Protein AF-A0A534TTH2-F1 (afdb_monomer)

Sequence (367 aa):
MSQRWPDKIWPLSHKLVAQAAGLGVIGTSRNFLHPKFGAYCLIDTVVTNLEFDARDYVESQRLLDWNPCLECNLCVASCPTEAIRADGEFDFMACYNHTYRDSIPGFLDLARDLAEGKPRRFEHRWSDTEIAALWQSMAFRVEYRCFNCVATCPAEIHDAFHSDKAERARYLRETLKPLTYTRTEVEERFVIDTPSARERYDIPPGRYRTPTNDATPGQRGVVRLVQLHRMRATNVDTMMRMMQYMFRPEESGDLDFTCQFEFSGEGGGEWAMRIADERCNVRPGRIDAPDLTVRCDGRTYLGIQQGDVNPVKELLTGGIRLDGRKELFLAFPRLFPMMPSRAGVATRLLWHARRAWRRWRARRRRA

Secondary structure (DSSP, 8-state):
-GGGTTS-SSSS-HHHHHHHTTS-EE-TTS-EEBTTTBT--------------HHHHHHH----SS-------HHHHH-TT--B-TTS-B-HHHHHHHHTTTSHHHHHHHHHHHHHS-HHHHHHH--HHHHHHHHHHHHSS---S--HHHHT--GGGHHHH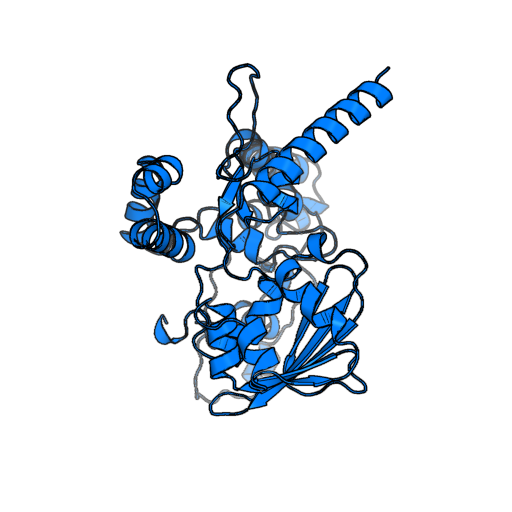HH-HHHHHHHIIIIIHHHHHHHHHTPPEEEE--HHHHHHTT--TT--BPPP-TTSTT----EEEE-GGG---SSHHHHHHHHHHH--HHHHTT--EEEEEEEESTT-EEEEEEEETTEEEEEES--SS-SEEEEEEHHHHHHHHHTSS-HHHHHHTTSEEEEE-GGGGGGHHHHS--------HHHHHHHHHHHHHHHHHHHHT--

pLDDT: mean 84.05, std 12.22, range [36.69, 98.5]

Nearest PDB structures (foldseek):
  4pdx-assembly1_B  TM=7.651E-01  e=1.068E-06  Escherichia coli K-12
  4pdx-assembly1_A  TM=7.646E-01  e=2.894E-06  Escherichia coli K-12
  7tl5-assembly1_A  TM=4.540E-01  e=5.287E-07  Klebsiella pneumoniae subsp. pneumoniae NTUH-K2044
  2cg2-assembly1_A-2  TM=4.602E-01  e=9.502E-07  Pseudomonas aeruginosa PAO1
  5a23-assembly1_C  TM=4.509E-01  e=7.970E-07  Pseudomonas aeruginosa

Solvent-accessible surface area (backbone atoms only — not comparable to full-atom values): 20669 Å² total; per-residue (Å²): 99,73,90,45,57,74,38,78,54,57,96,68,58,47,64,60,52,40,34,75,57,22,59,34,43,72,34,76,74,70,42,49,26,27,69,78,52,5,40,75,66,88,79,80,77,89,84,77,88,78,87,74,62,71,65,66,50,63,77,60,54,60,54,64,92,69,74,52,59,80,82,74,53,47,31,38,66,28,32,66,62,60,20,34,40,92,87,61,49,68,43,60,52,37,41,47,48,40,26,33,30,48,31,72,66,37,52,40,47,51,55,45,39,66,74,75,43,54,71,72,56,38,62,76,71,52,53,71,69,56,54,49,46,32,51,52,30,68,75,44,73,93,51,66,76,59,57,47,45,45,71,38,43,58,26,48,42,48,66,51,52,71,75,30,70,67,57,36,55,47,48,45,58,71,44,41,45,58,42,38,46,38,36,44,56,66,41,69,36,40,38,64,73,40,76,67,48,29,59,77,58,66,29,56,85,95,56,52,46,43,77,84,60,91,88,44,97,76,82,46,39,52,42,34,53,37,75,79,79,63,65,65,58,90,48,45,65,47,40,51,65,43,44,47,66,47,46,36,41,89,60,42,56,92,49,71,52,35,35,32,38,43,29,39,70,85,67,37,49,47,30,26,36,42,36,42,91,50,39,55,49,61,45,82,40,85,60,84,87,45,46,23,35,43,35,32,40,27,66,58,54,49,30,36,61,72,57,80,36,61,64,68,58,31,45,74,73,61,54,35,45,74,43,72,51,58,73,60,63,73,46,45,68,63,29,30,80,45,67,77,70,75,83,43,74,66,58,46,51,53,50,53,53,54,52,52,51,50,54,53,51,55,53,63,74,75,106

Radius of gyration: 23.6 Å; Cα contacts (8 Å, |Δi|>4): 526; chains: 1; bounding box: 58×46×69 Å

Structure (mmCIF, N/CA/C/O backbone):
data_AF-A0A534TTH2-F1
#
_entry.id   AF-A0A534TTH2-F1
#
loop_
_atom_site.group_PDB
_atom_site.id
_atom_site.type_symbol
_atom_site.label_atom_id
_atom_site.label_alt_id
_atom_site.label_comp_id
_atom_site.label_asym_id
_atom_site.label_entity_id
_atom_site.label_seq_id
_atom_site.pdbx_PDB_ins_code
_atom_site.Cartn_x
_atom_site.Cartn_y
_atom_site.Cartn_z
_atom_site.occupancy
_atom_site.B_iso_or_equiv
_atom_site.auth_seq_id
_atom_site.auth_comp_id
_atom_site.auth_asym_id
_atom_site.auth_atom_id
_atom_site.pdbx_PDB_model_num
ATOM 1 N N . MET A 1 1 ? -12.677 13.917 -8.893 1.00 50.03 1 MET A N 1
ATOM 2 C CA . MET A 1 1 ? -11.818 12.862 -8.298 1.00 50.03 1 MET A CA 1
ATOM 3 C C . MET A 1 1 ? -11.921 12.790 -6.774 1.00 50.03 1 MET A C 1
ATOM 5 O O . MET A 1 1 ? -12.105 11.693 -6.272 1.00 50.03 1 MET A O 1
ATOM 9 N N . SER A 1 2 ? -11.859 13.899 -6.024 1.00 61.19 2 SER A N 1
ATOM 10 C CA . SER A 1 2 ? -11.845 13.872 -4.543 1.00 61.19 2 SER A CA 1
ATOM 11 C C . SER A 1 2 ? -13.125 13.356 -3.868 1.00 61.19 2 SER A C 1
ATOM 13 O O . SER A 1 2 ? -13.042 12.831 -2.766 1.00 61.19 2 SER A O 1
ATOM 15 N N . GLN A 1 3 ? -14.293 13.453 -4.514 1.00 67.69 3 GLN A N 1
ATOM 16 C CA . GLN A 1 3 ? -15.584 13.068 -3.916 1.00 67.69 3 GLN A CA 1
ATOM 17 C C . GLN A 1 3 ? -15.702 11.579 -3.554 1.00 67.69 3 GLN A C 1
ATOM 19 O O . GLN A 1 3 ? -16.506 11.233 -2.696 1.00 67.69 3 GLN A O 1
ATOM 24 N N . ARG A 1 4 ? -14.917 10.702 -4.196 1.00 70.12 4 ARG A N 1
ATOM 25 C CA . ARG A 1 4 ? -14.896 9.265 -3.879 1.00 70.12 4 ARG A CA 1
ATOM 26 C C . ARG A 1 4 ? -13.855 8.900 -2.824 1.00 70.12 4 ARG A C 1
ATOM 28 O O . ARG A 1 4 ? -13.878 7.787 -2.338 1.00 70.12 4 ARG A O 1
ATOM 35 N N . TRP A 1 5 ? -12.947 9.797 -2.444 1.00 71.19 5 TRP A N 1
ATOM 36 C CA . TRP A 1 5 ? -11.885 9.469 -1.489 1.00 71.19 5 TRP A CA 1
ATOM 37 C C . TRP A 1 5 ? -12.446 9.015 -0.122 1.00 71.19 5 TRP A C 1
ATOM 39 O O . TRP A 1 5 ? -13.363 9.667 0.381 1.00 71.19 5 TRP A O 1
ATOM 49 N N . PRO A 1 6 ? -11.886 7.975 0.534 1.00 72.12 6 PRO A N 1
ATOM 50 C CA . PRO A 1 6 ? -10.719 7.164 0.154 1.00 72.12 6 PRO A CA 1
ATOM 51 C C . PRO A 1 6 ? -11.037 5.925 -0.707 1.00 72.12 6 PRO A C 1
ATOM 53 O O . PRO A 1 6 ? -10.179 5.058 -0.853 1.00 72.12 6 PRO A O 1
ATOM 56 N N . ASP A 1 7 ? -12.241 5.820 -1.273 1.00 71.81 7 ASP A N 1
ATOM 57 C CA . ASP A 1 7 ? -12.560 4.799 -2.274 1.00 71.81 7 ASP A CA 1
ATOM 58 C C . ASP A 1 7 ? -11.729 5.000 -3.553 1.00 71.81 7 ASP A C 1
ATOM 60 O O . ASP A 1 7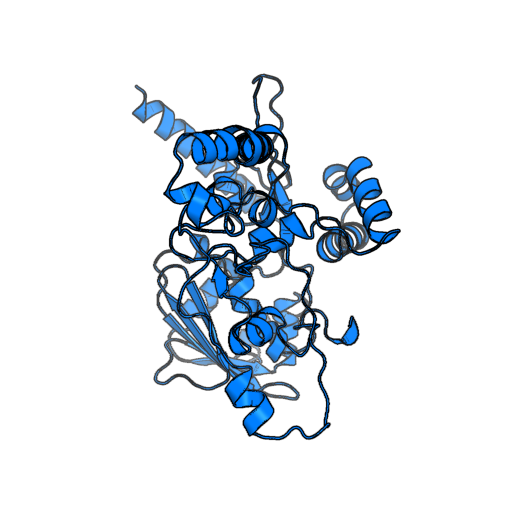 ? -11.041 6.011 -3.745 1.00 71.81 7 ASP A O 1
ATOM 64 N N . LYS A 1 8 ? -11.809 4.031 -4.464 1.00 70.69 8 LYS A N 1
ATOM 65 C CA . LYS A 1 8 ? -11.178 4.068 -5.777 1.00 70.69 8 LYS A CA 1
ATOM 66 C C . LYS A 1 8 ? -11.635 5.315 -6.549 1.00 70.69 8 LYS A C 1
ATOM 68 O O . LYS A 1 8 ? -12.705 5.358 -7.159 1.00 70.69 8 LYS A O 1
ATOM 73 N N . ILE A 1 9 ? -10.786 6.345 -6.546 1.00 72.56 9 ILE A N 1
ATOM 74 C CA . ILE A 1 9 ? -11.088 7.647 -7.163 1.00 72.56 9 ILE A CA 1
ATOM 75 C C . ILE A 1 9 ? -11.167 7.588 -8.697 1.00 72.56 9 ILE A C 1
ATOM 77 O O . ILE A 1 9 ? -11.690 8.518 -9.312 1.00 72.56 9 ILE A O 1
ATOM 81 N N . TRP A 1 10 ? -10.675 6.502 -9.305 1.00 72.81 10 TRP A N 1
ATOM 82 C CA . TRP A 1 10 ? -10.780 6.198 -10.732 1.00 72.81 10 TRP A CA 1
ATOM 83 C C . TRP A 1 10 ? -11.789 5.056 -10.970 1.00 72.81 10 TRP A C 1
ATOM 85 O O . TRP A 1 10 ? -11.632 3.963 -10.418 1.00 72.81 10 TRP A O 1
ATOM 95 N N . PRO A 1 11 ? -12.821 5.260 -11.811 1.00 75.25 11 PRO A N 1
ATOM 96 C CA . PRO A 1 11 ? -13.852 4.246 -12.049 1.00 75.25 11 PRO A CA 1
ATOM 97 C C . PRO A 1 11 ? -13.303 3.006 -12.772 1.00 75.25 11 PRO A C 1
ATOM 99 O O . PRO A 1 11 ? -13.781 1.897 -12.552 1.00 75.25 11 PRO A O 1
ATOM 102 N N . LEU A 1 12 ? -12.259 3.176 -13.587 1.00 84.94 12 LEU A N 1
ATOM 103 C CA . LEU A 1 12 ? -11.650 2.129 -14.403 1.00 84.94 12 LEU A CA 1
ATOM 104 C C . LEU A 1 12 ? -10.171 1.968 -14.055 1.00 84.94 12 LEU A C 1
ATOM 106 O O . LEU A 1 12 ? -9.496 2.919 -13.677 1.00 84.94 12 LEU A O 1
ATOM 110 N N . SER A 1 13 ? -9.665 0.739 -14.148 1.00 89.75 13 SER A N 1
ATOM 111 C CA . SER A 1 13 ? -8.233 0.471 -13.987 1.00 89.75 13 SER A CA 1
ATOM 112 C C . SER A 1 13 ? -7.551 0.524 -15.348 1.00 89.75 13 SER A C 1
ATOM 114 O O . SER A 1 13 ? -7.655 -0.435 -16.109 1.00 89.75 13 SER A O 1
ATOM 116 N N . HIS A 1 14 ? -6.816 1.601 -15.633 1.00 92.88 14 HIS A N 1
ATOM 117 C CA . HIS A 1 14 ? -6.100 1.753 -16.905 1.00 92.88 14 HIS A CA 1
ATOM 118 C C . HIS A 1 14 ? -5.139 0.588 -17.182 1.00 92.88 14 HIS A C 1
ATOM 120 O O . HIS A 1 14 ? -5.055 0.123 -18.310 1.00 92.88 14 HIS A O 1
ATOM 126 N N . LYS A 1 15 ? -4.475 0.046 -16.148 1.00 93.25 15 LYS A N 1
ATOM 127 C CA . LYS A 1 15 ? -3.569 -1.110 -16.290 1.00 93.25 15 LYS A CA 1
ATOM 128 C C . LYS A 1 15 ? -4.306 -2.377 -16.735 1.00 93.25 15 LYS A C 1
ATOM 130 O O . LYS A 1 15 ? -3.815 -3.086 -17.603 1.00 93.25 15 LYS A O 1
ATOM 135 N N . LEU A 1 16 ? -5.478 -2.651 -16.150 1.00 92.69 16 LEU A N 1
ATOM 136 C CA . LEU A 1 16 ? -6.274 -3.828 -16.521 1.00 92.69 16 LEU A CA 1
ATOM 137 C C . LEU A 1 16 ? -6.880 -3.670 -17.917 1.00 92.69 16 LEU A C 1
ATOM 139 O O . LEU A 1 16 ? -6.889 -4.633 -18.671 1.00 92.69 16 LEU A O 1
ATOM 143 N N . VAL A 1 17 ? -7.334 -2.463 -18.272 1.00 92.12 17 VAL A N 1
ATOM 144 C CA . VAL A 1 17 ? -7.836 -2.170 -19.623 1.00 92.12 17 VAL A CA 1
ATOM 145 C C . VAL A 1 17 ? -6.719 -2.325 -20.657 1.00 92.12 17 VAL A C 1
ATOM 147 O O . VAL A 1 17 ? -6.918 -3.005 -21.655 1.00 92.12 17 VAL A O 1
ATOM 150 N N . ALA A 1 18 ? -5.531 -1.770 -20.402 1.00 91.88 18 ALA A N 1
ATOM 151 C CA . ALA A 1 18 ? -4.390 -1.883 -21.309 1.00 91.88 18 ALA A CA 1
ATOM 152 C C . ALA A 1 18 ? -3.932 -3.340 -21.496 1.00 91.88 18 ALA A C 1
ATOM 154 O O . ALA A 1 18 ? -3.622 -3.746 -22.613 1.00 91.88 18 ALA A O 1
ATOM 155 N N . GLN A 1 19 ? -3.940 -4.144 -20.426 1.00 91.25 19 GLN A N 1
ATOM 156 C CA . GLN A 1 19 ? -3.635 -5.573 -20.516 1.00 91.25 19 GLN A CA 1
ATOM 157 C C . GLN A 1 19 ? -4.716 -6.340 -21.291 1.00 91.25 19 GLN A C 1
ATOM 159 O O . GLN A 1 19 ? -4.383 -7.152 -22.148 1.00 91.25 19 GLN A O 1
ATOM 164 N N . ALA A 1 20 ? -5.999 -6.064 -21.039 1.00 87.69 20 ALA A N 1
ATOM 165 C CA . ALA A 1 20 ? -7.104 -6.676 -21.781 1.00 87.69 20 ALA A CA 1
ATOM 166 C C . ALA A 1 20 ? -7.094 -6.296 -23.273 1.00 87.69 20 ALA A C 1
ATOM 168 O O . ALA A 1 20 ? -7.492 -7.097 -24.112 1.00 87.69 20 ALA A O 1
ATOM 169 N N . ALA A 1 21 ? -6.592 -5.104 -23.603 1.00 86.56 21 ALA A N 1
ATOM 170 C CA . ALA A 1 21 ? -6.374 -4.646 -24.972 1.00 86.56 21 ALA A CA 1
ATOM 171 C C . ALA A 1 21 ? -5.113 -5.242 -25.631 1.00 86.56 21 ALA A C 1
ATOM 173 O O . ALA A 1 21 ? -4.800 -4.891 -26.763 1.00 86.56 21 ALA A O 1
ATOM 174 N N . GLY A 1 22 ? -4.363 -6.106 -24.936 1.00 87.19 22 GLY A N 1
ATOM 175 C CA . GLY A 1 22 ? -3.159 -6.733 -25.480 1.00 87.19 22 GLY A CA 1
ATOM 176 C C . GLY A 1 22 ? -1.956 -5.796 -25.604 1.00 87.19 22 GLY A C 1
ATOM 177 O O . GLY A 1 22 ? -0.998 -6.140 -26.281 1.00 87.19 22 GLY A O 1
ATOM 178 N N . LEU A 1 23 ? -1.957 -4.628 -24.951 1.00 89.44 23 LEU A N 1
ATOM 179 C CA . LEU A 1 23 ? -0.862 -3.650 -25.067 1.00 89.44 23 LEU A CA 1
ATOM 180 C C . LEU A 1 23 ? 0.376 -4.021 -24.227 1.00 89.44 23 LEU A C 1
ATOM 182 O O . LEU A 1 23 ? 1.415 -3.368 -24.317 1.00 89.44 23 LEU A O 1
ATOM 186 N N . GLY A 1 24 ? 0.260 -5.010 -23.343 1.00 91.69 24 GLY A N 1
ATOM 187 C CA . GLY A 1 24 ? 1.300 -5.375 -22.388 1.00 91.69 24 GLY A CA 1
ATOM 188 C C . GLY A 1 24 ? 0.754 -6.173 -21.211 1.00 91.69 24 GLY A C 1
ATOM 189 O O . GLY A 1 24 ? -0.405 -6.587 -21.207 1.00 91.69 24 GLY A O 1
ATOM 190 N N . VAL A 1 25 ? 1.585 -6.371 -20.191 1.00 92.62 25 VAL A N 1
ATOM 191 C CA . VAL A 1 25 ? 1.259 -7.207 -19.022 1.00 92.62 25 VAL A CA 1
ATOM 192 C C . VAL A 1 25 ? 1.577 -6.494 -17.716 1.00 92.62 25 VAL A C 1
ATOM 194 O O . VAL A 1 25 ? 2.458 -5.639 -17.658 1.00 92.62 25 VAL A O 1
ATOM 197 N N . ILE A 1 26 ? 0.891 -6.851 -16.635 1.00 93.69 26 ILE A N 1
ATOM 198 C CA . ILE A 1 26 ? 1.248 -6.391 -15.291 1.00 93.69 26 ILE A CA 1
ATOM 199 C C . ILE A 1 26 ? 2.335 -7.313 -14.721 1.00 93.69 26 ILE A C 1
ATOM 201 O O . ILE A 1 26 ? 2.073 -8.478 -14.438 1.00 93.69 26 ILE A O 1
ATOM 205 N N . GLY A 1 27 ? 3.551 -6.789 -14.540 1.00 93.00 27 GLY A N 1
ATOM 206 C CA . GLY A 1 27 ? 4.686 -7.547 -13.996 1.00 93.00 27 GLY A CA 1
ATOM 207 C C . GLY A 1 27 ? 4.689 -7.660 -12.465 1.00 93.00 27 GLY A C 1
ATOM 208 O O . GLY A 1 27 ? 3.827 -7.103 -11.780 1.00 93.00 27 GLY A O 1
ATOM 209 N N . THR A 1 28 ? 5.721 -8.306 -11.906 1.00 93.25 28 THR A N 1
ATOM 210 C CA . THR A 1 28 ? 5.902 -8.519 -10.450 1.00 93.25 28 THR A CA 1
ATOM 211 C C . THR A 1 28 ? 5.803 -7.228 -9.632 1.00 93.25 28 THR A C 1
ATOM 213 O O . THR A 1 28 ? 5.215 -7.204 -8.556 1.00 93.25 28 THR A O 1
ATOM 216 N N . SER A 1 29 ? 6.311 -6.112 -10.165 1.00 92.94 29 SER A N 1
ATOM 217 C CA . SER A 1 29 ? 6.257 -4.793 -9.518 1.00 92.94 29 SER A CA 1
ATOM 218 C C . SER A 1 29 ? 4.872 -4.139 -9.511 1.00 92.94 29 SER A C 1
ATOM 220 O O . SER A 1 29 ? 4.742 -3.004 -9.055 1.00 92.94 29 SER A O 1
ATOM 222 N N . ARG A 1 30 ? 3.847 -4.810 -10.056 1.00 93.31 30 ARG A N 1
ATOM 223 C CA . ARG A 1 30 ? 2.508 -4.272 -10.345 1.00 93.31 30 ARG A CA 1
ATOM 224 C C . ARG A 1 30 ? 2.504 -3.129 -11.369 1.00 93.31 30 ARG A C 1
ATOM 226 O O . ARG A 1 30 ? 1.462 -2.499 -11.584 1.00 93.31 30 ARG A O 1
ATOM 233 N N . ASN A 1 31 ? 3.633 -2.841 -12.017 1.00 93.88 31 ASN A N 1
ATOM 234 C CA . ASN A 1 31 ? 3.689 -1.932 -13.159 1.00 93.88 31 ASN A CA 1
ATOM 235 C C . ASN A 1 31 ? 3.205 -2.631 -14.423 1.00 93.88 31 ASN A C 1
ATOM 237 O O . ASN A 1 31 ? 3.390 -3.833 -14.593 1.00 93.88 31 ASN A O 1
ATOM 241 N N . PHE A 1 32 ? 2.574 -1.848 -15.291 1.00 95.19 32 PHE A N 1
ATOM 242 C CA . PHE A 1 32 ? 2.252 -2.286 -16.636 1.00 95.19 32 PHE A CA 1
ATOM 243 C C . PHE A 1 32 ? 3.525 -2.223 -17.484 1.00 95.19 32 PHE A C 1
ATOM 245 O O . PHE A 1 32 ? 4.233 -1.217 -17.439 1.00 95.19 32 PHE A O 1
ATOM 252 N N . LEU A 1 33 ? 3.816 -3.302 -18.201 1.00 95.38 33 LEU A N 1
ATOM 253 C CA . LEU A 1 33 ? 5.012 -3.484 -19.009 1.00 95.38 33 LEU A CA 1
ATOM 254 C C . LEU A 1 33 ? 4.607 -3.582 -20.478 1.00 95.38 33 LEU A C 1
ATOM 256 O O . LEU A 1 33 ? 3.953 -4.545 -20.880 1.00 95.38 33 LEU A O 1
ATOM 260 N N . HIS A 1 34 ? 5.004 -2.586 -21.265 1.00 93.88 34 HIS A N 1
ATOM 261 C CA . HIS A 1 34 ? 4.806 -2.570 -22.713 1.00 93.88 34 HIS A CA 1
ATOM 262 C C . HIS A 1 34 ? 6.031 -3.182 -23.418 1.00 93.88 34 HIS A C 1
ATOM 264 O O . HIS A 1 34 ? 7.148 -2.827 -23.038 1.00 93.88 34 HIS A O 1
ATOM 270 N N . PRO A 1 35 ? 5.883 -3.996 -24.485 1.00 89.00 35 PRO A N 1
ATOM 271 C CA . PRO A 1 35 ? 7.014 -4.634 -25.179 1.00 89.00 35 PRO A CA 1
ATOM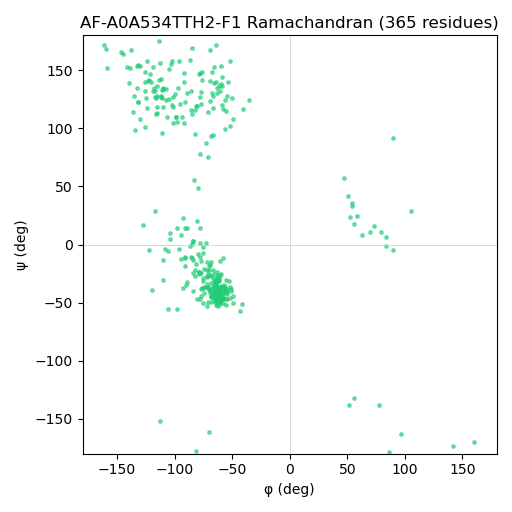 272 C C . PRO A 1 35 ? 8.140 -3.678 -25.584 1.00 89.00 35 PRO A C 1
ATOM 274 O O . PRO A 1 35 ? 9.313 -4.010 -25.501 1.00 89.00 35 PRO A O 1
ATOM 277 N N . LYS A 1 36 ? 7.770 -2.472 -26.027 1.00 89.38 36 LYS A N 1
ATOM 278 C CA . LYS A 1 36 ? 8.718 -1.450 -26.495 1.00 89.38 36 LYS A CA 1
ATOM 279 C C . LYS A 1 36 ? 9.211 -0.500 -25.402 1.00 89.38 36 LYS A C 1
ATOM 281 O O . LYS A 1 36 ? 10.325 -0.004 -25.489 1.00 89.38 36 LYS A O 1
ATOM 286 N N . PHE A 1 37 ? 8.357 -0.170 -24.434 1.00 93.12 37 PHE A N 1
ATOM 287 C CA . PHE A 1 37 ? 8.616 0.926 -23.485 1.00 93.12 37 PHE A CA 1
ATOM 288 C C . PHE A 1 37 ? 8.930 0.419 -22.075 1.00 93.12 37 PHE A C 1
ATOM 290 O O . PHE A 1 37 ? 9.215 1.215 -21.182 1.00 93.12 37 PHE A O 1
ATOM 297 N N . GLY A 1 38 ? 8.854 -0.897 -21.859 1.00 93.69 38 GLY A N 1
ATOM 298 C CA . GLY A 1 38 ? 9.053 -1.507 -20.557 1.00 93.69 38 GLY A CA 1
ATOM 299 C C . GLY A 1 38 ? 8.107 -0.907 -19.522 1.00 93.69 38 GLY A C 1
ATOM 3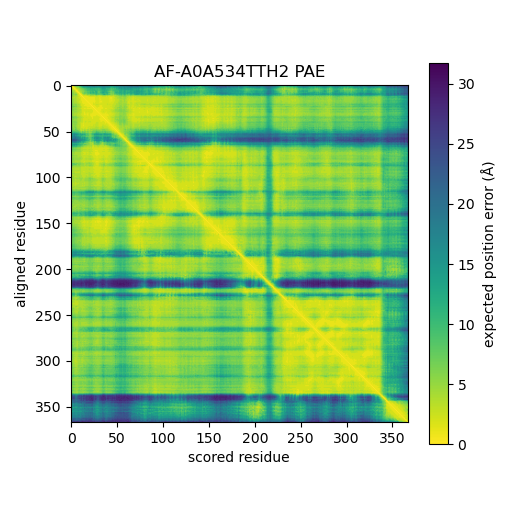00 O O . GLY A 1 38 ? 6.909 -0.749 -19.774 1.00 93.69 38 GLY A O 1
ATOM 301 N N . ALA A 1 39 ? 8.650 -0.545 -18.361 1.00 94.31 39 ALA A N 1
ATOM 302 C CA . ALA A 1 39 ? 7.878 0.060 -17.277 1.00 94.31 39 ALA A CA 1
ATOM 303 C C . ALA A 1 39 ? 7.601 1.567 -17.460 1.00 94.31 39 ALA A C 1
ATOM 305 O O . ALA A 1 39 ? 6.832 2.136 -16.682 1.00 94.31 39 ALA A O 1
ATOM 306 N N . TYR A 1 40 ? 8.192 2.224 -18.463 1.00 93.19 40 TYR A N 1
ATOM 307 C CA . TYR A 1 40 ? 8.090 3.672 -18.689 1.00 93.19 40 TYR A CA 1
ATOM 308 C C . TYR A 1 40 ? 6.810 4.052 -19.443 1.00 93.19 40 TYR A C 1
ATOM 310 O O . TYR A 1 40 ? 6.839 4.682 -20.499 1.00 93.19 40 TYR A O 1
ATOM 318 N N . CYS A 1 41 ? 5.666 3.652 -18.892 1.00 91.88 41 CYS A N 1
ATOM 319 C CA . CYS A 1 41 ? 4.359 3.852 -19.505 1.00 91.88 41 CYS A CA 1
ATOM 320 C C . CYS A 1 41 ? 3.518 4.859 -18.712 1.00 91.88 41 CYS A C 1
ATOM 322 O O . CYS A 1 41 ? 3.255 4.661 -17.524 1.00 91.88 41 CYS A O 1
ATOM 324 N N . LEU A 1 42 ? 3.014 5.888 -19.397 1.00 90.88 42 LEU A N 1
ATOM 325 C CA . LEU A 1 42 ? 1.853 6.656 -18.953 1.00 90.88 42 LEU A CA 1
ATOM 326 C C . LEU A 1 42 ? 0.651 6.188 -19.775 1.00 90.88 42 LEU A C 1
ATOM 328 O O . LEU A 1 42 ? 0.679 6.259 -21.000 1.00 90.88 42 LEU A O 1
ATOM 332 N N . ILE A 1 43 ? -0.375 5.678 -19.100 1.00 90.94 43 ILE A N 1
ATOM 333 C CA . ILE A 1 43 ? -1.555 5.091 -19.739 1.00 90.94 43 ILE A CA 1
ATOM 334 C C . ILE A 1 43 ? -2.818 5.814 -19.286 1.00 90.94 43 ILE A C 1
ATOM 336 O O . ILE A 1 43 ? -2.954 6.154 -18.111 1.00 90.94 43 ILE A O 1
ATOM 340 N N . ASP A 1 44 ? -3.738 5.999 -20.224 1.00 91.06 44 ASP A N 1
ATOM 341 C CA . ASP A 1 44 ? -5.072 6.546 -19.997 1.00 91.06 44 ASP A CA 1
ATOM 342 C C . ASP A 1 44 ? -6.097 5.735 -20.808 1.00 91.06 44 ASP A C 1
ATOM 344 O O . ASP A 1 44 ? -5.733 4.902 -21.643 1.00 91.06 44 ASP A O 1
ATOM 348 N N . THR A 1 45 ? -7.385 5.917 -20.538 1.00 90.94 45 THR A N 1
ATOM 349 C CA . THR A 1 45 ? -8.467 5.184 -21.198 1.00 90.94 45 THR A CA 1
ATOM 350 C C . THR A 1 45 ? -9.552 6.140 -21.660 1.00 90.94 45 THR A C 1
ATOM 352 O O . THR A 1 45 ? -10.177 6.817 -20.847 1.00 90.94 45 THR A O 1
ATOM 355 N N . VAL A 1 46 ? -9.834 6.120 -22.962 1.00 89.12 46 VAL A N 1
ATOM 356 C CA . VAL A 1 46 ? -10.986 6.807 -23.551 1.00 89.12 46 VAL A CA 1
ATOM 357 C C . VAL A 1 46 ? -12.169 5.846 -23.570 1.00 89.12 46 VAL A C 1
ATOM 359 O O . VAL A 1 46 ? -12.090 4.767 -24.149 1.00 89.12 46 VAL A O 1
ATOM 362 N N . VAL A 1 47 ? -13.268 6.241 -22.930 1.00 88.06 47 VAL A N 1
ATOM 363 C CA . VAL A 1 47 ? -14.546 5.522 -22.988 1.00 88.06 47 VAL A CA 1
ATOM 364 C C . VAL A 1 47 ? -15.452 6.265 -23.958 1.00 88.06 47 VAL A C 1
ATOM 366 O O . VAL A 1 47 ? -15.646 7.470 -23.813 1.00 88.06 47 VAL A O 1
ATOM 369 N N . THR A 1 48 ? -15.996 5.556 -24.942 1.00 87.62 48 THR A N 1
ATOM 370 C CA . THR A 1 48 ? -16.856 6.136 -25.975 1.00 87.62 48 THR A CA 1
ATOM 371 C C . THR A 1 48 ? -18.039 5.221 -26.274 1.00 87.62 48 THR A C 1
ATOM 373 O O . THR A 1 48 ? -17.945 4.009 -26.097 1.00 87.62 48 THR A O 1
ATOM 376 N N . ASN A 1 49 ? -19.151 5.812 -26.708 1.00 92.06 49 ASN A N 1
ATOM 377 C CA . ASN A 1 49 ? -20.315 5.113 -27.250 1.00 92.06 49 ASN A CA 1
ATOM 378 C C . ASN A 1 49 ? -20.278 5.018 -28.786 1.00 92.06 49 ASN A C 1
ATOM 380 O O . ASN A 1 49 ? -21.282 4.646 -29.386 1.00 92.06 49 ASN A O 1
ATOM 384 N N . LEU A 1 50 ? -19.166 5.405 -29.420 1.00 89.94 50 LEU A N 1
ATOM 385 C CA . LEU A 1 50 ? -18.961 5.182 -30.848 1.00 89.94 50 LEU A CA 1
ATOM 386 C C . LEU A 1 50 ? -18.986 3.680 -31.139 1.00 89.94 50 LEU A C 1
ATOM 388 O O . LEU A 1 50 ? -18.330 2.895 -30.452 1.00 89.94 50 LEU A O 1
ATOM 392 N N . GLU A 1 51 ? -19.741 3.304 -32.162 1.00 85.12 51 GLU A N 1
ATOM 393 C CA . GLU A 1 51 ? -19.790 1.940 -32.673 1.00 85.12 51 GLU A CA 1
ATOM 394 C C . GLU A 1 51 ? -18.650 1.746 -33.680 1.00 85.12 51 GLU A C 1
ATOM 396 O O . GLU A 1 51 ? -18.442 2.582 -34.560 1.00 85.12 51 GLU A O 1
ATOM 401 N N . PHE A 1 52 ? -17.907 0.651 -33.539 1.00 82.00 52 PHE A N 1
ATOM 402 C CA . PHE A 1 52 ? -16.868 0.234 -34.483 1.00 82.00 52 PHE A CA 1
ATOM 403 C C . PHE A 1 52 ? -17.247 -1.139 -35.048 1.00 82.00 52 PHE A C 1
ATOM 405 O O . PHE A 1 52 ? -17.949 -1.907 -34.380 1.00 82.00 52 PHE A O 1
ATOM 412 N N . ASP A 1 53 ? -16.806 -1.462 -36.266 1.00 84.19 53 ASP A N 1
ATOM 413 C CA . ASP A 1 53 ? -17.090 -2.771 -36.855 1.00 84.19 53 ASP A CA 1
ATOM 414 C C . ASP A 1 53 ? -16.380 -3.865 -36.037 1.00 84.19 53 ASP A C 1
ATOM 416 O O . ASP A 1 53 ? -15.230 -3.712 -35.622 1.00 84.19 53 ASP A O 1
ATOM 420 N N . ALA A 1 54 ? -17.051 -4.996 -35.797 1.00 73.69 54 ALA A N 1
ATOM 421 C CA . ALA A 1 54 ? -16.474 -6.140 -35.088 1.00 73.69 54 ALA A CA 1
ATOM 422 C C . ALA A 1 54 ? -15.132 -6.595 -35.697 1.00 73.69 54 ALA A C 1
ATOM 424 O O . ALA A 1 54 ? -14.251 -7.070 -34.978 1.00 73.69 54 ALA A O 1
ATOM 425 N N . ARG A 1 55 ? -14.959 -6.426 -37.014 1.00 73.38 55 ARG A N 1
ATOM 426 C CA . ARG A 1 55 ? -13.719 -6.739 -37.736 1.00 73.38 55 ARG A CA 1
ATOM 427 C C . ARG A 1 55 ? -12.553 -5.842 -37.316 1.00 73.38 55 ARG A C 1
ATOM 429 O O . ARG A 1 55 ? -11.452 -6.361 -37.140 1.00 73.38 55 ARG A O 1
ATOM 436 N N . ASP A 1 56 ? -12.810 -4.560 -37.054 1.00 70.88 56 ASP A N 1
ATOM 437 C CA . ASP A 1 56 ? -11.791 -3.595 -36.616 1.00 70.88 56 ASP A CA 1
ATOM 438 C C . ASP A 1 56 ? -11.210 -3.975 -35.239 1.00 70.88 56 ASP A C 1
ATOM 440 O O . ASP A 1 56 ? -10.037 -3.726 -34.945 1.00 70.88 56 ASP A O 1
ATOM 444 N N . TYR A 1 57 ? -12.005 -4.638 -34.390 1.00 67.12 57 TYR A N 1
ATOM 445 C CA . TYR A 1 57 ? -11.551 -5.153 -33.096 1.00 67.12 57 TYR A CA 1
ATOM 446 C C . TYR A 1 57 ? -10.728 -6.437 -33.216 1.00 67.12 57 TYR A C 1
ATOM 448 O O . TYR A 1 57 ? -9.706 -6.569 -32.550 1.00 67.12 57 TYR A O 1
ATOM 456 N N . VAL A 1 58 ? -11.152 -7.398 -34.041 1.00 63.97 58 VAL A N 1
ATOM 457 C CA . VAL A 1 58 ? -10.478 -8.707 -34.138 1.00 63.97 58 VAL A CA 1
ATOM 458 C C . VAL A 1 58 ? -9.090 -8.574 -34.765 1.00 63.97 58 VAL A C 1
ATOM 460 O O . VAL A 1 58 ? -8.149 -9.221 -34.309 1.00 63.97 58 VAL A O 1
ATOM 463 N N . GLU A 1 59 ? -8.937 -7.707 -35.766 1.00 62.19 59 GLU A N 1
ATOM 464 C CA . GLU A 1 59 ? -7.643 -7.477 -36.417 1.00 62.19 59 GLU A CA 1
ATOM 465 C C . GLU A 1 59 ? -6.660 -6.705 -35.511 1.00 62.19 59 GLU A C 1
ATOM 467 O O . GLU A 1 59 ? -5.447 -6.902 -35.594 1.00 62.19 59 GLU A O 1
ATOM 472 N N . SER A 1 60 ? -7.174 -5.884 -34.584 1.00 60.44 60 SER A N 1
ATOM 473 C CA . SER A 1 60 ? -6.374 -5.107 -33.624 1.00 60.44 60 SER A CA 1
ATOM 474 C C . SER A 1 60 ? -6.099 -5.821 -32.290 1.00 60.44 60 SER A C 1
ATOM 476 O O . SER A 1 60 ? -5.142 -5.466 -31.598 1.00 60.44 60 SER A O 1
ATOM 478 N N . GLN A 1 61 ? -6.858 -6.865 -31.936 1.00 62.78 61 GLN A N 1
ATOM 479 C CA . GLN A 1 61 ? -6.684 -7.673 -30.718 1.00 62.78 61 GLN A CA 1
ATOM 480 C C . GLN A 1 61 ? -5.565 -8.718 -30.831 1.00 62.78 61 GLN A C 1
ATOM 482 O O . GLN A 1 61 ? -5.719 -9.880 -30.443 1.00 62.78 61 GLN A O 1
ATOM 487 N N . ARG A 1 62 ? -4.385 -8.313 -31.305 1.00 67.00 62 ARG A N 1
ATOM 488 C CA . ARG A 1 62 ? -3.198 -9.152 -31.148 1.00 67.00 62 ARG A CA 1
ATOM 489 C C . ARG A 1 62 ? -2.770 -9.113 -29.685 1.00 67.00 62 ARG A C 1
ATOM 491 O O . ARG A 1 62 ? -1.962 -8.280 -29.284 1.00 67.00 62 ARG A O 1
ATOM 498 N N . LEU A 1 63 ? -3.343 -10.012 -28.887 1.00 73.12 63 LEU A N 1
ATOM 499 C CA . LEU A 1 63 ? -2.878 -10.260 -27.529 1.00 73.12 63 LEU A CA 1
ATOM 500 C C . LEU A 1 63 ? -1.382 -10.570 -27.577 1.00 73.12 63 LEU A C 1
ATOM 502 O O . LEU A 1 63 ? -0.917 -11.275 -28.478 1.00 73.12 63 LEU A O 1
ATOM 506 N N . LEU A 1 64 ? -0.636 -10.044 -26.606 1.00 78.44 64 LEU A N 1
ATOM 507 C CA . LEU A 1 64 ? 0.735 -10.485 -26.405 1.00 78.44 64 LEU A CA 1
ATOM 508 C C . LEU A 1 64 ? 0.739 -12.004 -26.204 1.00 78.44 64 LEU A C 1
ATOM 510 O O . LEU A 1 64 ? 0.081 -12.521 -25.303 1.00 78.44 64 LEU A O 1
ATOM 514 N N . ASP A 1 65 ? 1.517 -12.694 -27.025 1.00 79.25 65 ASP A N 1
ATOM 515 C CA . ASP A 1 65 ? 1.783 -14.128 -26.933 1.00 79.25 65 ASP A CA 1
ATOM 516 C C . ASP A 1 65 ? 2.923 -14.454 -25.952 1.00 79.25 65 ASP A C 1
ATOM 518 O O . ASP A 1 65 ? 3.252 -15.621 -25.744 1.00 79.25 65 ASP A O 1
ATOM 522 N N . TRP A 1 66 ? 3.514 -13.436 -25.318 1.00 83.75 66 TRP A N 1
ATOM 523 C CA . TRP A 1 66 ? 4.643 -13.579 -24.402 1.00 83.75 66 TRP A CA 1
ATOM 524 C C . TRP A 1 66 ? 4.615 -12.541 -23.259 1.00 83.75 66 TRP A C 1
ATOM 526 O O . TRP A 1 66 ? 3.863 -11.568 -23.304 1.00 83.75 66 TRP A O 1
ATOM 536 N N . ASN A 1 67 ? 5.419 -12.750 -22.207 1.00 85.81 67 ASN A N 1
ATOM 537 C CA . ASN A 1 67 ? 5.459 -11.917 -20.995 1.00 85.81 67 ASN A CA 1
ATOM 538 C C . ASN A 1 67 ? 6.726 -11.027 -20.938 1.00 85.81 67 ASN A C 1
ATOM 540 O O . ASN A 1 67 ? 7.802 -11.551 -20.661 1.00 85.81 67 ASN A O 1
ATOM 544 N N . PRO A 1 68 ? 6.609 -9.690 -21.096 1.00 89.06 68 PRO A N 1
ATOM 545 C CA . PRO A 1 68 ? 7.706 -8.725 -20.937 1.00 89.06 68 PRO A CA 1
ATOM 546 C C . PRO A 1 68 ? 8.420 -8.709 -19.582 1.00 89.06 68 PRO A C 1
ATOM 548 O O . PRO A 1 68 ? 9.445 -8.044 -19.435 1.00 89.06 68 PRO A O 1
ATOM 551 N N . CYS A 1 69 ? 7.885 -9.367 -18.554 1.00 92.25 69 CYS A N 1
ATOM 552 C CA . CYS A 1 69 ? 8.546 -9.479 -17.265 1.00 92.25 69 CYS A CA 1
ATOM 553 C C . CYS A 1 69 ? 9.612 -10.581 -17.291 1.00 92.25 69 CYS A C 1
ATOM 555 O O . CYS A 1 69 ? 9.290 -11.754 -17.415 1.00 92.25 69 CYS A O 1
ATOM 557 N N . LEU A 1 70 ? 10.873 -10.211 -17.050 1.00 91.50 70 LEU A N 1
ATOM 558 C CA . LEU A 1 70 ? 12.003 -11.152 -17.012 1.00 91.50 70 LEU A CA 1
ATOM 559 C C . LEU A 1 70 ? 12.062 -12.014 -15.736 1.00 91.50 70 LEU A C 1
ATOM 561 O O . LEU A 1 70 ? 13.028 -12.747 -15.542 1.00 91.50 70 LEU A O 1
ATOM 565 N N . GLU A 1 71 ? 11.144 -11.814 -14.783 1.00 91.25 71 GLU A N 1
ATOM 566 C CA . GLU A 1 71 ? 11.175 -12.457 -13.453 1.00 91.25 71 GLU A CA 1
ATOM 567 C C . GLU A 1 71 ? 12.519 -12.278 -12.703 1.00 91.25 71 GLU A C 1
ATOM 569 O O . GLU A 1 71 ? 12.886 -13.014 -11.792 1.00 91.25 71 GLU A O 1
ATOM 574 N N . CYS A 1 72 ? 13.262 -11.224 -13.056 1.00 92.06 72 CYS A N 1
ATOM 575 C CA . CYS A 1 72 ? 14.629 -10.968 -12.598 1.00 92.06 72 CYS A CA 1
ATOM 576 C C . CYS A 1 72 ? 14.744 -10.467 -11.146 1.00 92.06 72 CYS A C 1
ATOM 578 O O . CYS A 1 72 ? 15.854 -10.289 -10.646 1.00 92.06 72 CYS A O 1
ATOM 580 N N . ASN A 1 73 ? 13.622 -10.171 -10.481 1.00 93.56 73 ASN A N 1
ATOM 581 C CA . ASN A 1 73 ? 13.553 -9.624 -9.118 1.00 93.56 73 ASN A CA 1
ATOM 582 C C . ASN A 1 73 ? 14.328 -8.311 -8.874 1.00 93.56 73 ASN A C 1
ATOM 584 O O . ASN A 1 73 ? 14.522 -7.903 -7.728 1.00 93.56 73 ASN A O 1
ATOM 588 N N . LEU A 1 74 ? 14.699 -7.570 -9.923 1.00 94.00 74 LEU A N 1
ATOM 589 C CA . LEU A 1 74 ? 15.361 -6.269 -9.764 1.00 94.00 74 LEU A CA 1
ATOM 590 C C . LEU A 1 74 ? 14.475 -5.252 -9.036 1.00 94.00 74 LEU A C 1
ATOM 592 O O . LEU A 1 74 ? 14.951 -4.536 -8.159 1.00 94.00 74 LEU A O 1
ATOM 596 N N . CYS A 1 75 ? 13.171 -5.248 -9.323 1.00 93.69 75 CYS A N 1
ATOM 597 C CA . CYS A 1 75 ? 12.204 -4.405 -8.618 1.00 93.69 75 CYS A CA 1
ATOM 598 C C . CYS A 1 75 ? 12.067 -4.753 -7.125 1.00 93.69 75 CYS A C 1
ATOM 600 O O . CYS A 1 75 ? 11.866 -3.852 -6.313 1.00 93.69 75 CYS A O 1
ATOM 602 N N . VAL A 1 76 ? 12.222 -6.030 -6.756 1.00 93.06 76 VAL A N 1
ATOM 603 C CA . VAL A 1 76 ? 12.263 -6.495 -5.358 1.00 93.06 76 VAL A CA 1
ATOM 604 C C . VAL A 1 76 ? 13.537 -5.983 -4.682 1.00 93.06 76 VAL A C 1
ATOM 606 O O . VAL A 1 76 ? 13.494 -5.426 -3.583 1.00 93.06 76 VAL A O 1
ATOM 609 N N . ALA A 1 77 ? 14.680 -6.098 -5.363 1.00 90.88 77 ALA A N 1
ATOM 610 C CA . ALA A 1 77 ? 15.964 -5.620 -4.859 1.00 90.88 77 ALA A CA 1
ATOM 611 C C . ALA A 1 77 ? 15.989 -4.091 -4.667 1.00 90.88 77 ALA A C 1
ATOM 613 O O . ALA A 1 77 ? 16.522 -3.598 -3.670 1.00 90.88 77 ALA A O 1
ATOM 614 N N . SER A 1 78 ? 15.368 -3.327 -5.567 1.00 90.62 78 SER A N 1
ATOM 615 C CA . SER A 1 78 ? 15.350 -1.861 -5.508 1.00 90.62 78 SER A CA 1
ATOM 616 C C . SER A 1 78 ? 14.250 -1.274 -4.612 1.00 90.62 78 SER A C 1
ATOM 618 O O . SER A 1 78 ? 14.260 -0.067 -4.371 1.00 90.62 78 SER A O 1
ATOM 620 N N . CYS A 1 79 ? 13.271 -2.072 -4.166 1.00 90.00 79 CYS A N 1
ATOM 621 C CA . CYS A 1 79 ? 12.122 -1.584 -3.399 1.00 90.00 79 CYS A CA 1
ATOM 622 C C . CYS A 1 79 ? 12.546 -1.153 -1.983 1.00 90.00 79 CYS A C 1
ATOM 624 O O . CYS A 1 79 ? 12.929 -2.010 -1.181 1.00 90.00 79 CYS A O 1
ATOM 626 N N . PRO A 1 80 ? 12.469 0.143 -1.628 1.00 85.50 80 PRO A N 1
ATOM 627 C CA . PRO A 1 80 ? 13.005 0.626 -0.357 1.00 85.50 80 PRO A CA 1
ATOM 628 C C . PRO A 1 80 ? 12.216 0.150 0.862 1.00 85.50 80 PRO A C 1
ATOM 630 O O . PRO A 1 80 ? 12.779 0.017 1.949 1.00 85.50 80 PRO A O 1
ATOM 633 N N . THR A 1 81 ? 10.930 -0.141 0.677 1.00 85.38 81 THR A N 1
ATOM 634 C CA . THR A 1 81 ? 10.010 -0.554 1.740 1.00 85.38 81 THR A CA 1
ATOM 635 C C . THR A 1 81 ? 9.700 -2.042 1.752 1.00 85.38 81 THR A C 1
ATOM 637 O O . THR A 1 81 ? 8.870 -2.459 2.550 1.00 85.38 81 THR A O 1
ATOM 640 N N . GLU A 1 82 ? 10.345 -2.845 0.896 1.00 87.31 82 GLU A N 1
ATOM 641 C CA . GLU A 1 82 ? 10.053 -4.287 0.768 1.00 87.31 82 GLU A CA 1
ATOM 642 C C . GLU A 1 82 ? 8.586 -4.571 0.392 1.00 87.31 82 GLU A C 1
ATOM 644 O O . GLU A 1 82 ? 8.064 -5.656 0.633 1.00 87.31 82 GLU A O 1
ATOM 649 N N . ALA A 1 83 ? 7.926 -3.594 -0.239 1.00 90.44 83 ALA A N 1
ATOM 650 C CA . ALA A 1 83 ? 6.538 -3.703 -0.661 1.00 90.44 83 ALA A CA 1
ATOM 651 C C . ALA A 1 83 ? 6.330 -4.711 -1.795 1.00 90.44 83 ALA A C 1
ATOM 653 O O . ALA A 1 83 ? 5.244 -5.257 -1.921 1.00 90.44 83 ALA A O 1
ATOM 654 N N . ILE A 1 84 ? 7.347 -4.946 -2.626 1.00 93.38 84 ILE A N 1
ATOM 655 C CA . ILE A 1 84 ? 7.313 -5.935 -3.707 1.00 93.38 84 ILE A CA 1
ATOM 656 C C . ILE A 1 84 ? 8.070 -7.166 -3.216 1.00 93.38 84 ILE A C 1
ATOM 658 O O . ILE A 1 84 ? 9.266 -7.064 -2.931 1.00 93.38 84 ILE A O 1
ATOM 662 N N . ARG A 1 85 ? 7.391 -8.310 -3.124 1.00 90.19 85 ARG A N 1
ATOM 663 C CA . ARG A 1 85 ? 7.979 -9.571 -2.660 1.00 90.19 85 ARG A CA 1
ATOM 664 C C . ARG A 1 85 ? 8.231 -10.522 -3.833 1.00 90.19 85 ARG A C 1
ATOM 666 O O . ARG A 1 85 ? 7.559 -10.464 -4.861 1.00 90.19 85 ARG A O 1
ATOM 673 N N . ALA A 1 86 ? 9.237 -11.384 -3.685 1.00 89.81 86 ALA A N 1
ATOM 674 C CA . ALA A 1 86 ? 9.652 -12.325 -4.731 1.00 89.81 86 ALA A CA 1
ATOM 675 C C . ALA A 1 86 ? 8.626 -13.449 -4.986 1.00 89.81 86 ALA A C 1
ATOM 677 O O . ALA A 1 86 ? 8.667 -14.083 -6.032 1.00 89.81 86 ALA A O 1
ATOM 678 N N . ASP A 1 87 ? 7.705 -13.674 -4.050 1.00 87.31 87 ASP A N 1
ATOM 679 C CA . ASP A 1 87 ? 6.579 -14.611 -4.157 1.00 87.31 87 ASP A CA 1
ATOM 680 C C . ASP A 1 87 ? 5.351 -14.008 -4.878 1.00 87.31 87 ASP A C 1
ATOM 682 O O . ASP A 1 87 ? 4.321 -14.666 -4.999 1.00 87.31 87 ASP A O 1
ATOM 686 N N . GLY A 1 88 ? 5.445 -12.762 -5.365 1.00 85.00 88 GLY A N 1
ATOM 687 C CA . GLY A 1 88 ? 4.362 -12.052 -6.057 1.00 85.00 88 GLY A CA 1
ATOM 688 C C . GLY A 1 88 ? 3.444 -11.234 -5.140 1.00 85.00 88 GLY A C 1
ATOM 689 O O . GLY A 1 88 ? 2.579 -10.487 -5.629 1.00 85.00 88 GLY A O 1
ATOM 690 N N . GLU A 1 89 ? 3.643 -11.310 -3.823 1.00 87.00 89 GLU A N 1
ATOM 691 C CA . GLU A 1 89 ? 2.909 -10.486 -2.869 1.00 87.00 89 GLU A CA 1
ATOM 692 C C . GLU A 1 89 ? 3.277 -9.006 -2.975 1.00 87.00 89 GLU A C 1
ATOM 694 O O . GLU A 1 89 ? 4.405 -8.622 -3.307 1.00 87.00 89 GLU A O 1
ATOM 699 N N . PHE A 1 90 ? 2.289 -8.157 -2.680 1.00 90.12 90 PHE A N 1
ATOM 700 C CA . PHE A 1 90 ? 2.447 -6.711 -2.734 1.00 90.12 90 PHE A CA 1
ATOM 701 C C . PHE A 1 90 ? 1.826 -6.025 -1.518 1.00 90.12 90 PHE A C 1
ATOM 703 O O . PHE A 1 90 ? 0.605 -6.000 -1.362 1.00 90.12 90 PHE A O 1
ATOM 710 N N . ASP A 1 91 ? 2.667 -5.405 -0.692 1.00 87.94 91 ASP A N 1
ATOM 711 C CA . ASP A 1 91 ? 2.218 -4.565 0.414 1.00 87.94 91 ASP A CA 1
ATOM 712 C C . ASP A 1 91 ? 1.878 -3.162 -0.106 1.00 87.94 91 ASP A C 1
ATOM 714 O O . ASP A 1 91 ? 2.727 -2.271 -0.249 1.00 87.94 91 ASP A O 1
ATOM 718 N N . PHE A 1 92 ? 0.589 -2.974 -0.396 1.00 87.75 92 PHE A N 1
ATOM 719 C CA . PHE A 1 92 ? 0.067 -1.702 -0.876 1.00 87.75 92 PHE A CA 1
ATOM 720 C C . PHE A 1 92 ? 0.366 -0.559 0.087 1.00 87.75 92 PHE A C 1
ATOM 722 O O . PHE A 1 92 ? 0.747 0.515 -0.372 1.00 87.75 92 PHE A O 1
ATOM 729 N N . MET A 1 93 ? 0.230 -0.759 1.400 1.00 86.06 93 MET A N 1
ATOM 730 C CA . MET A 1 93 ? 0.403 0.335 2.348 1.00 86.06 93 MET A CA 1
ATOM 731 C C . MET A 1 93 ? 1.869 0.710 2.525 1.00 86.06 93 MET A C 1
ATOM 733 O O . MET A 1 93 ? 2.168 1.901 2.612 1.00 86.06 93 MET A O 1
ATOM 737 N N . ALA A 1 94 ? 2.792 -0.250 2.511 1.00 86.56 94 ALA A N 1
ATOM 738 C CA . ALA A 1 94 ? 4.224 0.036 2.523 1.00 86.56 94 ALA A CA 1
ATOM 739 C C . ALA A 1 94 ? 4.662 0.839 1.286 1.00 86.56 94 ALA A C 1
ATOM 741 O O . ALA A 1 94 ? 5.436 1.790 1.412 1.00 86.56 94 ALA A O 1
ATOM 742 N N . CYS A 1 95 ? 4.150 0.513 0.092 1.00 90.00 95 CYS A N 1
ATOM 743 C CA . CYS A 1 95 ? 4.401 1.311 -1.112 1.00 90.00 95 CYS A CA 1
ATOM 744 C C . CYS A 1 95 ? 3.712 2.680 -1.026 1.00 90.00 95 CYS A C 1
ATOM 746 O O . CYS A 1 95 ? 4.353 3.713 -1.210 1.00 90.00 95 CYS A O 1
ATOM 748 N N . TYR A 1 96 ? 2.425 2.705 -0.684 1.00 88.25 96 TYR A N 1
ATOM 749 C CA . TYR A 1 96 ? 1.602 3.909 -0.655 1.00 88.25 96 TYR A CA 1
ATOM 750 C C . TYR A 1 96 ? 2.128 4.960 0.331 1.00 88.25 96 TYR A C 1
ATOM 752 O O . TYR A 1 96 ? 2.255 6.132 -0.022 1.00 88.25 96 TYR A O 1
ATOM 760 N N . ASN A 1 97 ? 2.500 4.543 1.545 1.00 86.00 97 ASN A N 1
ATOM 761 C CA . ASN A 1 97 ? 3.043 5.422 2.586 1.00 86.00 97 ASN A CA 1
ATOM 762 C C . ASN A 1 97 ? 4.357 6.092 2.190 1.00 86.00 97 ASN A C 1
ATOM 764 O O . ASN A 1 97 ? 4.681 7.147 2.731 1.00 86.00 97 ASN A O 1
ATOM 768 N N . HIS A 1 98 ? 5.108 5.454 1.298 1.00 87.62 98 HIS A N 1
ATOM 769 C CA . HIS A 1 98 ? 6.447 5.861 0.910 1.00 87.62 98 HIS A CA 1
ATOM 770 C C . HIS A 1 98 ? 6.437 6.656 -0.388 1.00 87.62 98 HIS A C 1
ATOM 772 O O . HIS A 1 98 ? 6.864 7.806 -0.417 1.00 87.62 98 HIS A O 1
ATOM 778 N N . THR A 1 99 ? 5.864 6.082 -1.444 1.00 89.19 99 THR A N 1
ATOM 779 C CA . THR A 1 99 ? 5.768 6.692 -2.771 1.00 89.19 99 THR A CA 1
ATOM 780 C C . THR A 1 99 ? 4.917 7.960 -2.758 1.00 89.19 99 THR A C 1
ATOM 782 O O . THR A 1 99 ? 5.310 8.949 -3.368 1.00 89.19 99 THR A O 1
ATOM 785 N N . TYR A 1 100 ? 3.788 7.965 -2.044 1.00 87.12 100 TYR A N 1
ATOM 786 C CA . TYR A 1 100 ? 2.903 9.132 -1.956 1.00 87.12 100 TYR A CA 1
ATOM 787 C C . TYR A 1 100 ? 3.132 9.954 -0.690 1.00 87.12 100 TYR A C 1
ATOM 789 O O . TYR A 1 100 ? 2.283 10.779 -0.353 1.00 87.12 100 TYR A O 1
ATOM 797 N N . ARG A 1 101 ? 4.244 9.736 0.031 1.00 87.31 101 ARG A N 1
ATOM 798 C CA . ARG A 1 101 ? 4.491 10.368 1.333 1.00 87.31 101 ARG A CA 1
ATOM 799 C C . ARG A 1 101 ? 4.252 11.870 1.298 1.00 87.31 101 ARG A C 1
ATOM 801 O O . ARG A 1 101 ? 3.599 12.376 2.198 1.00 87.31 101 ARG A O 1
ATOM 808 N N . ASP A 1 102 ? 4.739 12.538 0.264 1.00 87.19 102 ASP A N 1
ATOM 809 C CA . ASP A 1 102 ? 4.689 13.994 0.147 1.00 87.19 102 ASP A CA 1
ATOM 810 C C . ASP A 1 102 ? 3.410 14.485 -0.572 1.00 87.19 102 ASP A C 1
ATOM 812 O O . ASP A 1 102 ? 3.308 15.639 -0.967 1.00 87.19 102 ASP A O 1
ATOM 816 N N . SER A 1 103 ? 2.405 13.617 -0.731 1.00 86.50 103 SER A N 1
ATOM 817 C CA . SER A 1 103 ? 1.099 13.908 -1.337 1.00 86.50 103 SER A CA 1
ATOM 818 C C . SER A 1 103 ? -0.034 13.828 -0.290 1.00 86.50 103 SER A C 1
ATOM 820 O O . SER A 1 103 ? 0.187 14.046 0.905 1.00 86.50 103 SER A O 1
ATOM 822 N N . ILE A 1 104 ? -1.261 13.492 -0.717 1.00 84.38 104 ILE A N 1
ATOM 823 C CA . ILE A 1 104 ? -2.471 13.362 0.117 1.00 84.38 104 ILE A CA 1
ATOM 824 C C . ILE A 1 104 ? -2.208 12.657 1.462 1.00 84.38 104 ILE A C 1
ATOM 826 O O . ILE A 1 104 ? -2.590 13.215 2.493 1.00 84.38 104 ILE A O 1
ATOM 830 N N . PRO A 1 105 ? -1.571 11.468 1.530 1.00 82.75 105 PRO A N 1
ATOM 831 C CA . PRO A 1 105 ? -1.382 10.805 2.814 1.00 82.75 105 PRO A CA 1
ATOM 832 C C . PRO A 1 105 ? -0.495 11.592 3.788 1.00 82.75 105 PRO A C 1
ATOM 834 O O . PRO A 1 105 ? -0.819 11.639 4.974 1.00 82.75 105 PRO A O 1
ATOM 837 N N . GLY A 1 106 ? 0.590 12.227 3.337 1.00 87.06 106 GLY A N 1
ATOM 838 C CA . GLY A 1 106 ? 1.413 13.037 4.239 1.00 87.06 106 GLY A CA 1
ATOM 839 C C . GLY A 1 106 ? 0.749 14.327 4.665 1.00 87.06 106 GLY A C 1
ATOM 840 O O . GLY A 1 106 ? 0.847 14.691 5.835 1.00 87.06 106 GLY A O 1
ATOM 841 N N . PHE A 1 107 ? 0.002 14.960 3.763 1.00 88.06 107 PHE A N 1
ATOM 842 C CA . PHE A 1 107 ? -0.800 16.126 4.106 1.00 88.06 107 PHE A CA 1
ATOM 843 C C . PHE A 1 107 ? -1.852 15.800 5.177 1.00 88.06 107 PHE A C 1
ATOM 845 O O . PHE A 1 107 ? -1.992 16.533 6.155 1.00 88.06 107 PHE A O 1
ATOM 852 N N . LEU A 1 108 ? -2.553 14.667 5.048 1.00 86.69 108 LEU A N 1
ATOM 853 C CA . LEU A 1 108 ? -3.529 14.237 6.050 1.00 86.69 108 LEU A CA 1
ATOM 854 C C . LEU A 1 108 ? -2.865 13.920 7.397 1.00 86.69 108 LEU A C 1
ATOM 856 O O . LEU A 1 108 ? -3.427 14.275 8.431 1.00 86.69 108 LEU A O 1
ATOM 860 N N . ASP A 1 109 ? -1.676 13.304 7.412 1.00 85.56 109 ASP A N 1
ATOM 861 C CA . ASP A 1 109 ? -0.912 13.127 8.656 1.00 85.56 109 ASP A CA 1
ATOM 862 C C . ASP A 1 109 ? -0.573 14.477 9.303 1.00 85.56 109 ASP A C 1
ATOM 864 O O . ASP A 1 109 ? -0.762 14.637 10.508 1.00 85.56 109 ASP A O 1
ATOM 868 N N . LEU A 1 110 ? -0.091 15.443 8.510 1.00 89.00 110 LEU A N 1
ATOM 869 C CA . LEU A 1 110 ? 0.296 16.772 8.988 1.00 89.00 110 LEU A CA 1
ATOM 870 C C . LEU A 1 110 ? -0.904 17.483 9.618 1.00 89.00 110 LEU A C 1
ATOM 872 O O . LEU A 1 110 ? -0.828 17.930 10.761 1.00 89.00 110 LEU A O 1
ATOM 876 N N . ALA A 1 111 ? -2.025 17.531 8.894 1.00 89.12 111 ALA A N 1
ATOM 877 C CA . ALA A 1 111 ? -3.252 18.173 9.348 1.00 89.12 111 ALA A CA 1
ATOM 878 C C . ALA A 1 111 ? -3.801 17.526 10.631 1.00 89.12 111 ALA A C 1
ATOM 880 O O . ALA A 1 111 ? -4.223 18.227 11.550 1.00 89.12 111 ALA A O 1
ATOM 881 N N . ARG A 1 112 ? -3.759 16.190 10.726 1.00 84.44 112 ARG A N 1
ATOM 882 C CA . ARG A 1 112 ? -4.216 15.450 11.913 1.00 84.44 112 ARG A CA 1
ATOM 883 C C . ARG A 1 112 ? -3.312 15.674 13.113 1.00 84.44 112 ARG A C 1
ATOM 885 O O . ARG A 1 112 ? -3.809 15.936 14.202 1.00 84.44 112 ARG A O 1
ATOM 892 N N . ASP A 1 113 ? -1.998 15.606 12.929 1.00 84.44 113 ASP A N 1
ATOM 893 C CA . ASP A 1 113 ? -1.058 15.865 14.019 1.00 84.44 113 ASP A CA 1
ATOM 894 C C . ASP A 1 113 ? -1.142 17.301 14.525 1.00 84.44 113 ASP A C 1
ATOM 896 O O . ASP A 1 113 ? -0.982 17.523 15.725 1.00 84.44 113 ASP A O 1
ATOM 900 N N . LEU A 1 114 ? -1.401 18.258 13.631 1.00 87.38 114 LEU A N 1
ATOM 901 C CA . LEU A 1 114 ? -1.610 19.652 13.998 1.00 87.38 114 LEU A CA 1
ATOM 902 C C . LEU A 1 114 ? -2.909 19.834 14.799 1.00 87.38 114 LEU A C 1
ATOM 904 O O . LEU A 1 114 ? -2.908 20.540 15.802 1.00 87.38 114 LEU A O 1
ATOM 908 N N . ALA A 1 115 ? -3.999 19.177 14.388 1.00 86.25 115 ALA A N 1
ATOM 909 C CA . ALA A 1 115 ? -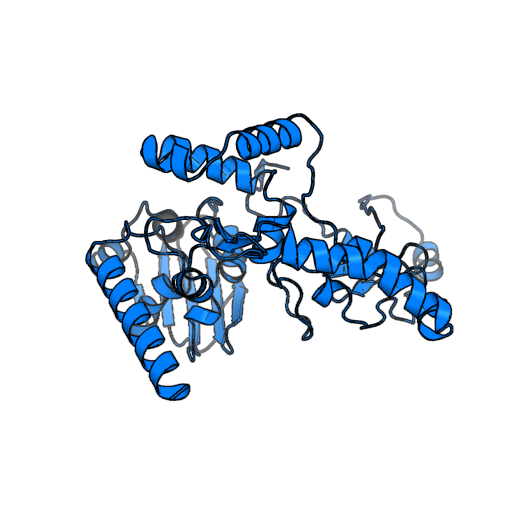5.308 19.297 15.033 1.00 86.25 115 ALA A CA 1
ATOM 910 C C . ALA A 1 115 ? -5.424 18.522 16.362 1.00 86.25 115 ALA A C 1
ATOM 912 O O . ALA A 1 115 ? -6.083 18.976 17.294 1.00 86.25 115 ALA A O 1
ATOM 913 N N . GLU A 1 116 ? -4.811 17.339 16.454 1.00 78.81 116 GLU A N 1
ATOM 914 C CA . GLU A 1 116 ? -5.015 16.384 17.556 1.00 78.81 116 GLU A CA 1
ATOM 915 C C . GLU A 1 116 ? -3.780 16.265 18.478 1.00 78.81 116 GLU A C 1
ATOM 917 O O . GLU A 1 116 ? -3.833 15.662 19.558 1.00 78.81 116 GLU A O 1
ATOM 922 N N . GLY A 1 117 ? -2.628 16.791 18.054 1.00 74.38 117 GLY A N 1
ATOM 923 C CA . GLY A 1 117 ? -1.357 16.698 18.765 1.00 74.38 117 GLY A CA 1
ATOM 924 C C . GLY A 1 117 ? -1.129 17.802 19.801 1.00 74.38 117 GLY A C 1
ATOM 925 O O . GLY A 1 117 ? -1.690 18.888 19.748 1.00 74.38 117 GLY A O 1
ATOM 926 N N . LYS A 1 118 ? -0.235 17.534 20.763 1.00 82.00 118 LYS A N 1
ATOM 927 C CA . LYS A 1 118 ? 0.359 18.596 21.595 1.00 82.00 118 LYS A CA 1
ATOM 928 C C . LYS A 1 118 ? 1.449 19.315 20.782 1.00 82.00 118 LYS A C 1
ATOM 930 O O . LYS A 1 118 ? 2.169 18.602 20.084 1.00 82.00 118 LYS A O 1
ATOM 935 N N . PRO A 1 119 ? 1.690 20.628 20.958 1.00 84.31 119 PRO A N 1
ATOM 936 C CA . PRO A 1 119 ? 2.715 21.365 20.202 1.00 84.31 119 PRO A CA 1
ATOM 937 C C . PRO A 1 119 ? 4.089 20.675 20.183 1.00 84.31 119 PRO A C 1
ATOM 939 O O . PRO A 1 119 ? 4.598 20.315 19.129 1.00 84.31 119 PRO A O 1
ATOM 942 N N . ARG A 1 120 ? 4.603 20.290 21.359 1.00 81.81 120 ARG A N 1
ATOM 943 C CA . ARG A 1 120 ? 5.858 19.520 21.475 1.00 81.81 120 ARG A CA 1
ATOM 944 C C . ARG A 1 120 ? 5.857 18.195 20.707 1.00 81.81 120 ARG A C 1
ATOM 946 O O . ARG A 1 120 ? 6.886 17.752 20.216 1.00 81.81 120 ARG A O 1
ATOM 953 N N . ARG A 1 121 ? 4.713 17.503 20.632 1.00 80.94 121 ARG A N 1
ATOM 954 C CA . ARG A 1 121 ? 4.598 16.248 19.867 1.00 80.94 121 ARG A CA 1
ATOM 955 C C . ARG A 1 121 ? 4.727 16.524 18.371 1.00 80.94 121 ARG A C 1
ATOM 957 O O . ARG A 1 121 ? 5.348 15.718 17.686 1.00 80.94 121 ARG A O 1
ATOM 964 N N . PHE A 1 122 ? 4.129 17.614 17.896 1.00 84.56 122 PHE A N 1
ATOM 965 C CA . PHE A 1 122 ? 4.197 18.033 16.502 1.00 84.56 122 PHE A CA 1
ATOM 966 C C . PHE A 1 122 ? 5.639 18.368 16.103 1.00 84.56 122 PHE A C 1
ATOM 968 O O . PHE A 1 122 ? 6.145 17.758 15.167 1.00 84.56 122 PHE A O 1
ATOM 975 N N . GLU A 1 123 ? 6.328 19.201 16.891 1.00 80.88 123 GLU A N 1
ATOM 976 C CA . GLU A 1 123 ? 7.743 19.573 16.689 1.00 80.88 123 GLU A CA 1
ATOM 977 C C . GLU A 1 123 ? 8.675 18.351 16.627 1.00 80.88 123 GLU A C 1
ATOM 979 O O . GLU A 1 123 ? 9.590 18.284 15.817 1.00 80.88 123 GLU A O 1
ATOM 984 N N . HIS A 1 124 ? 8.431 17.329 17.454 1.00 79.12 124 HIS A N 1
ATOM 985 C CA . HIS A 1 124 ? 9.210 16.087 17.396 1.00 79.12 124 HIS A CA 1
ATOM 986 C C . HIS A 1 124 ? 8.867 15.189 16.203 1.00 79.12 124 HIS A C 1
ATOM 988 O O . HIS A 1 124 ? 9.640 14.284 15.872 1.00 79.12 124 HIS A O 1
ATOM 994 N N . ARG A 1 125 ? 7.682 15.351 15.610 1.00 80.56 125 ARG A N 1
ATOM 995 C CA . ARG A 1 125 ? 7.221 14.499 14.515 1.00 80.56 125 ARG A CA 1
ATOM 996 C C . ARG A 1 125 ? 7.574 15.087 13.158 1.00 80.56 125 ARG A C 1
ATOM 998 O O . ARG A 1 125 ? 7.928 14.294 12.286 1.00 80.56 125 ARG A O 1
ATOM 1005 N N . TRP A 1 126 ? 7.507 16.402 12.987 1.00 85.50 126 TRP A N 1
ATOM 1006 C CA . TRP A 1 126 ? 7.654 17.101 11.710 1.00 85.50 126 TRP A CA 1
ATOM 1007 C C . TRP A 1 126 ? 8.866 18.028 11.717 1.00 85.50 126 TRP A C 1
ATOM 1009 O O . TRP A 1 126 ? 8.991 18.854 12.613 1.00 85.50 126 TRP A O 1
ATOM 1019 N N . SER A 1 127 ? 9.746 17.884 10.723 1.00 84.44 127 SER A N 1
ATOM 1020 C CA . SER A 1 127 ? 10.843 18.831 10.490 1.00 84.44 127 SER A CA 1
ATOM 1021 C C . SER A 1 127 ? 10.471 19.867 9.431 1.00 84.44 127 SER A C 1
ATOM 1023 O O . SER A 1 127 ? 9.632 19.608 8.564 1.00 84.44 127 SER A O 1
ATOM 1025 N N . ASP A 1 128 ? 1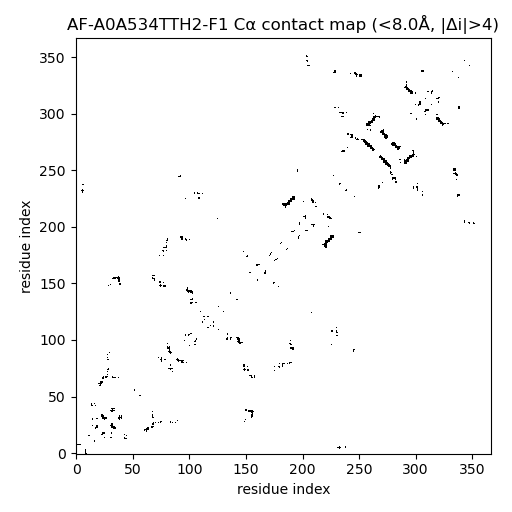1.156 21.011 9.446 1.00 86.19 128 ASP A N 1
ATOM 1026 C CA . ASP A 1 128 ? 10.947 22.079 8.462 1.00 86.19 128 ASP A CA 1
ATOM 1027 C C . ASP A 1 128 ? 11.170 21.592 7.023 1.00 86.19 128 ASP A C 1
ATOM 1029 O O . ASP A 1 128 ? 10.398 21.927 6.130 1.00 86.19 128 ASP A O 1
ATOM 1033 N N . THR A 1 129 ? 12.163 20.724 6.794 1.00 84.50 129 THR A N 1
ATOM 1034 C CA . THR A 1 129 ? 12.431 20.121 5.476 1.00 84.50 129 THR A CA 1
ATOM 1035 C C . THR A 1 129 ? 11.250 19.302 4.956 1.00 84.50 129 THR A C 1
ATOM 1037 O O . THR A 1 129 ? 10.967 19.305 3.763 1.00 84.50 129 THR A O 1
ATOM 1040 N N . GLU A 1 130 ? 10.537 18.602 5.835 1.00 84.12 130 GLU A N 1
ATOM 1041 C CA . GLU A 1 130 ? 9.388 17.782 5.441 1.00 84.12 130 GLU A CA 1
ATOM 1042 C C . GLU A 1 130 ? 8.156 18.628 5.166 1.00 84.12 130 GLU A C 1
ATOM 1044 O O . GLU A 1 130 ? 7.403 18.342 4.239 1.00 84.12 130 GLU A O 1
ATOM 1049 N N . ILE A 1 131 ? 7.959 19.677 5.963 1.00 89.75 131 ILE A N 1
ATOM 1050 C CA . ILE A 1 131 ? 6.892 20.645 5.729 1.00 89.75 131 ILE A CA 1
ATOM 1051 C C . ILE A 1 131 ? 7.142 21.365 4.397 1.00 89.75 131 ILE A C 1
ATOM 1053 O O . ILE A 1 131 ? 6.213 21.508 3.606 1.00 89.75 131 ILE A O 1
ATOM 1057 N N . ALA A 1 132 ? 8.391 21.740 4.106 1.00 88.62 132 ALA A N 1
ATOM 1058 C CA . ALA A 1 132 ? 8.779 22.328 2.827 1.00 88.62 132 ALA A CA 1
ATOM 1059 C C . ALA A 1 132 ? 8.571 21.360 1.648 1.00 88.62 132 ALA A C 1
ATOM 1061 O O . ALA A 1 132 ? 8.019 21.765 0.628 1.00 88.62 132 ALA A O 1
ATOM 1062 N N . ALA A 1 133 ? 8.939 20.080 1.794 1.00 85.38 133 ALA A N 1
ATOM 1063 C CA . ALA A 1 133 ? 8.712 19.060 0.767 1.00 85.38 133 ALA A CA 1
ATOM 1064 C C . ALA A 1 133 ? 7.215 18.853 0.477 1.00 85.38 133 ALA A C 1
ATOM 1066 O O . ALA A 1 133 ? 6.809 18.825 -0.684 1.00 85.38 133 ALA A O 1
ATOM 1067 N N . LEU A 1 134 ? 6.380 18.785 1.523 1.00 88.44 134 LEU A N 1
ATOM 1068 C CA . LEU A 1 134 ? 4.924 18.744 1.377 1.00 88.44 134 LEU A CA 1
ATOM 1069 C C . LEU A 1 134 ? 4.396 19.993 0.669 1.00 88.44 134 LEU A C 1
ATOM 1071 O O . LEU A 1 134 ? 3.598 19.880 -0.257 1.00 88.44 134 LEU A O 1
ATOM 1075 N N . TRP A 1 135 ? 4.834 21.181 1.093 1.00 88.06 135 TRP A N 1
ATOM 1076 C CA . TRP A 1 135 ? 4.425 22.441 0.476 1.00 88.06 135 TRP A CA 1
ATOM 1077 C C . TRP A 1 135 ? 4.768 22.477 -1.018 1.00 88.06 135 TRP A C 1
ATOM 1079 O O . TRP A 1 135 ? 3.894 22.777 -1.829 1.00 88.06 135 TRP A O 1
ATOM 1089 N N . GLN A 1 136 ? 5.994 22.099 -1.393 1.00 86.00 136 GLN A N 1
ATOM 1090 C CA . GLN A 1 136 ? 6.439 22.066 -2.787 1.00 86.00 136 GLN A CA 1
ATOM 1091 C C . GLN A 1 136 ? 5.626 21.067 -3.622 1.00 86.00 136 GLN A C 1
ATOM 1093 O O . GLN A 1 136 ? 5.117 21.427 -4.682 1.00 86.00 136 GLN A O 1
ATOM 1098 N N . SER A 1 137 ? 5.457 19.839 -3.124 1.00 85.88 137 SER A N 1
ATOM 1099 C CA . SER A 1 137 ? 4.698 18.776 -3.799 1.00 85.88 137 SER A CA 1
ATOM 1100 C C . SER A 1 137 ? 3.221 19.138 -4.003 1.00 85.88 137 SER A C 1
ATOM 1102 O O . SER A 1 137 ? 2.599 18.706 -4.968 1.00 85.88 137 SER A O 1
ATOM 1104 N N . MET A 1 138 ? 2.645 19.962 -3.121 1.00 82.62 138 MET A N 1
ATOM 1105 C CA . MET A 1 138 ? 1.278 20.474 -3.280 1.00 82.62 138 MET A CA 1
ATOM 1106 C C . MET A 1 138 ? 1.188 21.713 -4.182 1.00 82.62 138 MET A C 1
ATOM 1108 O O . MET A 1 138 ? 0.121 21.979 -4.735 1.00 82.62 138 MET A O 1
ATOM 1112 N N . ALA A 1 139 ? 2.269 22.488 -4.308 1.00 84.19 139 ALA A N 1
ATOM 1113 C CA . ALA A 1 139 ? 2.327 23.672 -5.166 1.00 84.19 139 ALA A CA 1
ATOM 1114 C C . ALA A 1 139 ? 2.498 23.315 -6.653 1.00 84.19 139 ALA A C 1
ATOM 1116 O O . ALA A 1 139 ? 2.107 24.091 -7.526 1.00 84.19 139 ALA A O 1
ATOM 1117 N N . PHE A 1 140 ? 3.060 22.141 -6.944 1.00 76.44 140 PHE A N 1
ATOM 1118 C CA . PHE A 1 140 ? 3.196 21.591 -8.288 1.00 76.44 140 PHE A CA 1
ATOM 1119 C C . PHE A 1 140 ? 2.334 20.323 -8.446 1.00 76.44 140 PHE A C 1
ATOM 1121 O O . PHE A 1 140 ? 1.653 19.913 -7.514 1.00 76.44 140 PHE A O 1
ATOM 1128 N N . ARG A 1 141 ? 2.259 19.730 -9.647 1.00 72.44 141 ARG A N 1
ATOM 1129 C CA . ARG A 1 141 ? 1.450 18.510 -9.889 1.00 72.44 141 ARG A CA 1
ATOM 1130 C C . ARG A 1 141 ? 1.791 17.414 -8.869 1.00 72.44 141 ARG A C 1
ATOM 1132 O O . ARG A 1 141 ? 2.893 17.405 -8.353 1.00 72.44 141 ARG A O 1
ATOM 1139 N N . VAL A 1 142 ? 0.881 16.457 -8.650 1.00 70.06 142 VAL A N 1
ATOM 1140 C CA . VAL A 1 142 ? 1.101 15.324 -7.727 1.00 70.06 142 VAL A CA 1
ATOM 1141 C C . VAL A 1 142 ? 2.452 14.654 -8.004 1.00 70.06 142 VAL A C 1
ATOM 1143 O O . VAL A 1 142 ? 2.603 13.963 -9.014 1.00 70.06 142 VAL A O 1
ATOM 1146 N N . GLU A 1 143 ? 3.413 14.858 -7.105 1.00 75.50 143 GLU A N 1
ATOM 1147 C CA . GLU A 1 143 ? 4.740 14.256 -7.192 1.00 75.50 143 GLU A CA 1
ATOM 1148 C C . GLU A 1 143 ? 4.792 12.930 -6.432 1.00 75.50 143 GLU A C 1
ATOM 1150 O O . GLU A 1 143 ? 4.121 12.717 -5.416 1.00 75.50 143 GLU A O 1
ATOM 1155 N N . TYR A 1 144 ? 5.611 12.019 -6.949 1.00 85.12 144 TYR A N 1
ATOM 1156 C CA . TYR A 1 144 ? 5.889 10.735 -6.328 1.00 85.12 144 TYR A CA 1
ATOM 1157 C C . TYR A 1 144 ? 7.322 10.744 -5.813 1.00 85.12 144 TYR A C 1
ATOM 1159 O O . TYR A 1 144 ? 8.249 11.109 -6.535 1.00 85.12 144 TYR A O 1
ATOM 1167 N N . ARG A 1 145 ? 7.516 10.266 -4.587 1.00 84.94 145 ARG A N 1
ATOM 1168 C CA . ARG A 1 145 ? 8.836 10.197 -3.953 1.00 84.94 145 ARG A CA 1
ATOM 1169 C C . ARG A 1 145 ? 9.706 9.067 -4.504 1.00 84.94 145 ARG A C 1
ATOM 1171 O O . ARG A 1 145 ? 10.927 9.160 -4.474 1.00 84.94 145 ARG A O 1
ATOM 1178 N N . CYS A 1 146 ? 9.088 7.981 -4.971 1.00 87.75 146 CYS A N 1
ATOM 1179 C CA . CYS A 1 146 ? 9.795 6.758 -5.342 1.00 87.75 146 CYS A CA 1
ATOM 1180 C C . CYS A 1 146 ? 9.300 6.193 -6.677 1.00 87.75 146 CYS A C 1
ATOM 1182 O O . CYS A 1 146 ? 8.109 5.922 -6.838 1.00 87.75 146 CYS A O 1
ATOM 1184 N N . PHE A 1 147 ? 10.248 5.936 -7.583 1.00 89.81 147 PHE A N 1
ATOM 1185 C CA . PHE A 1 147 ? 10.043 5.276 -8.878 1.00 89.81 147 PHE A CA 1
ATOM 1186 C C . PHE A 1 147 ? 10.992 4.086 -9.094 1.00 89.81 147 PHE A C 1
ATOM 1188 O O . PHE A 1 147 ? 11.157 3.627 -10.221 1.00 89.81 147 PHE A O 1
ATOM 1195 N N . ASN A 1 148 ? 11.625 3.557 -8.040 1.00 91.81 148 ASN A N 1
ATOM 1196 C CA . ASN A 1 148 ? 12.726 2.592 -8.173 1.00 91.81 148 ASN A CA 1
ATOM 1197 C C . ASN A 1 148 ? 12.347 1.357 -9.003 1.00 91.81 148 ASN A C 1
ATOM 1199 O O . ASN A 1 148 ? 13.141 0.896 -9.814 1.00 91.81 148 ASN A O 1
ATOM 1203 N N . CYS A 1 149 ? 11.130 0.831 -8.826 1.00 93.25 149 CYS A N 1
ATOM 1204 C CA . CYS A 1 149 ? 10.661 -0.340 -9.567 1.00 93.25 149 CYS A CA 1
ATOM 1205 C C . CYS A 1 149 ? 10.389 -0.064 -11.054 1.00 93.25 149 CYS A C 1
ATOM 1207 O O . CYS A 1 149 ? 10.444 -1.002 -11.844 1.00 93.25 149 CYS A O 1
ATOM 1209 N N . VAL A 1 150 ? 10.091 1.185 -11.427 1.00 94.06 150 VAL A N 1
ATOM 1210 C CA . VAL A 1 150 ? 10.024 1.625 -12.828 1.00 94.06 150 VAL A CA 1
ATOM 1211 C C . VAL A 1 150 ? 11.444 1.772 -13.361 1.00 94.06 150 VAL A C 1
ATOM 1213 O O . VAL A 1 150 ? 11.779 1.167 -14.369 1.00 94.06 150 VAL A O 1
ATOM 1216 N N . ALA A 1 151 ? 12.294 2.492 -12.625 1.00 92.75 151 ALA A N 1
ATOM 1217 C CA . ALA A 1 151 ? 13.657 2.810 -13.028 1.00 92.75 151 ALA A CA 1
ATOM 1218 C C . ALA A 1 151 ? 14.562 1.582 -13.212 1.00 92.75 151 ALA A C 1
ATOM 1220 O O . ALA A 1 151 ? 15.477 1.627 -14.020 1.00 92.75 151 ALA A O 1
ATOM 1221 N N . THR A 1 152 ? 14.339 0.500 -12.458 1.00 93.75 152 THR A N 1
ATOM 1222 C CA . THR A 1 152 ? 15.174 -0.712 -12.523 1.00 93.75 152 THR A CA 1
ATOM 1223 C C . THR A 1 152 ? 14.628 -1.817 -13.425 1.00 93.75 152 THR A C 1
ATOM 1225 O O . THR A 1 152 ? 15.244 -2.886 -13.489 1.00 93.75 152 THR A O 1
ATOM 1228 N N . CYS A 1 153 ? 13.436 -1.650 -13.999 1.00 95.00 153 CYS A N 1
ATOM 1229 C CA . CYS A 1 153 ? 12.813 -2.696 -14.797 1.00 95.00 153 CYS A CA 1
ATOM 1230 C C . CYS A 1 153 ? 13.476 -2.735 -16.180 1.00 95.00 153 CYS A C 1
ATOM 1232 O O . CYS A 1 153 ? 13.397 -1.730 -16.867 1.00 95.00 153 CYS A O 1
ATOM 1234 N N . PRO A 1 154 ? 14.084 -3.857 -16.610 1.00 94.81 154 PRO A N 1
ATOM 1235 C CA . PRO A 1 154 ? 14.773 -3.941 -17.898 1.00 94.81 154 PRO A CA 1
ATOM 1236 C C . PRO A 1 154 ? 13.853 -4.458 -19.017 1.00 94.81 154 PRO A C 1
ATOM 1238 O O . PRO A 1 154 ? 14.328 -5.053 -19.980 1.00 94.81 154 PRO A O 1
ATOM 1241 N N . ALA A 1 155 ? 12.531 -4.325 -18.872 1.00 94.38 155 ALA A N 1
ATOM 1242 C CA . ALA A 1 155 ? 11.569 -4.943 -19.788 1.00 94.38 155 ALA A CA 1
ATOM 1243 C C . ALA A 1 155 ? 11.704 -4.413 -21.228 1.00 94.38 155 ALA A C 1
ATOM 1245 O O . ALA A 1 155 ? 11.500 -5.157 -22.179 1.00 94.38 155 ALA A O 1
ATOM 1246 N N . GLU A 1 156 ? 12.113 -3.157 -21.397 1.00 91.69 156 GLU A N 1
ATOM 1247 C CA . GLU A 1 156 ? 12.396 -2.523 -22.688 1.00 91.69 156 GLU A CA 1
ATOM 1248 C C . GLU A 1 156 ? 13.654 -3.060 -23.391 1.00 91.69 156 GLU A C 1
ATOM 1250 O O . GLU A 1 156 ? 13.807 -2.878 -24.596 1.00 91.69 156 GLU A O 1
ATOM 1255 N N . ILE A 1 157 ? 14.545 -3.733 -22.655 1.00 91.88 157 ILE A N 1
ATOM 1256 C CA . ILE A 1 157 ? 15.751 -4.386 -23.182 1.00 91.88 157 ILE A CA 1
ATOM 1257 C C . ILE A 1 157 ? 15.710 -5.904 -22.962 1.00 91.88 157 ILE A C 1
ATOM 1259 O O . ILE A 1 157 ? 16.763 -6.522 -22.816 1.00 91.88 157 ILE A O 1
ATOM 1263 N N . HIS A 1 158 ? 14.512 -6.502 -22.922 1.00 91.31 158 HIS A N 1
ATOM 1264 C CA . HIS A 1 158 ? 14.292 -7.914 -22.589 1.00 91.31 158 HIS A CA 1
ATOM 1265 C C . HIS A 1 158 ? 15.306 -8.858 -23.255 1.00 91.31 158 HIS A C 1
ATOM 1267 O O . HIS A 1 158 ? 16.057 -9.556 -22.568 1.00 91.31 158 HIS A O 1
ATOM 1273 N N . ASP A 1 159 ? 15.386 -8.821 -24.586 1.00 90.12 159 ASP A N 1
ATOM 1274 C CA . ASP A 1 159 ? 16.228 -9.741 -25.352 1.00 90.12 159 ASP A CA 1
ATOM 1275 C C . ASP A 1 159 ? 17.713 -9.518 -25.062 1.00 90.12 159 ASP A C 1
ATOM 1277 O O . ASP A 1 159 ? 18.425 -10.464 -24.725 1.00 90.12 159 ASP A O 1
ATOM 1281 N N . ALA A 1 160 ? 18.164 -8.260 -25.086 1.00 92.56 160 ALA A N 1
ATOM 1282 C CA . ALA A 1 160 ? 19.555 -7.902 -24.820 1.00 92.56 160 ALA A CA 1
ATOM 1283 C C . ALA A 1 160 ? 19.983 -8.256 -23.386 1.00 92.56 160 ALA A C 1
ATOM 1285 O O . ALA A 1 160 ? 21.092 -8.741 -23.167 1.00 92.56 160 ALA A O 1
ATOM 1286 N N . PHE A 1 161 ? 19.098 -8.083 -22.400 1.00 93.25 161 PHE A N 1
ATOM 1287 C CA . PHE A 1 161 ? 19.375 -8.425 -21.005 1.00 93.25 161 PHE A CA 1
ATOM 1288 C C . PHE A 1 161 ? 19.593 -9.937 -20.807 1.00 93.25 161 PHE A C 1
ATOM 1290 O O . PHE A 1 161 ? 20.395 -10.359 -19.957 1.00 93.25 161 PHE A O 1
ATOM 1297 N N . HIS A 1 162 ? 18.906 -10.769 -21.596 1.00 88.88 162 HIS A N 1
ATOM 1298 C CA . HIS A 1 162 ? 19.091 -12.218 -21.592 1.00 88.88 162 HIS A CA 1
ATOM 1299 C C . HIS A 1 162 ? 20.305 -12.659 -22.420 1.00 88.88 162 HIS A C 1
ATOM 1301 O O . HIS A 1 162 ? 21.112 -13.452 -21.920 1.00 88.88 162 HIS A O 1
ATOM 1307 N N . SER A 1 163 ? 20.457 -12.140 -23.641 1.00 94.06 163 SER A N 1
ATOM 1308 C CA . SER A 1 163 ? 21.447 -12.614 -24.613 1.00 94.06 163 SER A CA 1
ATOM 1309 C C . SER A 1 163 ? 22.852 -12.050 -24.402 1.00 94.06 163 SER A C 1
ATOM 1311 O O . SER A 1 163 ? 23.825 -12.712 -24.761 1.00 94.06 163 SER A O 1
ATOM 1313 N N . ASP A 1 164 ? 22.987 -10.856 -23.818 1.00 96.25 164 ASP A N 1
ATOM 1314 C CA . ASP A 1 164 ? 24.267 -10.162 -23.672 1.00 96.25 164 ASP A CA 1
ATOM 1315 C C . ASP A 1 164 ? 24.668 -9.989 -22.195 1.00 96.25 164 ASP A C 1
ATOM 1317 O O . ASP A 1 164 ? 24.088 -9.237 -21.405 1.00 96.25 164 ASP A O 1
ATOM 1321 N N . LYS A 1 165 ? 25.738 -10.693 -21.811 1.00 95.62 165 LYS A N 1
ATOM 1322 C CA . LYS A 1 165 ? 26.309 -10.628 -20.461 1.00 95.62 165 LYS A CA 1
ATOM 1323 C C . LYS A 1 165 ? 26.919 -9.258 -20.147 1.00 95.62 165 LYS A C 1
ATOM 1325 O O . LYS A 1 165 ? 26.863 -8.842 -18.987 1.00 95.62 165 LYS A O 1
ATOM 1330 N N . ALA A 1 166 ? 27.532 -8.593 -21.126 1.00 96.12 166 ALA A N 1
ATOM 1331 C CA . ALA A 1 166 ? 28.137 -7.278 -20.943 1.00 96.12 166 ALA A CA 1
ATOM 1332 C C . ALA A 1 166 ? 27.051 -6.226 -20.706 1.00 96.12 166 ALA A C 1
ATOM 1334 O O . ALA A 1 166 ? 27.156 -5.457 -19.748 1.00 96.12 166 ALA A O 1
ATOM 1335 N N . GLU A 1 167 ? 25.974 -6.275 -21.491 1.00 94.44 167 GLU A N 1
ATOM 1336 C CA . GLU A 1 167 ? 24.818 -5.392 -21.334 1.00 94.44 167 GLU A CA 1
ATOM 1337 C C . GLU A 1 167 ? 24.130 -5.596 -19.981 1.00 94.44 167 GLU A C 1
ATOM 1339 O O . GLU A 1 167 ? 23.934 -4.641 -19.225 1.00 94.44 167 GLU A O 1
ATOM 1344 N N . ARG A 1 168 ? 23.877 -6.850 -19.585 1.00 94.94 168 ARG A N 1
ATOM 1345 C CA . ARG A 1 168 ? 23.332 -7.151 -18.254 1.00 94.94 168 ARG A CA 1
ATOM 1346 C C . ARG A 1 168 ? 24.229 -6.621 -17.132 1.00 94.94 168 ARG A C 1
ATOM 1348 O O . ARG A 1 168 ? 23.743 -6.008 -16.183 1.00 94.94 168 ARG A O 1
ATOM 1355 N N . ALA A 1 169 ? 25.544 -6.835 -17.215 1.00 95.06 169 ALA A N 1
ATOM 1356 C CA . ALA A 1 169 ? 26.484 -6.348 -16.203 1.00 95.06 169 ALA A CA 1
ATOM 1357 C C . ALA A 1 169 ? 26.531 -4.812 -16.141 1.00 95.06 169 ALA A C 1
ATOM 1359 O O . ALA A 1 169 ? 26.650 -4.243 -15.050 1.00 95.06 169 ALA A O 1
ATOM 1360 N N . ARG A 1 170 ? 26.425 -4.149 -17.297 1.00 94.69 170 ARG A N 1
ATOM 1361 C CA . ARG A 1 170 ? 26.328 -2.695 -17.420 1.00 94.69 170 ARG A CA 1
ATOM 1362 C C . ARG A 1 170 ? 25.064 -2.172 -16.744 1.00 94.69 170 ARG A C 1
ATOM 1364 O O . ARG A 1 170 ? 25.182 -1.363 -15.826 1.00 94.69 170 ARG A O 1
ATOM 1371 N N . TYR A 1 171 ? 23.900 -2.721 -17.086 1.00 93.94 171 TYR A N 1
ATOM 1372 C CA . TYR A 1 171 ? 22.609 -2.330 -16.514 1.00 93.94 171 TYR A CA 1
ATOM 1373 C C . TYR A 1 171 ? 22.569 -2.496 -14.988 1.00 93.94 171 TYR A C 1
ATOM 1375 O O . TYR A 1 171 ? 22.167 -1.591 -14.260 1.00 93.94 171 TYR A O 1
ATOM 1383 N N . LEU A 1 172 ? 23.061 -3.622 -14.458 1.00 93.62 172 LEU A N 1
ATOM 1384 C CA . LEU A 1 172 ? 23.113 -3.833 -13.006 1.00 93.62 172 LEU A CA 1
ATOM 1385 C C . LEU A 1 172 ? 24.000 -2.799 -12.300 1.00 93.62 172 LEU A C 1
ATOM 1387 O O . LEU A 1 172 ? 23.686 -2.358 -11.195 1.00 93.62 172 LEU A O 1
ATOM 1391 N N . ARG A 1 173 ? 25.124 -2.420 -12.913 1.00 94.25 173 ARG A N 1
ATOM 1392 C CA . ARG A 1 173 ? 26.060 -1.452 -12.334 1.00 94.25 173 ARG A CA 1
ATOM 1393 C C . ARG A 1 173 ? 25.532 -0.021 -12.400 1.00 94.25 173 ARG A C 1
ATOM 1395 O O . ARG A 1 173 ? 25.729 0.710 -11.437 1.00 94.25 173 ARG A O 1
ATOM 1402 N N . GLU A 1 174 ? 24.920 0.364 -13.512 1.00 92.50 174 GLU A N 1
ATOM 1403 C CA . GLU A 1 174 ? 24.514 1.749 -13.787 1.00 92.50 174 GLU A CA 1
ATOM 1404 C C . GLU A 1 174 ? 23.104 2.064 -13.283 1.00 92.50 174 GLU A C 1
ATOM 1406 O O . GLU A 1 174 ? 22.866 3.179 -12.831 1.00 92.50 174 GLU A O 1
ATOM 1411 N N . THR A 1 175 ? 22.200 1.084 -13.279 1.00 90.00 175 THR A N 1
ATOM 1412 C CA . THR A 1 175 ? 20.791 1.288 -12.917 1.00 90.00 175 THR A CA 1
ATOM 1413 C C . THR A 1 175 ? 20.468 0.731 -11.531 1.00 90.00 175 THR A C 1
ATOM 1415 O O . THR A 1 175 ? 20.010 1.461 -10.652 1.00 90.00 175 THR A O 1
ATOM 1418 N N . LEU A 1 176 ? 20.737 -0.559 -11.288 1.00 88.06 176 LEU A N 1
ATOM 1419 C CA . LEU A 1 176 ? 20.344 -1.204 -10.028 1.00 88.06 176 LEU A CA 1
ATOM 1420 C C . LEU A 1 176 ? 21.191 -0.718 -8.842 1.00 88.06 176 LEU A C 1
ATOM 1422 O O . LEU A 1 176 ? 20.642 -0.322 -7.812 1.00 88.06 176 LEU A O 1
ATOM 1426 N N . LYS A 1 177 ? 22.528 -0.780 -8.954 1.00 87.00 177 LYS A N 1
ATOM 1427 C CA . LYS A 1 177 ? 23.430 -0.509 -7.820 1.00 87.00 177 LYS A CA 1
ATOM 1428 C C . LYS A 1 177 ? 23.190 0.863 -7.172 1.00 87.00 177 LYS A C 1
ATOM 1430 O O . LYS A 1 177 ? 23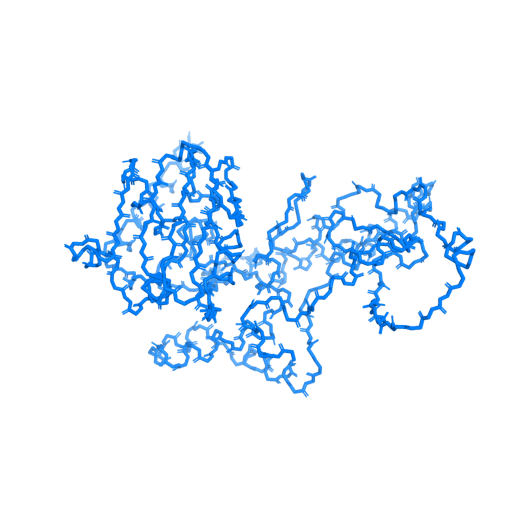.054 0.881 -5.944 1.00 87.00 177 LYS A O 1
ATOM 1435 N N . PRO A 1 178 ? 23.059 1.976 -7.922 1.00 86.50 178 PRO A N 1
ATOM 1436 C CA . PRO A 1 178 ? 22.764 3.278 -7.326 1.00 86.50 178 PRO A CA 1
ATOM 1437 C C . PRO A 1 178 ? 21.460 3.281 -6.521 1.00 86.50 178 PRO A C 1
ATOM 1439 O O . PRO A 1 178 ? 21.431 3.789 -5.404 1.00 86.50 178 PRO A O 1
ATOM 1442 N N . LEU A 1 179 ? 20.402 2.637 -7.022 1.00 82.69 179 LEU A N 1
ATOM 1443 C CA . LEU A 1 179 ? 19.111 2.578 -6.328 1.00 82.69 179 LEU A CA 1
ATOM 1444 C C . LEU A 1 179 ? 19.156 1.688 -5.079 1.00 82.69 179 LEU A C 1
ATOM 1446 O O . LEU A 1 179 ? 18.552 2.020 -4.060 1.00 82.69 179 LEU A O 1
ATOM 1450 N N . THR A 1 180 ? 19.905 0.583 -5.113 1.00 76.62 180 THR A N 1
ATOM 1451 C CA . THR A 1 180 ? 20.105 -0.266 -3.922 1.00 76.62 180 THR A CA 1
ATOM 1452 C C . THR A 1 180 ? 20.937 0.426 -2.841 1.00 76.62 180 THR A C 1
ATOM 1454 O O . THR A 1 180 ? 20.669 0.243 -1.650 1.00 76.62 180 THR A O 1
ATOM 1457 N N . TYR A 1 181 ? 21.897 1.268 -3.239 1.00 71.38 181 TYR A N 1
ATOM 1458 C CA . TYR A 1 181 ? 22.618 2.149 -2.324 1.00 71.38 181 TYR A CA 1
ATOM 1459 C C . TYR A 1 181 ? 21.656 3.163 -1.697 1.00 71.38 181 TYR A C 1
ATOM 1461 O O . TYR A 1 181 ? 21.555 3.215 -0.475 1.00 71.38 181 TYR A O 1
ATOM 1469 N N . THR A 1 182 ? 20.864 3.883 -2.502 1.00 65.56 182 THR A N 1
ATOM 1470 C CA . THR A 1 182 ? 19.861 4.847 -2.011 1.00 65.56 182 THR A CA 1
ATOM 1471 C C . THR A 1 182 ? 18.897 4.208 -1.009 1.00 65.56 182 THR A C 1
ATOM 1473 O O . THR A 1 182 ? 18.730 4.738 0.090 1.00 65.56 182 THR A O 1
ATOM 1476 N N . ARG A 1 183 ? 18.356 3.019 -1.319 1.00 67.69 183 ARG A N 1
ATOM 1477 C CA . ARG A 1 183 ? 17.503 2.226 -0.411 1.00 67.69 183 ARG A CA 1
ATOM 1478 C C . ARG A 1 183 ? 18.162 1.948 0.945 1.00 67.69 183 ARG A C 1
ATOM 1480 O O . ARG A 1 183 ? 17.485 1.904 1.978 1.00 67.69 183 ARG A O 1
ATOM 1487 N N . THR A 1 184 ? 19.455 1.637 0.935 1.00 62.31 184 THR A N 1
ATOM 1488 C CA . THR A 1 184 ? 20.166 1.180 2.134 1.00 62.31 184 THR A CA 1
ATOM 1489 C C . THR A 1 184 ? 20.630 2.366 2.968 1.00 62.31 184 THR A C 1
ATOM 1491 O O . THR A 1 184 ? 20.499 2.339 4.184 1.00 62.31 184 THR A O 1
ATOM 1494 N N . GLU A 1 185 ? 21.100 3.426 2.320 1.00 61.38 185 GLU A N 1
ATOM 1495 C CA . GLU A 1 185 ? 21.954 4.441 2.934 1.00 61.38 185 GLU A CA 1
ATOM 1496 C C . GLU A 1 185 ? 21.263 5.793 3.115 1.00 61.38 185 GLU A C 1
ATOM 1498 O O . GLU A 1 185 ? 21.591 6.518 4.051 1.00 61.38 185 GLU A O 1
ATOM 1503 N N . VAL A 1 186 ? 20.316 6.136 2.237 1.00 63.44 186 VAL A N 1
ATOM 1504 C CA . VAL A 1 186 ? 19.810 7.513 2.093 1.00 63.44 186 VAL A CA 1
ATOM 1505 C C . VAL A 1 186 ? 18.314 7.610 2.378 1.00 63.44 186 VAL A C 1
ATOM 1507 O O . VAL A 1 186 ? 17.856 8.583 2.974 1.00 63.44 186 VAL A O 1
ATOM 1510 N N . GLU A 1 187 ? 17.531 6.622 1.952 1.00 69.44 187 GLU A N 1
ATOM 1511 C CA . GLU A 1 187 ? 16.080 6.761 1.917 1.00 69.44 187 GLU A CA 1
ATOM 1512 C C . GLU A 1 187 ? 15.439 6.517 3.291 1.00 69.44 187 GLU A C 1
ATOM 1514 O O . GLU A 1 187 ? 15.531 5.429 3.866 1.00 69.44 187 GLU A O 1
ATOM 1519 N N . GLU A 1 188 ? 14.759 7.541 3.817 1.00 78.12 188 GLU A N 1
ATOM 1520 C CA . GLU A 1 188 ? 13.887 7.384 4.981 1.00 78.12 188 GLU A CA 1
ATOM 1521 C C . GLU A 1 188 ? 12.690 6.499 4.612 1.00 78.12 188 GLU A C 1
ATOM 1523 O O . GLU A 1 188 ? 11.998 6.766 3.630 1.00 78.12 188 GLU A O 1
ATOM 1528 N N . ARG A 1 189 ? 12.436 5.452 5.403 1.00 81.69 189 ARG A N 1
ATOM 1529 C CA . ARG A 1 189 ? 11.353 4.486 5.166 1.00 81.69 189 ARG A CA 1
ATOM 1530 C C . ARG A 1 189 ? 10.154 4.806 6.042 1.00 81.69 189 ARG A C 1
ATOM 1532 O O . ARG A 1 189 ? 10.286 4.905 7.262 1.00 81.69 189 ARG A O 1
ATOM 1539 N N . PHE A 1 190 ? 8.976 4.888 5.435 1.00 84.50 190 PHE A N 1
ATOM 1540 C CA . PHE A 1 190 ? 7.727 5.185 6.135 1.00 84.50 190 PHE A CA 1
ATOM 1541 C C . PHE A 1 190 ? 6.960 3.898 6.437 1.00 84.50 190 PHE A C 1
ATOM 1543 O O . PHE A 1 190 ? 6.364 3.291 5.550 1.00 84.50 190 PHE A O 1
ATOM 1550 N N . VAL A 1 191 ? 6.973 3.483 7.701 1.00 83.44 191 VAL A N 1
ATOM 1551 C CA . VAL A 1 191 ? 6.396 2.212 8.159 1.00 83.44 191 VAL A CA 1
ATOM 1552 C C . VAL A 1 191 ? 5.182 2.480 9.036 1.00 83.44 191 VAL A C 1
ATOM 1554 O O . VAL A 1 191 ? 5.172 3.425 9.820 1.00 83.44 191 VAL A O 1
ATOM 1557 N N . ILE A 1 192 ? 4.143 1.656 8.919 1.00 83.06 192 ILE A N 1
ATOM 1558 C CA . ILE A 1 192 ? 2.956 1.775 9.769 1.00 83.06 192 ILE A CA 1
ATOM 1559 C C . ILE A 1 192 ? 3.348 1.571 11.235 1.00 83.06 192 ILE A C 1
ATOM 1561 O O . ILE A 1 192 ? 4.104 0.666 11.580 1.00 83.06 192 ILE A O 1
ATOM 1565 N N . ASP A 1 193 ? 2.813 2.412 12.113 1.00 83.06 193 ASP A N 1
ATOM 1566 C CA . ASP A 1 193 ? 2.996 2.288 13.552 1.00 83.06 193 ASP A CA 1
ATOM 1567 C C . ASP A 1 193 ? 2.279 1.044 14.109 1.00 83.06 193 ASP A C 1
ATOM 1569 O O . ASP A 1 193 ? 1.091 1.076 14.448 1.00 83.06 193 ASP A O 1
ATOM 1573 N N . THR A 1 194 ? 3.011 -0.066 14.197 1.00 81.62 194 THR A N 1
ATOM 1574 C CA . THR A 1 194 ? 2.555 -1.321 14.802 1.00 81.62 194 THR A CA 1
ATOM 1575 C C . THR A 1 194 ? 3.500 -1.776 15.921 1.00 81.62 194 THR A C 1
ATOM 1577 O O . THR A 1 194 ? 4.671 -1.371 15.968 1.00 81.62 194 THR A O 1
ATOM 1580 N N . PRO A 1 195 ? 3.028 -2.622 16.857 1.00 81.62 195 PRO A N 1
ATOM 1581 C CA . PRO A 1 195 ? 3.905 -3.268 17.827 1.00 81.62 195 PRO A CA 1
ATOM 1582 C C . PRO A 1 195 ? 5.068 -4.031 17.174 1.00 81.62 195 PRO A C 1
ATOM 1584 O O . PRO A 1 195 ? 6.199 -3.896 17.649 1.00 81.62 195 PRO A O 1
ATOM 1587 N N . SER A 1 196 ? 4.814 -4.778 16.090 1.00 83.25 196 SER A N 1
ATOM 1588 C CA . SER A 1 196 ? 5.839 -5.530 15.355 1.00 83.25 196 SER A CA 1
ATOM 1589 C C . SER A 1 196 ? 6.880 -4.606 14.713 1.00 83.25 196 SER A C 1
ATOM 1591 O O . SER A 1 196 ? 8.081 -4.815 14.892 1.00 83.25 196 SER A O 1
ATOM 1593 N N . ALA A 1 197 ? 6.456 -3.511 14.075 1.00 82.81 197 ALA A N 1
ATOM 1594 C CA . ALA A 1 197 ? 7.348 -2.524 13.468 1.00 82.81 197 ALA A CA 1
ATOM 1595 C C . ALA A 1 197 ? 8.223 -1.817 14.514 1.00 82.81 197 ALA A C 1
ATOM 1597 O O . ALA A 1 197 ? 9.441 -1.712 14.354 1.00 82.81 197 ALA A O 1
ATOM 1598 N N . ARG A 1 198 ? 7.633 -1.376 15.633 1.00 84.62 198 ARG A N 1
ATOM 1599 C CA . ARG A 1 198 ? 8.385 -0.770 16.748 1.00 84.62 198 ARG A CA 1
ATOM 1600 C C . ARG A 1 198 ? 9.446 -1.706 17.307 1.00 84.62 198 ARG A C 1
ATOM 1602 O O . ARG A 1 198 ? 10.511 -1.254 17.720 1.00 84.62 198 ARG A O 1
ATOM 1609 N N . GLU A 1 199 ? 9.150 -2.999 17.354 1.00 82.88 199 GLU A N 1
ATOM 1610 C CA . GLU A 1 199 ? 10.101 -4.024 17.762 1.00 82.88 199 GLU A CA 1
ATOM 1611 C C . GLU A 1 199 ? 11.201 -4.243 16.717 1.00 82.88 199 GLU A C 1
ATOM 1613 O O . GLU A 1 199 ? 12.377 -4.194 17.081 1.00 82.88 199 GLU A O 1
ATOM 1618 N N . ARG A 1 200 ? 10.831 -4.415 15.442 1.00 83.00 200 ARG A N 1
ATOM 1619 C CA . ARG A 1 200 ? 11.748 -4.642 14.313 1.00 83.00 200 ARG A CA 1
ATOM 1620 C C . ARG A 1 200 ? 12.778 -3.523 14.171 1.00 83.00 200 ARG A C 1
ATOM 1622 O O . ARG A 1 200 ? 13.947 -3.802 13.927 1.00 83.00 200 ARG A O 1
ATOM 1629 N N . TYR A 1 201 ? 12.352 -2.276 14.363 1.00 81.88 201 TYR A N 1
ATOM 1630 C CA . TYR A 1 201 ? 13.188 -1.085 14.177 1.00 81.88 201 TYR A CA 1
ATOM 1631 C C . TYR A 1 201 ? 13.676 -0.451 15.491 1.00 81.88 201 TYR A C 1
ATOM 1633 O O . TYR A 1 201 ? 14.234 0.641 15.478 1.00 81.88 201 TYR A O 1
ATOM 1641 N N . ASP A 1 202 ? 13.478 -1.117 16.634 1.00 82.88 202 ASP A N 1
ATOM 1642 C CA . ASP A 1 202 ? 13.910 -0.652 17.963 1.00 82.88 202 ASP A CA 1
ATOM 1643 C C . ASP A 1 202 ? 13.412 0.769 18.333 1.00 82.88 202 ASP A C 1
ATOM 1645 O O . ASP A 1 202 ? 14.101 1.542 19.004 1.00 82.88 202 ASP A O 1
ATOM 1649 N N . ILE A 1 203 ? 12.186 1.116 17.914 1.00 82.88 203 ILE A N 1
ATOM 1650 C CA . ILE A 1 203 ? 11.565 2.428 18.150 1.00 82.88 203 ILE A CA 1
ATOM 1651 C C . ILE A 1 203 ? 10.714 2.379 19.432 1.00 82.88 203 ILE A C 1
ATOM 1653 O O . ILE A 1 203 ? 9.635 1.774 19.436 1.00 82.88 203 ILE A O 1
ATOM 1657 N N . PRO A 1 204 ? 11.129 3.042 20.531 1.00 81.50 204 PRO A N 1
ATOM 1658 C CA . PRO A 1 204 ? 10.387 3.006 21.789 1.00 81.50 204 PRO A CA 1
ATOM 1659 C C . PRO A 1 204 ? 9.017 3.693 21.672 1.00 81.50 204 PRO A C 1
ATOM 1661 O O . PRO A 1 204 ? 8.860 4.638 20.889 1.00 81.50 204 PRO A O 1
ATOM 1664 N N . PRO A 1 205 ? 8.016 3.292 22.480 1.00 79.00 205 PRO A N 1
ATOM 1665 C CA . PRO A 1 205 ? 6.717 3.952 22.475 1.00 79.00 205 PRO A CA 1
ATOM 1666 C C . PRO A 1 205 ? 6.844 5.444 22.807 1.00 79.00 205 PRO A C 1
ATOM 1668 O O . PRO A 1 205 ? 7.570 5.841 23.718 1.00 79.00 205 PRO A O 1
ATOM 1671 N N . GLY A 1 206 ? 6.127 6.283 22.058 1.00 76.31 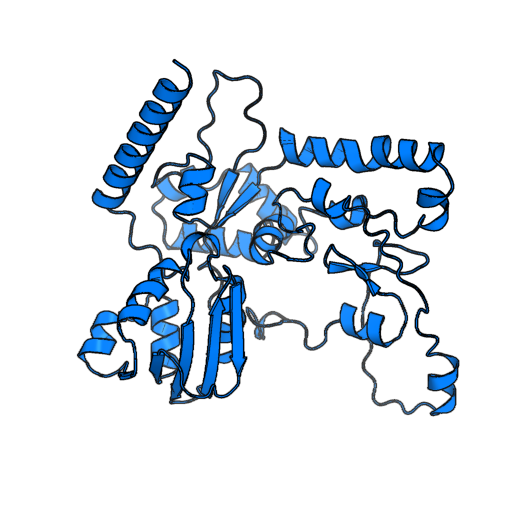206 GLY A N 1
ATOM 1672 C CA . GLY A 1 206 ? 6.236 7.742 22.156 1.00 76.31 206 GLY A CA 1
ATOM 1673 C C . GLY A 1 206 ? 7.386 8.356 21.347 1.00 76.31 206 GLY A C 1
ATOM 1674 O O . GLY A 1 206 ? 7.512 9.579 21.327 1.00 76.31 206 GLY A O 1
ATOM 1675 N N . ARG A 1 207 ? 8.199 7.547 20.657 1.00 78.81 207 ARG A N 1
ATOM 1676 C CA . ARG A 1 207 ? 9.050 7.989 19.542 1.00 78.81 207 ARG A CA 1
ATOM 1677 C C . ARG A 1 207 ? 8.433 7.569 18.208 1.00 78.81 207 ARG A C 1
ATOM 1679 O O . ARG A 1 207 ? 7.663 6.606 18.148 1.00 78.81 207 ARG A O 1
ATOM 1686 N N . TYR A 1 208 ? 8.789 8.308 17.161 1.00 77.62 208 TYR A N 1
ATOM 1687 C CA . TYR A 1 208 ? 8.281 8.126 15.795 1.00 77.62 208 TYR A CA 1
ATOM 1688 C C . TYR A 1 208 ? 9.386 7.861 14.777 1.00 77.62 208 TYR A C 1
ATOM 1690 O O . TYR A 1 208 ? 9.083 7.615 13.619 1.00 77.62 208 TYR A O 1
ATOM 1698 N N . ARG A 1 209 ? 10.651 7.917 15.195 1.00 80.38 209 ARG A N 1
ATOM 1699 C CA . ARG A 1 209 ? 11.802 7.612 14.351 1.00 80.38 209 ARG A CA 1
ATOM 1700 C C . ARG A 1 209 ? 12.749 6.683 15.087 1.00 80.38 209 ARG A C 1
ATOM 1702 O O . ARG A 1 209 ? 12.788 6.700 16.324 1.00 80.38 209 ARG A O 1
ATOM 1709 N N . THR A 1 210 ? 13.506 5.903 14.327 1.00 71.88 210 THR A N 1
ATOM 1710 C CA . THR A 1 210 ? 14.705 5.219 14.822 1.00 71.88 210 THR A CA 1
ATOM 1711 C C . THR A 1 210 ? 15.602 6.228 15.540 1.00 71.88 210 THR A C 1
ATOM 1713 O O . THR A 1 210 ? 15.908 7.265 14.950 1.00 71.88 210 THR A O 1
ATOM 1716 N N . PRO A 1 211 ? 16.000 5.981 16.803 1.00 64.50 211 PRO A N 1
ATOM 1717 C CA . PRO A 1 211 ? 16.954 6.847 17.483 1.00 64.50 211 PRO A CA 1
ATOM 1718 C C . PRO A 1 211 ? 18.258 6.896 16.683 1.00 64.50 211 PRO A C 1
ATOM 1720 O O . PRO A 1 211 ? 18.879 5.853 16.487 1.00 64.50 211 PRO A O 1
ATOM 1723 N N . THR A 1 212 ? 18.659 8.083 16.231 1.00 57.25 212 THR A N 1
ATOM 1724 C CA . THR A 1 212 ? 19.992 8.308 15.667 1.00 57.25 212 THR A CA 1
ATOM 1725 C C . THR A 1 212 ? 21.010 8.139 16.788 1.00 57.25 212 THR A C 1
ATOM 1727 O O . THR A 1 212 ? 20.949 8.823 17.808 1.00 57.25 212 THR A O 1
ATOM 1730 N N . ASN A 1 213 ? 21.893 7.157 16.650 1.00 52.84 213 ASN A N 1
ATOM 1731 C CA . ASN A 1 213 ? 23.006 6.933 17.552 1.00 52.84 213 ASN A CA 1
ATOM 1732 C C . ASN A 1 213 ? 24.268 7.488 16.888 1.00 52.84 213 ASN A C 1
ATOM 1734 O O . ASN A 1 213 ? 24.819 6.857 15.986 1.00 52.84 213 ASN A O 1
ATOM 1738 N N . ASP A 1 214 ? 24.732 8.646 17.359 1.00 44.34 214 ASP A N 1
ATOM 1739 C CA . ASP A 1 214 ? 25.896 9.365 16.814 1.00 44.34 214 ASP A CA 1
ATOM 1740 C C . ASP A 1 214 ? 27.206 8.551 16.897 1.00 44.34 214 ASP A C 1
ATOM 1742 O O . ASP A 1 214 ? 28.195 8.863 16.242 1.00 44.34 214 ASP A O 1
ATOM 1746 N N . ALA A 1 215 ? 27.216 7.465 17.677 1.00 42.06 215 ALA A N 1
ATOM 1747 C CA . ALA A 1 215 ? 28.374 6.607 17.915 1.00 42.06 215 ALA A CA 1
ATOM 1748 C C . ALA A 1 215 ? 28.611 5.517 16.848 1.00 42.06 215 ALA A C 1
ATOM 1750 O O . ALA A 1 215 ? 29.488 4.671 17.030 1.00 42.06 215 ALA A O 1
ATOM 1751 N N . THR A 1 216 ? 27.826 5.446 15.768 1.00 43.34 216 THR A N 1
ATOM 1752 C CA . THR A 1 216 ? 28.017 4.414 14.732 1.00 43.34 216 THR A CA 1
ATOM 1753 C C . THR A 1 216 ? 27.950 5.031 13.334 1.00 43.34 216 THR A C 1
ATOM 1755 O O . THR A 1 216 ? 26.851 5.236 12.814 1.00 43.34 216 THR A O 1
ATOM 1758 N N . PRO A 1 217 ? 29.105 5.314 12.697 1.00 36.69 217 PRO A N 1
ATOM 1759 C CA . PRO A 1 217 ? 29.149 5.684 11.288 1.00 36.69 217 PRO A CA 1
ATOM 1760 C C . PRO A 1 217 ? 28.455 4.585 10.476 1.00 36.69 217 PRO A C 1
ATOM 1762 O O . PRO A 1 217 ? 28.898 3.438 10.480 1.00 36.69 217 PRO A O 1
ATOM 1765 N N . GLY A 1 218 ? 27.328 4.912 9.841 1.00 46.12 218 GLY A N 1
ATOM 1766 C CA . GLY A 1 218 ? 26.528 3.941 9.095 1.00 46.12 218 GLY A CA 1
ATOM 1767 C C . GLY A 1 218 ? 25.219 3.474 9.750 1.00 46.12 218 GLY A C 1
ATOM 1768 O O . GLY A 1 218 ? 24.763 2.374 9.438 1.00 46.12 218 GLY A O 1
ATOM 1769 N N . GLN A 1 219 ? 24.551 4.278 10.591 1.00 46.53 219 GLN A N 1
ATOM 1770 C CA . GLN A 1 219 ? 23.105 4.093 10.825 1.00 46.53 219 GLN A CA 1
ATOM 1771 C C . GLN A 1 219 ? 22.300 4.502 9.579 1.00 46.53 219 GLN A C 1
ATOM 1773 O O . GLN A 1 219 ? 21.720 5.577 9.474 1.00 46.53 219 GLN A O 1
ATOM 1778 N N . ARG A 1 220 ? 22.373 3.594 8.611 1.00 52.34 220 ARG A N 1
ATOM 1779 C CA . ARG A 1 220 ? 21.906 3.626 7.231 1.00 52.34 220 ARG A CA 1
ATOM 1780 C C . ARG A 1 220 ? 20.414 3.275 7.195 1.00 52.34 220 ARG A C 1
ATOM 1782 O O . ARG A 1 220 ? 20.034 2.177 7.599 1.00 52.34 220 ARG A O 1
ATOM 1789 N N . GLY A 1 221 ? 19.579 4.230 6.776 1.00 59.44 221 GLY A N 1
ATOM 1790 C CA . GLY A 1 221 ? 18.120 4.092 6.659 1.00 59.44 221 GLY A CA 1
ATOM 1791 C C . GLY A 1 221 ? 17.346 4.472 7.929 1.00 59.44 221 GLY A C 1
ATOM 1792 O O . GLY A 1 221 ? 17.076 3.633 8.788 1.00 59.44 221 GLY A O 1
ATOM 1793 N N . VAL A 1 222 ? 16.939 5.741 8.035 1.00 74.75 222 VAL A N 1
ATOM 1794 C CA . VAL A 1 222 ? 16.012 6.198 9.085 1.00 74.75 222 VAL A CA 1
ATOM 1795 C C . VAL A 1 222 ? 14.643 5.564 8.836 1.00 74.75 222 VAL A C 1
ATOM 1797 O O . VAL A 1 222 ? 14.128 5.613 7.722 1.00 74.75 222 VAL A O 1
ATOM 1800 N N . VAL A 1 223 ? 14.035 4.964 9.860 1.00 81.12 223 VAL A N 1
ATOM 1801 C CA . VAL A 1 223 ? 12.653 4.472 9.768 1.00 81.12 223 VAL A CA 1
ATOM 1802 C C . VAL A 1 223 ? 11.749 5.415 10.531 1.00 81.12 223 VAL A C 1
ATOM 1804 O O . VAL A 1 223 ? 11.954 5.664 11.723 1.00 81.12 223 VAL A O 1
ATOM 1807 N N . ARG A 1 224 ? 10.723 5.909 9.841 1.00 84.19 224 ARG A N 1
ATOM 1808 C CA . ARG A 1 224 ? 9.702 6.795 10.375 1.00 84.19 224 ARG A CA 1
ATOM 1809 C C . ARG A 1 224 ? 8.365 6.083 10.464 1.00 84.19 224 ARG A C 1
ATOM 1811 O O . ARG A 1 224 ? 7.846 5.564 9.481 1.00 84.19 224 ARG A O 1
ATOM 1818 N N . LEU A 1 225 ? 7.786 6.104 11.658 1.00 83.88 225 LEU A N 1
ATOM 1819 C CA . LEU A 1 225 ? 6.460 5.568 11.910 1.00 83.88 225 LEU A CA 1
ATOM 1820 C C . LEU A 1 225 ? 5.393 6.545 11.416 1.00 83.88 225 LEU A C 1
ATOM 1822 O O . LEU A 1 225 ? 5.379 7.717 11.804 1.00 83.88 225 LEU A O 1
ATOM 1826 N N . VAL A 1 226 ? 4.477 6.041 10.596 1.00 82.31 226 VAL A N 1
ATOM 1827 C CA . VAL A 1 226 ? 3.292 6.751 10.110 1.00 82.31 226 VAL A CA 1
ATOM 1828 C C . VAL A 1 226 ? 2.024 6.126 10.676 1.00 82.31 226 VAL A C 1
ATOM 1830 O O . VAL A 1 226 ? 2.000 4.961 11.070 1.00 82.31 226 VAL A O 1
ATOM 1833 N N . GLN A 1 227 ? 0.954 6.912 10.734 1.00 74.38 227 GLN A N 1
ATOM 1834 C CA . GLN A 1 227 ? -0.324 6.450 11.260 1.00 74.38 227 GLN A CA 1
ATOM 1835 C C . GLN A 1 227 ? -1.241 6.015 10.121 1.00 74.38 227 GLN A C 1
ATOM 1837 O O . GLN A 1 227 ? -1.387 6.717 9.123 1.00 74.38 227 GLN A O 1
ATOM 1842 N N . LEU A 1 228 ? -1.891 4.862 10.280 1.00 66.88 228 LEU A N 1
ATOM 1843 C CA . LEU A 1 228 ? -2.786 4.335 9.249 1.00 66.88 228 LEU A CA 1
ATOM 1844 C C . LEU A 1 228 ? -4.167 5.022 9.242 1.00 66.88 228 LEU A C 1
ATOM 1846 O O . LEU A 1 228 ? -4.838 5.079 8.216 1.00 66.88 228 LEU A O 1
ATOM 1850 N N . HIS A 1 229 ? -4.569 5.609 10.371 1.00 65.81 229 HIS A N 1
ATOM 1851 C CA . HIS A 1 229 ? -5.918 6.131 10.633 1.00 65.81 229 HIS A CA 1
ATOM 1852 C C . HIS A 1 229 ? -6.232 7.497 9.982 1.00 65.81 229 HIS A C 1
ATOM 1854 O O . HIS A 1 229 ? -7.193 8.171 10.355 1.00 65.81 229 HIS A O 1
ATOM 1860 N N . ARG A 1 230 ? -5.416 7.951 9.024 1.00 67.94 230 ARG A N 1
ATOM 1861 C CA . ARG A 1 230 ? -5.614 9.231 8.320 1.00 67.94 230 ARG A CA 1
ATOM 1862 C C . ARG A 1 230 ? -6.638 9.155 7.184 1.00 67.94 230 ARG A C 1
ATOM 1864 O O . ARG A 1 230 ? -7.123 10.189 6.732 1.00 67.94 230 ARG A O 1
ATOM 1871 N N . MET A 1 231 ? -6.977 7.947 6.732 1.00 73.31 231 MET A N 1
ATOM 1872 C CA . MET A 1 231 ? -8.009 7.700 5.724 1.00 73.31 231 MET A CA 1
ATOM 1873 C C . MET A 1 231 ? -9.299 7.281 6.427 1.00 73.31 231 MET A C 1
ATOM 1875 O O . MET A 1 231 ? -9.370 6.202 7.007 1.00 73.31 231 MET A O 1
ATOM 1879 N N . ARG A 1 232 ? -10.311 8.153 6.402 1.00 77.94 232 ARG A N 1
ATOM 1880 C CA . ARG A 1 232 ? -11.626 7.874 6.985 1.00 77.94 232 ARG A CA 1
ATOM 1881 C C . ARG A 1 232 ? -12.577 7.433 5.881 1.00 77.94 232 ARG A C 1
ATOM 1883 O O . ARG A 1 232 ? -12.954 8.250 5.046 1.00 77.94 232 ARG A O 1
ATOM 1890 N N . ALA A 1 233 ? -12.942 6.155 5.879 1.00 82.06 233 ALA A N 1
ATOM 1891 C CA . ALA A 1 233 ? -14.007 5.665 5.017 1.00 82.06 233 ALA A CA 1
ATOM 1892 C C . ALA A 1 233 ? -15.335 6.331 5.406 1.00 82.06 233 ALA A C 1
ATOM 1894 O O . ALA A 1 233 ? -15.663 6.444 6.590 1.00 82.06 233 ALA A O 1
ATOM 1895 N N . THR A 1 234 ? -16.078 6.790 4.402 1.00 83.81 234 THR A N 1
ATOM 1896 C CA . THR A 1 234 ? -17.366 7.480 4.571 1.00 83.81 234 THR A CA 1
ATOM 1897 C C . THR A 1 234 ? -18.562 6.535 4.465 1.00 83.81 234 THR A C 1
ATOM 1899 O O . THR A 1 234 ? -19.670 6.918 4.822 1.00 83.81 234 THR A O 1
ATOM 1902 N N . ASN A 1 235 ? -18.344 5.303 3.999 1.00 88.94 235 ASN A N 1
ATOM 1903 C CA . ASN A 1 235 ? -19.360 4.267 3.844 1.00 88.94 235 ASN A CA 1
ATOM 1904 C C . ASN A 1 235 ? -18.769 2.872 4.134 1.00 88.94 235 ASN A C 1
ATOM 1906 O O . ASN A 1 235 ? -17.544 2.695 4.160 1.00 88.94 235 ASN A O 1
ATOM 1910 N N . VAL A 1 236 ? -19.647 1.890 4.359 1.00 92.12 236 VAL A N 1
ATOM 1911 C CA . VAL A 1 236 ? -19.272 0.516 4.732 1.00 92.12 236 VAL A CA 1
ATOM 1912 C C . VAL A 1 236 ? -18.524 -0.198 3.608 1.00 92.12 236 VAL A C 1
ATOM 1914 O O . VAL A 1 236 ? -17.521 -0.840 3.895 1.00 92.12 236 VAL A O 1
ATOM 1917 N N . ASP A 1 237 ? -18.948 -0.071 2.347 1.00 91.00 237 ASP A N 1
ATOM 1918 C CA . ASP A 1 237 ? -18.291 -0.746 1.216 1.00 91.00 237 ASP A CA 1
ATOM 1919 C C . ASP A 1 237 ? -16.809 -0.361 1.115 1.00 91.00 237 ASP A C 1
ATOM 1921 O O . ASP A 1 237 ? -15.933 -1.229 1.130 1.00 91.00 237 ASP A O 1
ATOM 1925 N N . THR A 1 238 ? -16.515 0.941 1.139 1.00 88.62 238 THR A N 1
ATOM 1926 C CA . THR A 1 238 ? -15.142 1.452 1.147 1.00 88.62 238 THR A CA 1
ATOM 1927 C C . THR A 1 238 ? -14.367 0.940 2.359 1.00 88.62 238 THR A C 1
ATOM 1929 O O . THR A 1 238 ? -13.239 0.475 2.213 1.00 88.62 238 THR A O 1
ATOM 1932 N N . MET A 1 239 ? -14.967 0.973 3.553 1.00 89.19 239 MET A N 1
ATOM 1933 C CA . MET A 1 239 ? -14.324 0.489 4.778 1.00 89.19 239 MET A CA 1
ATOM 1934 C C . MET A 1 239 ? -13.965 -1.002 4.685 1.00 89.19 239 MET A C 1
ATOM 1936 O O . MET A 1 239 ? -12.831 -1.381 4.979 1.00 89.19 239 MET A O 1
ATOM 1940 N N . MET A 1 240 ? -14.901 -1.839 4.234 1.00 92.06 240 MET A N 1
ATOM 1941 C CA . MET A 1 240 ? -14.709 -3.284 4.107 1.00 92.06 240 MET A CA 1
ATOM 1942 C C . MET A 1 240 ? -13.650 -3.623 3.060 1.00 92.06 240 MET A C 1
ATOM 1944 O O . MET A 1 240 ? -12.765 -4.435 3.324 1.00 92.06 240 MET A O 1
ATOM 1948 N N . ARG A 1 241 ? -13.655 -2.944 1.907 1.00 88.69 241 ARG A N 1
ATOM 1949 C CA . ARG A 1 241 ? -12.591 -3.090 0.899 1.00 88.69 241 ARG A CA 1
ATOM 1950 C C . ARG A 1 241 ? -11.236 -2.623 1.410 1.00 88.69 241 ARG A C 1
ATOM 1952 O O . ARG A 1 241 ? -10.219 -3.189 1.025 1.00 88.69 241 ARG A O 1
ATOM 1959 N N . MET A 1 242 ? -11.201 -1.607 2.269 1.00 86.44 242 MET A N 1
ATOM 1960 C CA . MET A 1 242 ? -9.958 -1.128 2.861 1.00 86.44 242 MET A CA 1
ATOM 1961 C C . MET A 1 242 ? -9.383 -2.090 3.900 1.00 86.44 242 MET A C 1
ATOM 1963 O O . MET A 1 242 ? -8.165 -2.116 4.050 1.00 86.44 242 MET A O 1
ATOM 1967 N N . MET A 1 243 ? -10.202 -2.896 4.587 1.00 88.38 243 MET A N 1
ATOM 1968 C CA . MET A 1 243 ? -9.736 -3.792 5.658 1.00 88.38 243 MET A CA 1
ATOM 1969 C C . MET A 1 243 ? -8.548 -4.663 5.243 1.00 88.38 243 MET A C 1
ATOM 1971 O O . MET A 1 243 ? -7.614 -4.804 6.027 1.00 88.38 243 MET A O 1
ATOM 1975 N N . GLN A 1 244 ? -8.535 -5.184 4.014 1.00 88.44 244 GLN A N 1
ATOM 1976 C CA . GLN A 1 244 ? -7.423 -5.992 3.499 1.00 88.44 244 GLN A CA 1
ATOM 1977 C C . GLN A 1 244 ? -6.087 -5.226 3.482 1.00 88.44 244 GLN A C 1
ATOM 1979 O O . GLN A 1 244 ? -5.047 -5.793 3.789 1.00 88.44 244 GLN A O 1
ATOM 1984 N N . TYR A 1 245 ? -6.114 -3.920 3.193 1.00 84.44 245 TYR A N 1
ATOM 1985 C CA . TYR A 1 245 ? -4.925 -3.062 3.188 1.00 84.44 245 TYR A CA 1
ATOM 1986 C C . TYR A 1 245 ? -4.505 -2.637 4.597 1.00 84.44 245 TYR A C 1
ATOM 1988 O O . TYR A 1 245 ? -3.357 -2.272 4.817 1.00 84.44 245 TYR A O 1
ATOM 1996 N N . MET A 1 246 ? -5.441 -2.641 5.547 1.00 83.12 246 MET A N 1
ATOM 1997 C CA . MET A 1 246 ? -5.192 -2.251 6.938 1.00 83.12 246 MET A CA 1
ATOM 1998 C C . MET A 1 246 ? -4.786 -3.424 7.826 1.00 83.12 246 MET A C 1
ATOM 2000 O O . MET A 1 246 ? -4.395 -3.214 8.975 1.00 83.12 246 MET A O 1
ATOM 2004 N N . PHE A 1 247 ? -4.937 -4.642 7.318 1.00 89.06 247 PHE A N 1
ATOM 2005 C CA . PHE A 1 247 ? -4.571 -5.855 8.014 1.00 89.06 247 PHE A CA 1
ATOM 2006 C C . PHE A 1 247 ? -3.086 -5.846 8.376 1.00 89.06 247 PHE A C 1
ATOM 2008 O O . PHE A 1 247 ? -2.254 -5.324 7.637 1.00 89.06 247 PHE A O 1
ATOM 2015 N N . ARG A 1 248 ? -2.772 -6.415 9.537 1.00 87.50 248 ARG A N 1
ATOM 2016 C CA . ARG A 1 248 ? -1.420 -6.542 10.070 1.00 87.50 248 ARG A CA 1
ATOM 2017 C C . ARG A 1 248 ? -1.008 -8.021 10.045 1.00 87.50 248 ARG A C 1
ATOM 2019 O O . ARG A 1 248 ? -1.384 -8.745 10.972 1.00 87.50 248 ARG A O 1
ATOM 2026 N N . PRO A 1 249 ? -0.289 -8.464 8.997 1.00 88.69 249 PRO A N 1
ATOM 2027 C CA . PRO A 1 249 ? 0.110 -9.858 8.809 1.00 88.69 249 PRO A CA 1
ATOM 2028 C C . PRO A 1 249 ? 0.877 -10.418 10.009 1.00 88.69 249 PRO A C 1
ATOM 2030 O O . PRO A 1 249 ? 0.460 -11.397 10.615 1.00 88.69 249 PRO A O 1
ATOM 2033 N N . GLU A 1 250 ? 1.928 -9.730 10.450 1.00 86.81 250 GLU A N 1
ATOM 2034 C CA . GLU A 1 250 ? 2.801 -10.201 11.531 1.00 86.81 250 GLU A CA 1
ATOM 2035 C C . GLU A 1 250 ? 2.082 -10.256 12.892 1.00 86.81 250 GLU A C 1
ATOM 2037 O O . GLU A 1 250 ? 2.481 -10.967 13.816 1.00 86.81 250 GLU A O 1
ATOM 2042 N N . GLU A 1 251 ? 1.004 -9.490 13.038 1.00 88.44 251 GLU A N 1
ATOM 2043 C CA . GLU A 1 251 ? 0.145 -9.478 14.212 1.00 88.44 251 GLU A CA 1
ATOM 2044 C C . GLU A 1 251 ? -0.916 -10.584 14.191 1.00 88.44 251 GLU A C 1
ATOM 2046 O O . GLU A 1 251 ? -1.533 -10.828 15.235 1.00 88.44 251 GLU A O 1
ATOM 2051 N N . SER A 1 252 ? -1.159 -11.254 13.060 1.00 91.00 252 SER A N 1
ATOM 2052 C CA . SER A 1 252 ? -2.108 -12.366 13.016 1.00 91.00 252 SER A CA 1
ATOM 2053 C C . SER A 1 252 ? -1.558 -13.620 13.668 1.00 91.00 252 SER A C 1
ATOM 2055 O O . SER A 1 252 ? -2.308 -14.285 14.390 1.00 91.00 252 SER A O 1
ATOM 2057 N N . GLY A 1 253 ? -0.261 -13.896 13.498 1.00 89.00 253 GLY A N 1
ATOM 2058 C CA . GLY A 1 253 ? 0.325 -15.185 13.865 1.00 89.00 253 GLY A CA 1
ATOM 2059 C C . GLY A 1 253 ? -0.478 -16.327 13.239 1.00 89.00 253 GLY A C 1
ATOM 2060 O O . GLY A 1 253 ? -0.976 -16.185 12.125 1.00 89.00 253 GLY A O 1
ATOM 2061 N N . ASP A 1 254 ? -0.713 -17.391 14.006 1.00 92.62 254 ASP A N 1
ATOM 2062 C CA . ASP A 1 254 ? -1.391 -18.614 13.540 1.00 92.62 254 ASP A CA 1
ATOM 2063 C C . ASP A 1 254 ? -2.930 -18.510 13.494 1.00 92.62 254 ASP A C 1
ATOM 2065 O O . ASP A 1 254 ? -3.635 -19.517 13.572 1.00 92.62 254 ASP A O 1
ATOM 2069 N N . LEU A 1 255 ? -3.490 -17.294 13.454 1.00 95.56 255 LEU A N 1
ATOM 2070 C CA . LEU A 1 255 ? -4.939 -17.139 13.365 1.00 95.56 255 LEU A CA 1
ATOM 2071 C C . LEU A 1 255 ? -5.452 -17.600 12.002 1.00 95.56 255 LEU A C 1
ATOM 2073 O O . LEU A 1 255 ? -5.104 -17.043 10.964 1.00 95.56 255 LEU A O 1
ATOM 2077 N N . ASP A 1 256 ? -6.373 -18.551 12.068 1.00 97.12 256 ASP A N 1
ATOM 2078 C CA . ASP A 1 256 ? -7.096 -19.110 10.943 1.00 97.12 256 ASP A CA 1
ATOM 2079 C C . ASP A 1 256 ? -8.594 -19.089 11.291 1.00 97.12 256 ASP A C 1
ATOM 2081 O O . ASP A 1 256 ? -9.037 -19.804 12.193 1.00 97.12 256 ASP A O 1
ATOM 2085 N N . PHE A 1 257 ? -9.362 -18.201 10.649 1.00 97.81 257 PHE A N 1
ATOM 2086 C CA . PHE A 1 257 ? -10.821 -18.165 10.800 1.00 97.81 257 PHE A CA 1
ATOM 2087 C C . PHE A 1 257 ? -11.546 -17.442 9.657 1.00 97.81 257 PHE A C 1
ATOM 2089 O O . PHE A 1 257 ? -10.948 -16.736 8.832 1.00 97.81 257 PHE A O 1
ATOM 2096 N N . THR A 1 258 ? -12.864 -17.605 9.637 1.00 98.31 258 THR A N 1
ATOM 2097 C CA . THR A 1 258 ? -13.820 -16.900 8.784 1.00 98.31 258 THR A CA 1
ATOM 2098 C C . THR A 1 258 ? -14.732 -16.000 9.614 1.00 98.31 258 THR A C 1
ATOM 2100 O O . THR A 1 258 ? -15.140 -16.335 10.725 1.00 98.31 258 THR A O 1
ATOM 2103 N N . CYS A 1 259 ? -15.056 -14.822 9.087 1.00 98.25 259 CYS A N 1
ATOM 2104 C CA . CYS A 1 259 ? -15.947 -13.876 9.742 1.00 98.25 259 CYS A CA 1
ATOM 2105 C C . CYS A 1 259 ? -17.008 -13.376 8.765 1.00 98.25 259 CYS A C 1
ATOM 2107 O O . CYS A 1 259 ? -16.678 -12.782 7.737 1.00 98.25 259 CYS A O 1
ATOM 2109 N N . GLN A 1 260 ? -18.275 -13.574 9.113 1.00 98.50 260 GLN A N 1
ATOM 2110 C CA . GLN A 1 260 ? -19.408 -12.953 8.442 1.00 98.50 260 GLN A CA 1
ATOM 2111 C C . GLN A 1 260 ? -19.710 -11.608 9.105 1.00 98.50 260 GLN A C 1
ATOM 2113 O O . GLN A 1 260 ? -19.868 -11.531 10.321 1.00 98.50 260 GLN A O 1
ATOM 2118 N N . PHE A 1 261 ? -19.840 -10.551 8.314 1.00 98.12 261 PHE A N 1
ATOM 2119 C CA . PHE A 1 261 ? -20.417 -9.285 8.751 1.00 98.12 261 PHE A CA 1
ATOM 2120 C C . PHE A 1 261 ? -21.800 -9.123 8.132 1.00 98.12 261 PHE A C 1
ATOM 2122 O O . PHE A 1 261 ? -21.981 -9.351 6.933 1.00 98.12 261 PHE A O 1
ATOM 2129 N N . GLU A 1 262 ? -22.767 -8.723 8.946 1.00 98.12 262 GLU A N 1
ATOM 2130 C CA . GLU A 1 262 ? -24.110 -8.359 8.503 1.00 98.12 262 GLU A CA 1
ATOM 2131 C C . GLU A 1 262 ? -24.415 -6.957 9.030 1.00 98.12 262 GLU A C 1
ATOM 2133 O O . GLU A 1 262 ? -24.710 -6.762 10.214 1.00 98.12 262 GLU A O 1
ATOM 2138 N N . PHE A 1 263 ? -24.291 -5.969 8.147 1.00 97.94 263 PHE A N 1
ATOM 2139 C CA . PHE A 1 263 ? -24.533 -4.575 8.481 1.00 97.94 263 PHE A CA 1
ATOM 2140 C C . PHE A 1 263 ? -25.961 -4.179 8.122 1.00 97.94 263 PHE A C 1
ATOM 2142 O O . PHE A 1 263 ? -26.347 -4.254 6.955 1.00 97.94 263 PHE A O 1
ATOM 2149 N N . SER A 1 264 ? -26.737 -3.733 9.107 1.00 96.62 264 SER A N 1
ATOM 2150 C CA . SER A 1 264 ? -28.062 -3.150 8.874 1.00 96.62 264 SER A CA 1
ATOM 2151 C C . SER A 1 264 ? -27.974 -1.660 8.530 1.00 96.62 264 SER A C 1
ATOM 2153 O O . SER A 1 264 ? -26.929 -1.033 8.711 1.00 96.62 264 SER A O 1
ATOM 2155 N N . GLY A 1 265 ? -29.095 -1.087 8.088 1.00 92.88 265 GLY A N 1
ATOM 2156 C CA . GLY A 1 265 ? -29.218 0.346 7.820 1.00 92.88 265 GLY A CA 1
ATOM 2157 C C . GLY A 1 265 ? -28.778 0.757 6.413 1.00 92.88 265 GLY A C 1
ATOM 2158 O O . GLY A 1 265 ? -28.415 -0.069 5.573 1.00 92.88 265 GLY A O 1
ATOM 2159 N N . GLU A 1 266 ? -28.854 2.059 6.141 1.00 89.19 266 GLU A N 1
ATOM 2160 C CA . GLU A 1 266 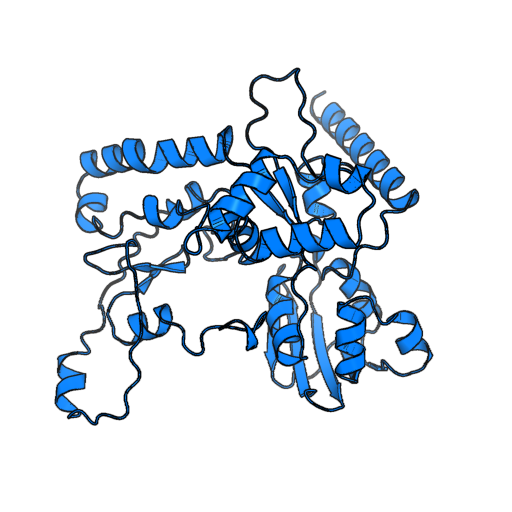? -28.486 2.637 4.847 1.00 89.19 266 GLU A CA 1
ATOM 2161 C C . GLU A 1 266 ? -26.995 2.422 4.549 1.00 89.19 266 GLU A C 1
ATOM 2163 O O . GLU A 1 266 ? -26.133 2.695 5.386 1.00 89.19 266 GLU A O 1
ATOM 2168 N N . GLY A 1 267 ? -26.687 1.913 3.352 1.00 84.88 267 GLY A N 1
ATOM 2169 C CA . GLY A 1 267 ? -25.315 1.585 2.958 1.00 84.88 267 GLY A CA 1
ATOM 2170 C C . GLY A 1 267 ? -24.711 0.385 3.698 1.00 84.88 267 GLY A C 1
ATOM 2171 O O . GLY A 1 267 ? -23.504 0.175 3.597 1.00 84.88 267 GLY A O 1
ATOM 2172 N N . GLY A 1 268 ? -25.522 -0.379 4.443 1.00 92.56 268 GLY A N 1
ATOM 2173 C CA . GLY A 1 268 ? -25.147 -1.668 5.019 1.00 92.56 268 GLY A CA 1
ATOM 2174 C C . GLY A 1 268 ? -24.995 -2.770 3.963 1.00 92.56 268 GLY A C 1
ATOM 2175 O O . GLY A 1 268 ? -24.830 -2.511 2.772 1.00 92.56 268 GLY A O 1
ATOM 2176 N N . GLY A 1 269 ? -25.041 -4.024 4.401 1.00 95.94 269 GLY A N 1
ATOM 2177 C CA . GLY A 1 269 ? -24.890 -5.185 3.531 1.00 95.94 269 GLY A CA 1
ATOM 2178 C C . GLY A 1 269 ? -24.096 -6.314 4.170 1.00 95.94 269 GLY A C 1
ATOM 2179 O O . GLY A 1 269 ? -23.736 -6.281 5.347 1.00 95.94 269 GLY A O 1
ATOM 2180 N N . GLU A 1 270 ? -23.822 -7.328 3.362 1.00 98.00 270 GLU A N 1
ATOM 2181 C CA . GLU A 1 270 ? -23.220 -8.582 3.802 1.00 98.00 270 GLU A CA 1
ATOM 2182 C C . GLU A 1 270 ? -21.804 -8.701 3.265 1.00 98.00 270 GLU A C 1
ATOM 2184 O O . GLU A 1 270 ? -21.554 -8.457 2.081 1.00 98.00 270 GLU A O 1
ATOM 2189 N N . TRP A 1 271 ? -20.881 -9.076 4.144 1.00 98.19 271 TRP A N 1
ATOM 2190 C CA . TRP A 1 271 ? -19.471 -9.201 3.807 1.00 98.19 271 TRP A CA 1
ATOM 2191 C C . TRP A 1 271 ? -18.864 -10.427 4.461 1.00 98.19 271 TRP A C 1
ATOM 2193 O O . TRP A 1 271 ? -19.095 -10.695 5.638 1.00 98.19 271 TRP A O 1
ATOM 2203 N N . ALA A 1 272 ? -18.025 -11.129 3.714 1.00 97.94 272 ALA A N 1
ATOM 2204 C CA . ALA A 1 272 ? -17.264 -12.260 4.208 1.00 97.94 272 ALA A CA 1
ATOM 2205 C C . ALA A 1 272 ? -15.783 -11.891 4.284 1.00 97.94 272 ALA A C 1
ATOM 2207 O O . ALA A 1 272 ? -15.217 -11.341 3.334 1.00 97.94 272 ALA A O 1
ATOM 2208 N N . MET A 1 273 ? -15.154 -12.230 5.404 1.00 97.81 273 MET A N 1
ATOM 2209 C CA . MET A 1 273 ? -13.718 -12.109 5.617 1.00 97.81 273 MET A CA 1
ATOM 2210 C C . MET A 1 273 ? -13.107 -13.471 5.935 1.00 97.81 273 MET A C 1
ATOM 2212 O O . MET A 1 273 ? -13.670 -14.249 6.703 1.00 97.81 273 MET A O 1
ATOM 2216 N N . ARG A 1 274 ? -11.924 -13.730 5.385 1.00 97.38 274 ARG A N 1
ATOM 2217 C CA . ARG A 1 274 ? -11.092 -14.897 5.680 1.00 97.38 274 ARG A CA 1
ATOM 2218 C C . ARG A 1 274 ? -9.709 -14.422 6.103 1.00 97.38 274 ARG A C 1
ATOM 2220 O O . ARG A 1 274 ? -9.077 -13.677 5.354 1.00 97.38 274 ARG A O 1
ATOM 2227 N N . ILE A 1 275 ? -9.255 -14.873 7.269 1.00 96.81 275 ILE A N 1
ATOM 2228 C CA . ILE A 1 275 ? -7.890 -14.652 7.750 1.00 96.81 275 ILE A CA 1
ATOM 2229 C C . ILE A 1 275 ? -7.191 -15.997 7.854 1.00 96.81 275 ILE A C 1
ATOM 2231 O O . ILE A 1 275 ? -7.670 -16.840 8.603 1.00 96.81 275 ILE A O 1
ATOM 2235 N N . ALA A 1 276 ? -6.114 -16.182 7.094 1.00 95.69 276 ALA A N 1
ATOM 2236 C CA . ALA A 1 276 ? -5.281 -17.388 7.074 1.00 95.69 276 ALA A CA 1
ATOM 2237 C C . ALA A 1 276 ? -3.903 -17.041 6.510 1.00 95.69 276 ALA A C 1
ATOM 2239 O O . ALA A 1 276 ? -3.823 -16.130 5.688 1.00 95.69 276 ALA A O 1
ATOM 2240 N N . ASP A 1 277 ? -2.853 -17.765 6.899 1.00 91.44 277 ASP A N 1
ATOM 2241 C CA . ASP A 1 277 ? -1.507 -17.632 6.313 1.00 91.44 277 ASP A CA 1
ATOM 2242 C C . ASP A 1 277 ? -1.003 -16.179 6.264 1.00 91.44 277 ASP A C 1
ATOM 2244 O O . ASP A 1 277 ? -0.480 -15.717 5.249 1.00 91.44 277 ASP A O 1
ATOM 2248 N N . GLU A 1 278 ? -1.245 -15.427 7.344 1.00 91.50 278 GLU A N 1
ATOM 2249 C CA . GLU A 1 278 ? -0.929 -13.995 7.442 1.00 91.50 278 GLU A CA 1
ATOM 2250 C C . GLU A 1 278 ? -1.535 -13.148 6.304 1.00 91.50 278 GLU A C 1
ATOM 2252 O O . GLU A 1 278 ? -0.987 -12.126 5.881 1.00 91.50 278 GLU A O 1
ATOM 2257 N N . ARG A 1 279 ? -2.716 -13.541 5.814 1.00 91.19 279 ARG A N 1
ATOM 2258 C CA . ARG A 1 279 ? -3.480 -12.844 4.771 1.00 91.19 279 ARG A CA 1
ATOM 2259 C C . ARG A 1 279 ? -4.890 -12.542 5.243 1.00 91.19 279 ARG A C 1
ATOM 2261 O O . ARG A 1 279 ? -5.495 -13.316 5.979 1.00 91.19 279 ARG A O 1
ATOM 2268 N N . CYS A 1 280 ? -5.437 -11.434 4.754 1.00 94.00 280 CYS A N 1
ATOM 2269 C CA . CYS A 1 280 ? -6.825 -11.044 4.961 1.00 94.00 280 CYS A CA 1
ATOM 2270 C C . CYS A 1 280 ? -7.495 -10.838 3.606 1.00 94.00 280 CYS A C 1
ATOM 2272 O O . CYS A 1 280 ? -7.102 -9.962 2.838 1.00 94.00 280 CYS A O 1
ATOM 2274 N N . ASN A 1 281 ? -8.514 -11.645 3.328 1.00 94.88 281 ASN A N 1
ATOM 2275 C CA . ASN A 1 281 ? -9.344 -11.514 2.140 1.00 94.88 281 ASN A CA 1
ATOM 2276 C C . ASN A 1 281 ? -10.740 -11.076 2.559 1.00 94.88 281 ASN A C 1
ATOM 2278 O O . ASN A 1 281 ? -11.352 -11.719 3.413 1.00 94.88 281 ASN A O 1
ATOM 2282 N N . VAL A 1 282 ? -11.249 -10.010 1.944 1.00 95.25 282 VAL A N 1
ATOM 2283 C CA . VAL A 1 282 ? -12.591 -9.481 2.204 1.00 95.25 282 VAL A CA 1
ATOM 2284 C C . VAL A 1 282 ? -13.353 -9.381 0.891 1.00 95.25 282 VAL A C 1
ATOM 2286 O O . VAL A 1 282 ? -12.836 -8.864 -0.098 1.00 95.25 282 VAL A O 1
ATOM 2289 N N . ARG A 1 283 ? -14.594 -9.869 0.875 1.00 95.75 283 ARG A N 1
ATOM 2290 C CA . ARG A 1 283 ? -15.470 -9.818 -0.300 1.00 95.75 283 ARG A CA 1
ATOM 2291 C C . ARG A 1 283 ? -16.923 -9.526 0.083 1.00 95.75 283 ARG A C 1
ATOM 2293 O O . ARG A 1 283 ? -17.338 -9.911 1.178 1.00 95.75 283 ARG A O 1
ATOM 2300 N N . PRO A 1 284 ? -17.711 -8.910 -0.813 1.00 96.44 284 PRO A N 1
ATOM 2301 C CA . PRO A 1 284 ? -19.157 -8.842 -0.648 1.00 96.44 284 PRO A CA 1
ATOM 2302 C C . PRO A 1 284 ? -19.794 -10.239 -0.588 1.00 96.44 284 PRO A C 1
ATOM 2304 O O . PRO A 1 284 ? -19.283 -11.206 -1.170 1.00 96.44 284 PRO A O 1
ATOM 2307 N N . GLY A 1 285 ? -20.941 -10.322 0.081 1.00 96.50 285 GLY A N 1
ATOM 2308 C CA . GLY A 1 285 ? -21.787 -11.507 0.168 1.00 96.50 285 GLY A CA 1
ATOM 2309 C C . GLY A 1 285 ? -21.568 -12.346 1.426 1.00 96.50 285 GLY A C 1
ATOM 2310 O O . GLY A 1 285 ? -21.002 -11.893 2.425 1.00 96.50 285 GLY A O 1
ATOM 2311 N N . ARG A 1 286 ? -22.051 -13.590 1.362 1.00 97.38 286 ARG A N 1
ATOM 2312 C CA . ARG A 1 286 ? -22.051 -14.533 2.484 1.00 97.38 286 ARG A CA 1
ATOM 2313 C C . ARG A 1 286 ? -20.945 -15.582 2.387 1.00 97.38 286 ARG A C 1
ATOM 2315 O O . ARG A 1 286 ? -20.400 -15.847 1.306 1.00 97.38 286 ARG A O 1
ATOM 2322 N N . ILE A 1 287 ? -20.605 -16.156 3.533 1.00 96.38 287 ILE A N 1
ATOM 2323 C CA . ILE A 1 287 ? -19.825 -17.386 3.659 1.00 96.38 287 ILE A CA 1
ATOM 2324 C C . ILE A 1 287 ? -20.628 -18.407 4.461 1.00 96.38 287 ILE A C 1
ATOM 2326 O O . ILE A 1 287 ? -21.312 -18.049 5.421 1.00 96.38 287 ILE A O 1
ATOM 2330 N N . ASP A 1 288 ? -20.554 -19.666 4.047 1.00 95.06 288 ASP A N 1
ATOM 2331 C CA . ASP A 1 288 ? -21.222 -20.759 4.741 1.00 95.06 288 ASP A CA 1
ATOM 2332 C C . ASP A 1 288 ? -20.447 -21.133 6.006 1.00 95.06 288 ASP A C 1
ATOM 2334 O O . ASP A 1 288 ? -19.217 -21.139 6.004 1.00 95.06 288 ASP A O 1
ATOM 2338 N N . ALA A 1 289 ? -21.182 -21.443 7.078 1.00 95.06 289 ALA A N 1
ATOM 2339 C CA . ALA A 1 289 ? -20.636 -21.853 8.375 1.00 95.06 289 ALA A CA 1
ATOM 2340 C C . ALA A 1 289 ? -19.487 -20.953 8.901 1.00 95.06 289 ALA A C 1
ATOM 2342 O O . ALA A 1 289 ? -18.393 -21.453 9.166 1.00 95.06 289 ALA A O 1
ATOM 2343 N N . PRO A 1 290 ? -19.708 -19.631 9.064 1.00 97.94 290 PRO A N 1
ATOM 2344 C CA . PRO A 1 290 ? -18.675 -18.730 9.564 1.00 97.94 290 PRO A CA 1
ATOM 2345 C C . PRO A 1 290 ? -18.277 -19.064 11.007 1.00 97.94 290 PRO A C 1
ATOM 2347 O O . PRO A 1 290 ? -19.143 -19.287 11.855 1.00 97.94 290 PRO A O 1
ATOM 2350 N N . ASP A 1 291 ? -16.980 -18.989 11.321 1.00 98.50 291 ASP A N 1
ATOM 2351 C CA . ASP A 1 291 ? -16.494 -19.137 12.700 1.00 98.50 291 ASP A CA 1
ATOM 2352 C C . ASP A 1 291 ? -17.044 -18.034 13.610 1.00 98.50 291 ASP A C 1
ATOM 2354 O O . ASP A 1 291 ? -17.365 -18.283 14.769 1.00 98.50 291 ASP A O 1
ATOM 2358 N N . LEU A 1 292 ? -17.150 -16.809 13.089 1.00 98.44 292 LEU A N 1
ATOM 2359 C CA . LEU A 1 292 ? -17.689 -15.643 13.782 1.00 98.44 292 LEU A CA 1
ATOM 2360 C C . LEU A 1 292 ? -18.690 -14.918 12.883 1.00 98.44 292 LEU A C 1
ATOM 2362 O O . LEU A 1 292 ? -18.389 -14.619 11.732 1.00 98.44 292 LEU A O 1
ATOM 2366 N N . THR A 1 293 ? -19.847 -14.540 13.421 1.00 98.50 293 THR A N 1
ATOM 2367 C CA . THR A 1 293 ? -20.737 -13.571 12.768 1.00 98.50 293 THR A CA 1
ATOM 2368 C C . THR A 1 293 ? -20.857 -12.304 13.602 1.00 98.50 293 THR A C 1
ATOM 2370 O O . THR A 1 293 ? -21.188 -12.370 14.784 1.00 98.50 293 THR A O 1
ATOM 2373 N N . VAL A 1 294 ? -20.621 -11.149 12.980 1.00 97.62 294 VAL A N 1
ATOM 2374 C CA . VAL A 1 294 ? -20.754 -9.811 13.563 1.00 97.62 294 VAL A CA 1
ATOM 2375 C C . VAL A 1 294 ? -21.951 -9.113 12.926 1.00 97.62 294 VAL A C 1
ATOM 2377 O O . VAL A 1 294 ? -21.955 -8.858 11.723 1.00 97.62 294 VAL A O 1
ATOM 2380 N N . ARG A 1 295 ? -22.957 -8.772 13.733 1.00 98.12 295 ARG A N 1
ATOM 2381 C CA . ARG A 1 295 ? -24.145 -8.030 13.290 1.00 98.12 295 ARG A CA 1
ATOM 2382 C C . ARG A 1 295 ? -24.209 -6.681 13.983 1.00 98.12 295 ARG A C 1
ATOM 2384 O O . ARG A 1 295 ? -24.188 -6.636 15.213 1.00 98.12 295 ARG A O 1
ATOM 2391 N N . CYS A 1 296 ? -24.309 -5.599 13.227 1.00 97.12 296 CYS A N 1
ATOM 2392 C CA . CYS A 1 296 ? -24.507 -4.256 13.772 1.00 97.12 296 CYS A CA 1
ATOM 2393 C C . CYS A 1 296 ? -25.031 -3.297 12.701 1.00 97.12 296 CYS A C 1
ATOM 2395 O O . CYS A 1 296 ? -25.084 -3.633 11.523 1.00 97.12 296 CYS A O 1
ATOM 2397 N N . ASP A 1 297 ? -25.417 -2.089 13.100 1.00 96.75 297 ASP A N 1
ATOM 2398 C CA . ASP A 1 297 ? -25.713 -1.026 12.143 1.00 96.75 297 ASP A CA 1
ATOM 2399 C C . ASP A 1 297 ? -24.435 -0.539 11.435 1.00 96.75 297 ASP A C 1
ATOM 2401 O O . ASP A 1 297 ? -23.375 -0.404 12.059 1.00 96.75 297 ASP A O 1
ATOM 2405 N N . GLY A 1 298 ? -24.527 -0.251 10.134 1.00 94.75 298 GLY A N 1
ATOM 2406 C CA . GLY A 1 298 ? -23.396 0.225 9.336 1.00 94.75 298 GLY A CA 1
ATOM 2407 C C . GLY A 1 298 ? -22.776 1.519 9.876 1.00 94.75 298 GLY A C 1
ATOM 2408 O O . GLY A 1 298 ? -21.551 1.663 9.879 1.00 94.75 298 GLY A O 1
ATOM 2409 N N . ARG A 1 299 ? -23.586 2.442 10.417 1.00 92.62 299 ARG A N 1
ATOM 2410 C CA . ARG A 1 299 ? -23.089 3.687 11.030 1.00 92.62 299 ARG A CA 1
ATOM 2411 C C . ARG A 1 299 ? -22.361 3.400 12.335 1.00 92.62 299 ARG A C 1
ATOM 2413 O O . ARG A 1 299 ? -21.317 4.001 12.585 1.00 92.62 299 ARG A O 1
ATOM 2420 N N . THR A 1 300 ? -22.868 2.461 13.136 1.00 92.19 300 THR A N 1
ATOM 2421 C CA . THR A 1 300 ? -22.192 1.995 14.356 1.00 92.19 300 THR A CA 1
ATOM 2422 C C . THR A 1 300 ? -20.822 1.410 14.022 1.00 92.19 300 THR A C 1
ATOM 2424 O O . THR A 1 300 ? -19.829 1.777 14.650 1.00 92.19 300 THR A O 1
ATOM 2427 N N . TYR A 1 301 ? -20.734 0.564 12.992 1.00 91.44 301 TYR A N 1
ATOM 2428 C CA . TYR A 1 301 ? -19.462 0.004 12.534 1.00 91.44 301 TYR A CA 1
ATOM 2429 C C . TYR A 1 301 ? -18.462 1.085 12.093 1.00 91.44 301 TYR A C 1
ATOM 2431 O O . TYR A 1 301 ? -17.314 1.080 12.542 1.00 91.44 301 TYR A O 1
ATOM 2439 N N . LEU A 1 302 ? -18.896 2.054 11.278 1.00 89.38 302 LEU A N 1
ATOM 2440 C CA . LEU A 1 302 ? -18.042 3.170 10.852 1.00 89.38 302 LEU A CA 1
ATOM 2441 C C . LEU A 1 302 ? -17.568 4.017 12.040 1.00 89.38 302 LEU A C 1
ATOM 2443 O O . LEU A 1 302 ? -16.388 4.358 12.114 1.00 89.38 302 LEU A O 1
ATOM 2447 N N . GLY A 1 303 ? -18.453 4.301 12.998 1.00 87.75 303 GLY A N 1
ATOM 2448 C CA . GLY A 1 303 ? -18.107 5.036 14.213 1.00 87.75 303 GLY A CA 1
ATOM 2449 C C . GLY A 1 303 ? -17.057 4.319 15.067 1.00 87.75 303 GLY A C 1
ATOM 2450 O O . GLY A 1 303 ? -16.166 4.968 15.614 1.00 87.75 303 GLY A O 1
ATOM 2451 N N . ILE A 1 304 ? -17.099 2.984 15.143 1.00 85.50 304 ILE A N 1
ATOM 2452 C CA . ILE A 1 304 ? -16.091 2.186 15.867 1.00 85.50 304 ILE A CA 1
ATOM 2453 C C . ILE A 1 304 ? -14.725 2.319 15.197 1.00 85.50 304 ILE A C 1
ATOM 2455 O O . ILE A 1 304 ? -13.724 2.563 15.871 1.00 85.50 304 ILE A O 1
ATOM 2459 N N . GLN A 1 305 ? -14.681 2.207 13.870 1.00 82.44 305 GLN A N 1
ATOM 2460 C CA . GLN A 1 305 ? -13.437 2.316 13.104 1.00 82.44 305 GLN A CA 1
ATOM 2461 C C . GLN A 1 305 ? -12.827 3.720 13.192 1.00 82.44 305 GLN A C 1
ATOM 2463 O O . GLN A 1 305 ? -11.608 3.876 13.253 1.00 82.44 305 GLN A O 1
ATOM 2468 N N . GLN A 1 306 ? -13.672 4.750 13.257 1.00 78.50 306 GLN A N 1
ATOM 2469 C CA . GLN A 1 306 ? -13.249 6.144 13.418 1.00 78.50 306 GLN A CA 1
ATOM 2470 C C . GLN A 1 306 ? -12.841 6.490 14.862 1.00 78.50 306 GLN A C 1
ATOM 2472 O O . GLN A 1 306 ? -12.179 7.509 15.074 1.00 78.50 306 GLN A O 1
ATOM 2477 N N . GLY A 1 307 ? -13.174 5.629 15.831 1.00 79.00 307 GLY A N 1
ATOM 2478 C CA . GLY A 1 307 ? -12.926 5.828 17.260 1.00 79.00 307 GLY A CA 1
ATOM 2479 C C . GLY A 1 307 ? -13.984 6.673 17.977 1.00 79.00 307 GLY A C 1
ATOM 2480 O O . GLY A 1 307 ? -13.811 6.973 19.157 1.00 79.00 307 GLY A O 1
ATOM 2481 N N . ASP A 1 308 ? -15.069 7.033 17.292 1.00 83.12 308 ASP A N 1
ATOM 2482 C CA . ASP A 1 308 ? -16.163 7.853 17.823 1.00 83.12 308 ASP A CA 1
ATOM 2483 C C . ASP A 1 308 ? -17.167 7.011 18.637 1.00 83.12 308 ASP A C 1
ATOM 2485 O O . ASP A 1 308 ? -17.874 7.528 19.504 1.00 83.12 308 ASP A O 1
ATOM 2489 N N . VAL A 1 309 ? -17.205 5.695 18.397 1.00 86.31 309 VAL A N 1
ATOM 2490 C CA . VAL A 1 309 ? -18.078 4.735 19.088 1.00 86.31 309 VAL A CA 1
ATOM 2491 C C . VAL A 1 309 ? -17.244 3.697 19.838 1.00 86.31 309 VAL A C 1
ATOM 2493 O O . VAL A 1 309 ? -16.288 3.133 19.309 1.00 86.31 309 VAL A O 1
ATOM 2496 N N . ASN A 1 310 ? -17.622 3.411 21.087 1.00 84.88 310 ASN A N 1
ATOM 2497 C CA . ASN A 1 310 ? -16.951 2.404 21.906 1.00 84.88 310 ASN A CA 1
ATOM 2498 C C . ASN A 1 310 ? -17.528 1.000 21.618 1.00 84.88 310 ASN A C 1
ATOM 2500 O O . ASN A 1 310 ? -18.683 0.749 21.969 1.00 84.88 310 ASN A O 1
ATOM 2504 N N . PRO A 1 311 ? -16.739 0.056 21.069 1.00 86.06 311 PRO A N 1
ATOM 2505 C CA . PRO A 1 311 ? -17.241 -1.266 20.689 1.00 86.06 311 PRO A CA 1
ATOM 2506 C C . PRO A 1 311 ? -17.692 -2.115 21.884 1.00 86.06 311 PRO A C 1
ATOM 2508 O O . PRO A 1 311 ? -18.621 -2.905 21.756 1.00 86.06 311 PRO A O 1
ATOM 2511 N N . VAL A 1 312 ? -17.074 -1.947 23.060 1.00 86.25 312 VAL A N 1
ATOM 2512 C CA . VAL A 1 312 ? -17.463 -2.682 24.277 1.00 86.25 312 VAL A CA 1
ATOM 2513 C C . VAL A 1 312 ? -18.829 -2.210 24.761 1.00 86.25 312 VAL A C 1
ATOM 2515 O O . VAL A 1 312 ? -19.663 -3.029 25.133 1.00 86.25 312 VAL A O 1
ATOM 2518 N N . LYS A 1 313 ? -19.079 -0.895 24.721 1.00 86.88 313 LYS A N 1
ATOM 2519 C CA . LYS A 1 313 ? -20.387 -0.335 25.076 1.00 86.88 313 LYS A CA 1
ATOM 2520 C C . LYS A 1 313 ? -21.473 -0.884 24.154 1.00 86.88 313 LYS A C 1
ATOM 2522 O O . LYS A 1 313 ? -22.464 -1.388 24.660 1.00 86.88 313 LYS A O 1
ATOM 2527 N N . GLU A 1 314 ? -21.257 -0.843 22.841 1.00 91.62 314 GLU A N 1
ATOM 2528 C CA . GLU A 1 314 ? -22.236 -1.327 21.858 1.00 91.62 314 GLU A CA 1
ATOM 2529 C C . GLU A 1 314 ? -22.491 -2.834 21.953 1.00 91.62 314 GLU A C 1
ATOM 2531 O O . GLU A 1 314 ? -23.611 -3.290 21.731 1.00 91.62 314 GLU A O 1
ATOM 2536 N N . LEU A 1 315 ? -21.479 -3.618 22.330 1.00 90.44 315 LEU A N 1
ATOM 2537 C CA . LEU A 1 315 ? -21.656 -5.039 22.618 1.00 90.44 315 LEU A CA 1
ATOM 2538 C C . LEU A 1 315 ? -22.549 -5.262 23.851 1.00 90.44 315 LEU A C 1
ATOM 2540 O O . LEU A 1 315 ? -23.418 -6.128 23.829 1.00 90.44 315 LEU A O 1
ATOM 2544 N N . LEU A 1 316 ? -22.366 -4.467 24.912 1.00 90.75 316 LEU A N 1
ATOM 2545 C CA . LEU A 1 316 ? -23.165 -4.556 26.142 1.00 90.75 316 LEU A CA 1
ATOM 2546 C C . LEU A 1 316 ? -24.599 -4.036 25.960 1.00 90.75 316 LEU A C 1
ATOM 2548 O O . LEU A 1 316 ? -25.521 -4.571 26.568 1.00 90.75 316 LEU A O 1
ATOM 2552 N N . THR A 1 317 ? -24.801 -3.010 25.128 1.00 92.25 317 THR A N 1
ATOM 2553 C CA . THR A 1 317 ? -26.124 -2.431 24.835 1.00 92.25 317 THR A CA 1
ATOM 2554 C C . THR A 1 317 ? -26.861 -3.145 23.699 1.00 92.25 317 THR A C 1
ATOM 2556 O O . THR A 1 317 ? -27.991 -2.779 23.383 1.00 92.25 317 THR A O 1
ATOM 2559 N N . GLY A 1 318 ? -26.250 -4.163 23.083 1.00 92.38 318 GLY A N 1
ATOM 2560 C CA . GLY A 1 318 ? -26.852 -4.966 22.015 1.00 92.38 318 GLY A CA 1
ATOM 2561 C C . GLY A 1 318 ? -26.846 -4.318 20.624 1.00 92.38 318 GLY A C 1
ATOM 2562 O O . GLY A 1 318 ? -27.497 -4.848 19.719 1.00 92.38 318 GLY A O 1
ATOM 2563 N N . GLY A 1 319 ? -26.118 -3.210 20.447 1.00 92.38 319 GLY A N 1
ATOM 2564 C CA . GLY A 1 319 ? -25.851 -2.572 19.151 1.00 92.38 319 GLY A CA 1
ATOM 2565 C C . GLY A 1 319 ? -24.870 -3.364 18.277 1.00 92.38 319 GLY A C 1
ATOM 2566 O O . GLY A 1 319 ? -24.901 -3.248 17.052 1.00 92.38 319 GLY A O 1
ATOM 2567 N N . ILE A 1 320 ? -24.054 -4.227 18.894 1.00 95.94 320 ILE A N 1
ATOM 2568 C CA . ILE A 1 320 ? -23.306 -5.300 18.228 1.00 95.94 320 ILE A CA 1
ATOM 2569 C C . ILE A 1 320 ? -23.801 -6.640 18.764 1.00 95.94 320 ILE A C 1
ATOM 2571 O O . ILE A 1 320 ? -23.865 -6.851 19.974 1.00 95.94 320 ILE A O 1
ATOM 2575 N N . ARG A 1 321 ? -24.098 -7.575 17.864 1.00 97.12 321 ARG A N 1
ATOM 2576 C CA . ARG A 1 321 ? -24.432 -8.961 18.202 1.00 97.12 321 ARG A CA 1
ATOM 2577 C C . ARG A 1 321 ? -23.409 -9.890 17.574 1.00 97.12 321 ARG A C 1
ATOM 2579 O O . ARG A 1 321 ? -23.092 -9.760 16.394 1.00 97.12 321 ARG A O 1
ATOM 2586 N N . LEU A 1 322 ? -22.908 -10.820 18.378 1.00 97.44 322 LEU A N 1
ATOM 2587 C CA . LEU A 1 322 ? -21.906 -11.798 17.973 1.00 97.44 322 LEU A CA 1
ATOM 2588 C C . LEU A 1 322 ? -22.497 -13.205 18.040 1.00 97.44 322 LEU A C 1
ATOM 2590 O O . LEU A 1 322 ? -23.143 -13.549 19.033 1.00 97.44 322 LEU A O 1
ATOM 2594 N N . ASP A 1 323 ? -22.222 -14.014 17.025 1.00 97.31 323 ASP A N 1
ATOM 2595 C CA . ASP A 1 323 ? -22.582 -15.433 16.961 1.00 97.31 323 ASP A CA 1
ATOM 2596 C C . ASP A 1 323 ? -21.365 -16.290 16.575 1.00 97.31 323 ASP A C 1
ATOM 2598 O O . ASP A 1 323 ? -20.432 -15.783 15.949 1.00 97.31 323 ASP A O 1
ATOM 2602 N N . GLY A 1 324 ? -21.348 -17.560 16.983 1.00 97.12 324 GLY A N 1
ATOM 2603 C CA . GLY A 1 324 ? -20.187 -18.450 16.856 1.00 97.12 324 GLY A CA 1
ATOM 2604 C C . GLY A 1 324 ? -19.094 -18.200 17.911 1.00 97.12 324 GLY A C 1
ATOM 2605 O O . GLY A 1 324 ? -19.378 -17.992 19.094 1.00 97.12 324 GLY A O 1
ATOM 2606 N N . ARG A 1 325 ? -17.828 -18.232 17.485 1.00 96.81 325 ARG A N 1
ATOM 2607 C CA . ARG A 1 325 ? -16.598 -18.089 18.285 1.00 96.81 325 ARG A CA 1
ATOM 2608 C C . ARG A 1 325 ? -16.294 -16.633 18.649 1.00 96.81 325 ARG A C 1
ATOM 2610 O O . ARG A 1 325 ? -15.447 -15.961 18.055 1.00 96.81 325 ARG A O 1
ATOM 2617 N N . LYS A 1 326 ? -17.015 -16.117 19.644 1.00 94.44 326 LYS A N 1
ATOM 2618 C CA . LYS A 1 326 ? -16.999 -14.699 20.061 1.00 94.44 326 LYS A CA 1
ATOM 2619 C C . LYS A 1 326 ? -15.622 -14.197 20.505 1.00 94.44 326 LYS A C 1
ATOM 2621 O O . LYS A 1 326 ? -15.349 -13.005 20.395 1.00 94.44 326 LYS A O 1
ATOM 2626 N N . GLU A 1 327 ? -14.743 -15.076 20.978 1.00 91.44 327 GLU A N 1
ATOM 2627 C CA . GLU A 1 327 ? -13.373 -14.738 21.368 1.00 91.44 327 GLU A CA 1
ATOM 2628 C C . GLU A 1 327 ? -12.540 -14.178 20.204 1.00 91.44 327 GLU A C 1
ATOM 2630 O O . GLU A 1 327 ? -11.659 -13.346 20.429 1.00 91.44 327 GLU A O 1
ATOM 2635 N N . LEU A 1 328 ? -12.865 -14.545 18.957 1.00 93.81 328 LEU A N 1
ATOM 2636 C CA . LEU A 1 328 ? -12.205 -14.024 17.756 1.00 93.81 328 LEU A CA 1
ATOM 2637 C C . LEU A 1 328 ? -12.418 -12.514 17.584 1.00 93.81 328 LEU A C 1
ATOM 2639 O O . LEU A 1 328 ? -11.544 -11.825 17.057 1.00 93.81 328 LEU A O 1
ATOM 2643 N N . PHE A 1 329 ? -13.524 -11.964 18.095 1.00 90.38 329 PHE A N 1
ATOM 2644 C CA . PHE A 1 329 ? -13.780 -10.523 18.064 1.00 90.38 329 PHE A CA 1
ATOM 2645 C C . PHE A 1 329 ? -12.717 -9.730 18.846 1.00 90.38 329 PHE A C 1
ATOM 2647 O O . PHE A 1 329 ? -12.349 -8.623 18.457 1.00 90.38 329 PHE A O 1
ATOM 2654 N N . LEU A 1 330 ? -12.142 -10.316 19.903 1.00 85.62 330 LEU A N 1
ATOM 2655 C CA . LEU A 1 330 ? -11.085 -9.683 20.701 1.00 85.62 330 LEU A CA 1
ATOM 2656 C C . LEU A 1 330 ? -9.740 -9.599 19.962 1.00 85.62 330 LEU A C 1
ATOM 2658 O O . LEU A 1 330 ? -8.864 -8.840 20.380 1.00 85.62 330 LEU A O 1
ATOM 2662 N N . ALA A 1 331 ? -9.568 -10.337 18.860 1.00 88.69 331 ALA A N 1
ATOM 2663 C CA . ALA A 1 331 ? -8.373 -10.253 18.027 1.00 88.69 331 ALA A CA 1
ATOM 2664 C C . ALA A 1 331 ? -8.383 -9.024 17.101 1.00 88.69 331 ALA A C 1
ATOM 2666 O O . ALA A 1 331 ? -7.319 -8.522 16.749 1.00 88.69 331 ALA A O 1
ATOM 2667 N N . PHE A 1 332 ? -9.550 -8.479 16.744 1.00 88.00 332 PHE A N 1
ATOM 2668 C CA . PHE A 1 332 ? -9.678 -7.366 15.790 1.00 88.00 332 PHE A CA 1
ATOM 2669 C C . PHE A 1 332 ? -8.799 -6.139 16.103 1.00 88.00 332 PHE A C 1
ATOM 2671 O O . PHE A 1 332 ? -8.102 -5.687 15.196 1.00 88.00 332 PHE A O 1
ATOM 2678 N N . PRO A 1 333 ? -8.731 -5.632 17.354 1.00 82.56 333 PRO A N 1
ATOM 2679 C CA . PRO A 1 333 ? -7.835 -4.531 17.737 1.00 82.56 333 PRO A CA 1
ATOM 2680 C C . PRO A 1 333 ? -6.354 -4.774 17.418 1.00 82.56 333 PRO A C 1
ATOM 2682 O O . PRO A 1 333 ? -5.574 -3.839 17.220 1.00 82.56 333 PRO A O 1
ATOM 2685 N N . ARG A 1 334 ? -5.949 -6.048 17.451 1.00 84.44 334 ARG A N 1
ATOM 2686 C CA . ARG A 1 334 ? -4.587 -6.488 17.155 1.00 84.44 334 ARG A CA 1
ATOM 2687 C C . ARG A 1 334 ? -4.362 -6.507 15.644 1.00 84.44 334 ARG A C 1
ATOM 2689 O O . ARG A 1 334 ? -3.361 -5.957 15.196 1.00 84.44 334 ARG A O 1
ATOM 2696 N N . LEU A 1 335 ? -5.309 -7.081 14.900 1.00 87.81 335 LEU A N 1
ATOM 2697 C CA . LEU A 1 335 ? -5.237 -7.331 13.453 1.00 87.81 335 LEU A CA 1
ATOM 2698 C C . LEU A 1 335 ? -5.428 -6.083 12.598 1.00 87.81 335 LEU A C 1
ATOM 2700 O O . LEU A 1 335 ? -4.844 -5.983 11.524 1.00 87.81 335 LEU A O 1
ATOM 2704 N N . PHE A 1 336 ? -6.225 -5.134 13.076 1.00 85.75 336 PHE A N 1
ATOM 2705 C CA . PHE A 1 336 ? -6.535 -3.905 12.365 1.00 85.75 336 PHE A CA 1
ATOM 2706 C C . PHE A 1 336 ? -6.215 -2.707 13.263 1.00 85.75 336 PHE A C 1
ATOM 2708 O O . PHE A 1 336 ? -6.470 -2.747 14.471 1.00 85.75 336 PHE A O 1
ATOM 2715 N N . PRO A 1 337 ? -5.639 -1.626 12.720 1.00 71.12 337 PRO A N 1
ATOM 2716 C CA . PRO A 1 337 ? -5.412 -0.403 13.468 1.00 71.12 337 PRO A CA 1
ATOM 2717 C C . PRO A 1 337 ? -6.749 0.244 13.828 1.00 71.12 337 PRO A C 1
ATOM 2719 O O . PRO A 1 337 ? -7.292 1.037 13.072 1.00 71.12 337 PRO A O 1
ATOM 2722 N N . MET A 1 338 ? -7.252 -0.049 15.023 1.00 59.12 338 MET A N 1
ATOM 2723 C CA . MET A 1 338 ? -8.170 0.859 15.706 1.00 59.12 338 MET A CA 1
ATOM 2724 C C . MET A 1 338 ? -7.344 2.018 16.272 1.00 59.12 338 MET A C 1
ATOM 2726 O O . MET A 1 338 ? -6.172 1.809 16.607 1.00 59.12 338 MET A O 1
ATOM 2730 N N . MET A 1 339 ? -7.923 3.226 16.353 1.00 50.38 339 MET A N 1
ATOM 2731 C CA . MET A 1 339 ? -7.271 4.417 16.925 1.00 50.38 339 MET A CA 1
ATOM 2732 C C . MET A 1 339 ? -6.369 4.020 18.100 1.00 50.38 339 MET A C 1
ATOM 2734 O O . MET A 1 339 ? -6.855 3.352 19.021 1.00 50.38 339 MET A O 1
ATOM 2738 N N . PRO A 1 340 ? -5.065 4.360 18.087 1.00 42.50 340 PRO A N 1
ATOM 2739 C CA . PRO A 1 340 ? -4.186 3.948 19.160 1.00 42.50 340 PRO A CA 1
ATOM 2740 C C . PRO A 1 340 ? -4.748 4.501 20.465 1.00 42.50 340 PRO A C 1
ATOM 2742 O O . PRO A 1 340 ? -4.810 5.718 20.671 1.00 42.50 340 PRO A O 1
ATOM 2745 N N . SER A 1 341 ? -5.137 3.604 21.375 1.00 36.91 341 SER A N 1
ATOM 2746 C CA . SER A 1 341 ? -5.250 4.000 22.768 1.00 36.91 341 SER A CA 1
ATOM 2747 C C . SER A 1 341 ? -3.889 4.587 23.137 1.00 36.91 341 SER A C 1
ATOM 2749 O O . SER A 1 341 ? -2.838 4.023 22.813 1.00 36.91 341 SER A O 1
ATOM 2751 N N . ARG A 1 342 ? -3.898 5.800 23.701 1.00 43.72 342 ARG A N 1
ATOM 2752 C CA . ARG A 1 342 ? -2.690 6.503 24.152 1.00 43.72 342 ARG A CA 1
ATOM 2753 C C . ARG A 1 342 ? -1.769 5.481 24.809 1.00 43.72 342 ARG A C 1
ATOM 2755 O O . ARG A 1 342 ? -2.175 4.906 25.812 1.00 43.72 342 ARG A O 1
ATOM 2762 N N . ALA A 1 343 ? -0.577 5.245 24.246 1.00 46.28 343 ALA A N 1
ATOM 2763 C CA . ALA A 1 343 ? 0.350 4.241 24.764 1.00 46.28 343 ALA A CA 1
ATOM 2764 C C . ALA A 1 343 ? 0.566 4.475 26.266 1.00 46.28 343 ALA A C 1
ATOM 2766 O O . ALA A 1 343 ? 1.264 5.416 26.677 1.00 46.28 343 ALA A O 1
ATOM 2767 N N . GLY A 1 344 ? -0.107 3.647 27.065 1.00 51.78 344 GLY A N 1
ATOM 2768 C CA . GLY A 1 344 ? -0.148 3.767 28.509 1.00 51.78 344 GLY A CA 1
ATOM 2769 C C . GLY A 1 344 ? 1.210 3.437 29.111 1.00 51.78 344 GLY A C 1
ATOM 2770 O O . GLY A 1 344 ? 2.097 2.884 28.453 1.00 51.78 344 GLY A O 1
ATOM 2771 N N . VAL A 1 345 ? 1.376 3.762 30.391 1.00 54.53 345 VAL A N 1
ATOM 2772 C CA . VAL A 1 345 ? 2.594 3.442 31.152 1.00 54.53 345 VAL A CA 1
ATOM 2773 C C . VAL A 1 345 ? 2.907 1.938 31.077 1.00 54.53 345 VAL A C 1
ATOM 2775 O O . VAL A 1 345 ? 4.058 1.563 30.864 1.00 54.53 345 VAL A O 1
ATOM 2778 N N . ALA A 1 346 ? 1.880 1.082 31.116 1.00 55.38 346 ALA A N 1
ATOM 2779 C CA . ALA A 1 346 ? 2.013 -0.372 31.002 1.00 55.38 346 ALA A CA 1
ATOM 2780 C C . ALA A 1 346 ? 2.629 -0.831 29.664 1.00 55.38 346 ALA A C 1
ATOM 2782 O O . ALA A 1 346 ? 3.547 -1.649 29.656 1.00 55.38 346 ALA A O 1
ATOM 2783 N N . THR A 1 347 ? 2.195 -0.266 28.531 1.00 63.81 347 THR A N 1
ATOM 2784 C CA . THR A 1 347 ? 2.736 -0.605 27.201 1.00 63.81 347 THR A CA 1
ATOM 2785 C C . THR A 1 347 ? 4.217 -0.238 27.087 1.00 63.81 347 THR A C 1
ATOM 2787 O O . THR A 1 347 ? 4.998 -0.981 26.493 1.00 63.81 347 THR A O 1
ATOM 2790 N N . ARG A 1 348 ? 4.630 0.883 27.698 1.00 66.31 348 ARG A N 1
ATOM 2791 C CA . ARG A 1 348 ? 6.044 1.297 27.755 1.00 66.31 348 ARG A CA 1
ATOM 2792 C C . ARG A 1 348 ? 6.882 0.319 28.564 1.00 66.31 348 ARG A C 1
ATOM 2794 O O . ARG A 1 348 ? 7.916 -0.133 28.078 1.00 66.31 348 ARG A O 1
ATOM 2801 N N . LEU A 1 349 ? 6.429 -0.029 29.767 1.00 72.50 349 LEU A N 1
ATOM 2802 C CA . LEU A 1 349 ? 7.136 -0.961 30.648 1.00 72.50 349 LEU A CA 1
ATOM 2803 C C . LEU A 1 349 ? 7.300 -2.340 29.995 1.00 72.50 349 LEU A C 1
ATOM 2805 O O . LEU A 1 349 ? 8.408 -2.874 29.976 1.00 72.50 349 LEU A O 1
ATOM 2809 N N . LEU A 1 350 ? 6.239 -2.871 29.376 1.00 74.12 350 LEU A N 1
ATOM 2810 C CA . LEU A 1 350 ? 6.283 -4.144 28.647 1.00 74.12 350 LEU A CA 1
ATOM 2811 C C . LEU A 1 350 ? 7.278 -4.114 27.480 1.00 74.12 350 LEU A C 1
ATOM 2813 O O . LEU A 1 350 ? 8.038 -5.066 27.300 1.00 74.12 350 LEU A O 1
ATOM 2817 N N . TRP A 1 351 ? 7.315 -3.022 26.709 1.00 76.25 351 TRP A N 1
ATOM 2818 C CA . TRP A 1 351 ? 8.285 -2.865 25.622 1.00 76.25 351 TRP A CA 1
ATOM 2819 C C . TRP A 1 351 ? 9.728 -2.868 26.145 1.00 76.25 351 TRP A C 1
ATOM 2821 O O . TRP A 1 351 ? 10.573 -3.603 25.629 1.00 76.25 351 TRP A O 1
ATOM 2831 N N . HIS A 1 352 ? 10.009 -2.107 27.209 1.00 80.19 352 HIS A N 1
ATOM 2832 C CA . HIS A 1 352 ? 11.343 -2.051 27.812 1.00 80.19 352 HIS A CA 1
ATOM 2833 C C . HIS A 1 352 ? 11.777 -3.402 28.397 1.00 80.19 352 HIS A C 1
ATOM 2835 O O . HIS A 1 352 ? 12.913 -3.821 28.167 1.00 80.19 352 HIS A O 1
ATOM 2841 N N . ALA A 1 353 ? 10.875 -4.114 29.080 1.00 79.88 353 ALA A N 1
ATOM 2842 C CA . ALA A 1 353 ? 11.141 -5.445 29.621 1.00 79.88 353 ALA A CA 1
ATOM 2843 C C . ALA A 1 353 ? 11.466 -6.462 28.511 1.00 79.88 353 ALA A C 1
ATOM 2845 O O . ALA A 1 353 ? 12.486 -7.152 28.581 1.00 79.88 353 ALA A O 1
ATOM 2846 N N . ARG A 1 354 ? 10.662 -6.501 27.436 1.00 80.50 354 ARG A N 1
ATOM 2847 C CA . ARG A 1 354 ? 10.910 -7.374 26.271 1.00 80.50 354 ARG A CA 1
ATOM 2848 C C . ARG A 1 354 ? 12.240 -7.054 25.587 1.00 80.50 354 ARG A C 1
ATOM 2850 O O . ARG A 1 354 ? 13.011 -7.965 25.284 1.00 80.50 354 ARG A O 1
ATOM 2857 N N . ARG A 1 355 ? 12.556 -5.767 25.401 1.00 79.94 355 ARG A N 1
ATOM 2858 C CA . ARG A 1 355 ? 13.835 -5.316 24.823 1.00 79.94 355 ARG A CA 1
ATOM 2859 C C . ARG A 1 355 ? 15.031 -5.744 25.675 1.00 79.94 355 ARG A C 1
ATOM 2861 O O . ARG A 1 355 ? 16.017 -6.240 25.128 1.00 79.94 355 ARG A O 1
ATOM 2868 N N . ALA A 1 356 ? 14.952 -5.577 26.996 1.00 80.62 356 ALA A N 1
ATOM 2869 C CA . ALA A 1 356 ? 16.007 -5.988 27.921 1.00 80.62 356 ALA A CA 1
ATOM 2870 C C . ALA A 1 356 ? 16.241 -7.507 27.871 1.00 80.62 356 ALA A C 1
ATOM 2872 O O . ALA A 1 356 ? 17.382 -7.953 27.735 1.00 80.62 356 ALA A O 1
ATOM 2873 N N . TRP A 1 357 ? 15.163 -8.295 27.877 1.00 80.50 357 TRP A N 1
ATOM 2874 C CA . TRP A 1 357 ? 15.234 -9.752 27.781 1.00 80.50 357 TRP A CA 1
ATOM 2875 C C . TRP A 1 357 ? 15.845 -10.240 26.459 1.00 80.50 357 TRP A C 1
ATOM 2877 O O . TRP A 1 357 ? 16.701 -11.127 26.468 1.00 80.50 357 TRP A O 1
ATOM 2887 N N . ARG A 1 358 ? 15.493 -9.621 25.321 1.00 79.50 358 ARG A N 1
ATOM 2888 C CA . ARG A 1 358 ? 16.110 -9.930 24.016 1.00 79.50 358 ARG A CA 1
ATOM 2889 C C . ARG A 1 358 ? 17.610 -9.647 24.003 1.00 79.50 358 ARG A C 1
ATOM 2891 O O . ARG A 1 358 ? 18.384 -10.503 23.580 1.00 79.50 358 ARG A O 1
ATOM 2898 N N . ARG A 1 359 ? 18.037 -8.480 24.502 1.00 80.31 359 ARG A N 1
ATOM 2899 C CA . ARG A 1 359 ? 19.466 -8.128 24.603 1.00 80.31 359 ARG A CA 1
ATOM 2900 C C . ARG A 1 359 ? 20.225 -9.105 25.499 1.00 80.31 359 ARG A C 1
ATOM 2902 O O . ARG A 1 359 ? 21.335 -9.504 25.158 1.00 80.31 359 ARG A O 1
ATOM 2909 N N . TRP A 1 360 ? 19.617 -9.524 26.607 1.00 80.88 360 TRP A N 1
ATOM 2910 C CA . TRP A 1 360 ? 20.180 -10.538 27.496 1.00 80.88 360 TRP A CA 1
ATOM 2911 C C . TRP A 1 360 ? 20.318 -11.908 26.807 1.00 80.88 360 TRP A C 1
ATOM 2913 O O . TRP A 1 360 ? 21.402 -12.490 26.830 1.00 80.88 360 TRP A O 1
ATOM 2923 N N . ARG A 1 361 ? 19.278 -12.388 26.106 1.00 78.38 361 ARG A N 1
ATOM 2924 C CA . ARG A 1 361 ? 19.334 -13.635 25.315 1.00 78.38 361 ARG A CA 1
ATOM 2925 C C . ARG A 1 361 ? 20.387 -13.584 24.206 1.00 78.38 361 ARG A C 1
ATOM 2927 O O . ARG A 1 361 ? 21.116 -14.554 24.024 1.00 78.38 361 ARG A O 1
ATOM 2934 N N . ALA A 1 362 ? 20.488 -12.470 23.481 1.00 74.31 362 ALA A N 1
ATOM 2935 C CA . ALA A 1 362 ? 21.470 -12.301 22.410 1.00 74.31 362 ALA A CA 1
ATOM 2936 C C . ALA A 1 362 ? 22.916 -12.331 22.934 1.00 74.31 362 ALA A C 1
ATOM 2938 O O . ALA A 1 362 ? 23.780 -12.918 22.291 1.00 74.31 362 ALA A O 1
ATOM 2939 N N . ARG A 1 363 ? 23.173 -11.755 24.120 1.00 75.81 363 ARG A N 1
ATOM 2940 C CA . ARG A 1 363 ? 24.482 -11.838 24.792 1.00 75.81 363 ARG A CA 1
ATOM 2941 C C . ARG A 1 363 ? 24.824 -13.268 25.216 1.00 75.81 363 ARG A C 1
ATOM 2943 O O . ARG A 1 363 ? 25.950 -13.687 25.008 1.00 75.81 363 ARG A O 1
ATOM 2950 N N . ARG A 1 364 ? 23.850 -14.031 25.729 1.00 73.12 364 ARG A N 1
ATOM 2951 C CA . ARG A 1 364 ? 24.030 -15.446 26.110 1.00 73.12 364 ARG A CA 1
ATOM 2952 C C . ARG A 1 364 ? 24.221 -16.418 24.944 1.00 73.12 364 ARG A C 1
ATOM 2954 O O . ARG A 1 364 ? 24.703 -17.508 25.177 1.00 73.12 364 ARG A O 1
ATOM 2961 N N . ARG A 1 365 ? 23.799 -16.071 23.725 1.00 67.56 365 ARG A N 1
ATOM 2962 C CA . ARG A 1 365 ? 24.047 -16.890 22.520 1.00 67.56 365 ARG A CA 1
ATOM 2963 C C . ARG A 1 365 ? 25.402 -16.604 21.861 1.00 67.56 365 ARG A C 1
ATOM 2965 O O . ARG A 1 365 ? 25.764 -17.300 20.923 1.00 67.56 365 ARG A O 1
ATOM 2972 N N . ARG A 1 366 ? 26.091 -15.537 22.282 1.00 63.22 366 ARG A N 1
ATOM 2973 C CA . ARG A 1 366 ? 27.405 -15.110 21.767 1.00 63.22 366 ARG A CA 1
ATOM 2974 C C . ARG A 1 366 ? 28.558 -15.403 22.739 1.00 63.22 366 ARG A C 1
ATOM 2976 O O . ARG A 1 366 ? 29.698 -15.133 22.382 1.00 63.22 366 ARG A O 1
ATOM 2983 N N . ALA A 1 367 ? 28.242 -15.882 23.940 1.00 56.00 367 ALA A N 1
ATOM 2984 C CA . ALA A 1 367 ? 29.163 -16.432 24.930 1.00 56.00 367 ALA A CA 1
ATOM 2985 C C . ALA A 1 367 ? 28.952 -17.944 24.959 1.00 56.00 367 ALA A C 1
ATOM 2987 O O . ALA A 1 367 ? 29.947 -18.658 25.187 1.00 56.00 367 ALA A O 1
#

Mean predicted aligned error: 8.28 Å

Foldseek 3Di:
DPVQPPHDPDPDDQLVVCLQQQQAHQELLSAGQGQACGRNDDTDDDDDPDDDDPVVSVVSSPHPPDHLAPLPCLLCLLPLQSQRDSVSHGQPCQQCCAFQVLHDQVVLQLVCCVVPHDPVLSPQQDDPVSVVSSVVCVVDDNGTRDDLSSQLGCSNVSVCCVPPPVVVVVSCVPGRPVSSCCSFAPGAGEDEDAPVVCLVLVPAASHFWRDDDPPDDRPGYIYGHDYPLSGQDPAQVRVQVCLQSQFDLVLCPQDWFKEWEAADDDRTAIKIWTDHPSGIDIDGDDDPPGQKYKYAHRVQVSCQQNVNHDPVVCPVVVRIDMDHPCVVVVSCVRGGPRPDDRCDPVNRVVSVVVVVVVVVVVVVVVD